Protein AF-M5SEL3-F1 (afdb_monomer_lite)

Secondary structure (DSSP, 8-state):
----S----GGGS----GGGGGPPPEE---HHHHHHHHHHHHT---SSTTTTTTTTS--EEEEEEEEEEEEEEEEEEEEEEEEEEEEEE--SPPP--SPPPS-HHHHHGGG------SS-EEEEEEEEEEEEEEE-TTTTTSSEEE-TTTTTSSEEE-TTTTTSSEEE-TTTTTSSEEESSSS-EEE-TTTTTSSEEE-TTTTTSSEEE-TTSBTTEEE-TTTTTSSEEEEEEEEEEEEEEEEEEEEE-TT------HHHHHHSEEEEEEEEES-GGG--TTTTTTTS-HHHHHHHHHHHHHH-PPPBTTEEEEEEEEEEEEEEEEEEEEEETTEEEEEEEETTT--EEEEE-----TTSTTTTTSS-SS-PPPP-----SSHHHHHHHHTTHHHHHHHHHHHHHHHHTT-EEEEETTEEEEE-TTPPTT-SEEEEEEEE-TT--EEEEEEEEEEEPPGGGHHHHHHHHTT-SS-EEEEEE-TTSS-EEEEEEEEEEGGG--HHHHHHHHHHHHHHHHHHHHHTTT----

Structure (mmCIF, N/CA/C/O backbone):
data_AF-M5SEL3-F1
#
_entry.id   AF-M5SEL3-F1
#
loop_
_atom_site.group_PDB
_atom_site.id
_atom_site.type_symbol
_atom_site.label_atom_id
_atom_site.label_alt_id
_atom_site.label_comp_id
_atom_site.label_asym_id
_atom_site.label_entity_id
_atom_site.label_seq_id
_atom_site.pdbx_PDB_ins_code
_atom_site.Cartn_x
_atom_site.Cartn_y
_atom_site.Cartn_z
_atom_site.occupancy
_atom_site.B_iso_or_equiv
_atom_site.auth_seq_id
_atom_site.auth_comp_id
_atom_site.auth_asym_id
_atom_site.auth_atom_id
_atom_site.pdbx_PDB_model_num
ATOM 1 N N . MET A 1 1 ? -31.494 3.908 -2.651 1.00 32.56 1 MET A N 1
ATOM 2 C CA . MET A 1 1 ? -31.169 2.499 -2.964 1.00 32.56 1 MET A CA 1
ATOM 3 C C . MET A 1 1 ? -30.291 1.973 -1.844 1.00 32.56 1 MET A C 1
ATOM 5 O O . MET A 1 1 ? -29.536 2.755 -1.288 1.00 32.56 1 MET A O 1
ATOM 9 N N . ILE A 1 2 ? -30.547 0.739 -1.424 1.00 27.03 2 ILE A N 1
ATOM 10 C CA . ILE A 1 2 ? -30.464 0.257 -0.038 1.00 27.03 2 ILE A CA 1
ATOM 11 C C . ILE A 1 2 ? -29.015 -0.055 0.375 1.00 27.03 2 ILE A C 1
ATOM 13 O O . ILE A 1 2 ? -28.301 -0.753 -0.332 1.00 27.03 2 ILE A O 1
ATOM 17 N N . ASP A 1 3 ? -28.617 0.512 1.513 1.00 28.58 3 ASP A N 1
ATOM 18 C CA . ASP A 1 3 ? -27.317 0.390 2.176 1.00 28.58 3 ASP A CA 1
ATOM 19 C C . ASP A 1 3 ? -27.221 -0.970 2.896 1.00 28.58 3 ASP A C 1
ATOM 21 O O . ASP A 1 3 ? -27.985 -1.233 3.827 1.00 28.58 3 ASP A O 1
ATOM 25 N N . ASN A 1 4 ? -26.313 -1.843 2.447 1.00 32.88 4 ASN A N 1
ATOM 26 C CA . ASN A 1 4 ? -26.036 -3.160 3.036 1.00 32.88 4 ASN A CA 1
ATOM 27 C C . ASN A 1 4 ? -25.092 -3.039 4.244 1.00 32.88 4 ASN A C 1
ATOM 29 O O . ASN A 1 4 ? -24.045 -3.678 4.327 1.00 32.88 4 ASN A O 1
ATOM 33 N N . THR A 1 5 ? -25.487 -2.233 5.223 1.00 38.84 5 THR A N 1
ATOM 34 C CA . THR A 1 5 ? -25.095 -2.498 6.604 1.00 38.84 5 THR A CA 1
ATOM 35 C C . THR A 1 5 ? -25.946 -3.675 7.071 1.00 38.84 5 THR A C 1
ATOM 37 O O . THR A 1 5 ? -27.169 -3.644 6.919 1.00 38.84 5 THR A O 1
ATOM 40 N N . PHE A 1 6 ? -25.355 -4.702 7.692 1.00 44.84 6 PHE A N 1
ATOM 41 C CA . PHE A 1 6 ? -26.106 -5.450 8.706 1.00 44.84 6 PHE A CA 1
ATOM 42 C C . PHE A 1 6 ? -26.813 -4.390 9.543 1.00 44.84 6 PHE A C 1
ATOM 44 O O . PHE A 1 6 ? -26.123 -3.521 10.083 1.00 44.84 6 PHE A O 1
ATOM 51 N N . ARG A 1 7 ? -28.157 -4.351 9.529 1.00 45.81 7 ARG A N 1
ATOM 52 C CA . ARG A 1 7 ? -28.916 -3.294 10.206 1.00 45.81 7 ARG A CA 1
ATOM 53 C C . ARG A 1 7 ? -28.368 -3.226 11.618 1.00 45.81 7 ARG A C 1
ATOM 55 O O . ARG A 1 7 ? -28.637 -4.131 12.403 1.00 45.81 7 ARG A O 1
ATOM 62 N N . ARG A 1 8 ? -27.578 -2.185 11.924 1.00 56.81 8 ARG A N 1
ATOM 63 C CA . ARG A 1 8 ? -27.145 -1.932 13.293 1.00 56.81 8 ARG A CA 1
ATOM 64 C C . ARG A 1 8 ? -28.422 -1.958 14.094 1.00 56.81 8 ARG A C 1
ATOM 66 O O . ARG A 1 8 ? -29.331 -1.177 13.792 1.00 56.81 8 ARG A O 1
ATOM 73 N N . VAL A 1 9 ? -28.531 -2.905 15.014 1.00 71.81 9 VAL A N 1
ATOM 74 C CA . VAL A 1 9 ? -29.739 -3.052 15.795 1.00 71.81 9 VAL A CA 1
ATOM 75 C C . VAL A 1 9 ? -29.749 -1.863 16.743 1.00 71.81 9 VAL A C 1
ATOM 77 O O . VAL A 1 9 ? -29.131 -1.879 17.796 1.00 71.81 9 VAL A O 1
ATOM 80 N N . ARG A 1 10 ? -30.336 -0.748 16.282 1.00 72.50 10 ARG A N 1
ATOM 81 C CA . ARG A 1 10 ? -30.187 0.580 16.902 1.00 72.50 10 ARG A CA 1
ATOM 82 C C . ARG A 1 10 ? -30.626 0.580 18.364 1.00 72.50 10 ARG A C 1
ATOM 84 O O . ARG A 1 10 ? -30.157 1.399 19.142 1.00 72.50 10 ARG A O 1
ATOM 91 N N . THR A 1 11 ? -31.505 -0.347 18.727 1.00 81.75 11 THR A N 1
ATOM 92 C CA . THR A 1 11 ? -31.959 -0.599 20.095 1.00 81.75 11 THR A CA 1
ATOM 93 C C . THR A 1 11 ? -30.819 -1.013 21.031 1.00 81.75 11 THR A C 1
ATOM 95 O O . THR A 1 11 ? -30.890 -0.674 22.208 1.00 81.75 11 THR A O 1
ATOM 98 N N . LEU A 1 12 ? -29.753 -1.657 20.534 1.00 86.00 12 LEU A N 1
ATOM 99 C CA . LEU A 1 12 ? -28.569 -2.024 21.321 1.00 86.00 12 LEU A CA 1
ATOM 100 C C . LEU A 1 12 ? -27.688 -0.816 21.681 1.00 86.00 12 LEU A C 1
ATOM 102 O O . LEU A 1 12 ? -26.889 -0.904 22.610 1.00 86.00 12 LEU A O 1
ATOM 106 N N . GLN A 1 13 ? -27.855 0.332 21.026 1.00 90.12 13 GLN A N 1
ATOM 107 C CA . GLN A 1 13 ? -27.122 1.554 21.358 1.00 90.12 13 GLN A CA 1
ATOM 108 C C . GLN A 1 13 ? -28.082 2.739 21.501 1.00 90.12 13 GLN A C 1
ATOM 110 O O . GLN A 1 13 ? -28.146 3.589 20.609 1.00 90.12 13 GLN A O 1
ATOM 115 N N . PRO A 1 14 ? -28.838 2.826 22.613 1.00 87.44 14 PRO A N 1
ATOM 116 C CA . PRO A 1 14 ? -29.633 4.013 22.884 1.00 87.44 14 PRO A CA 1
ATOM 117 C C . PRO A 1 14 ? -28.726 5.239 23.065 1.00 87.44 14 PRO A C 1
ATOM 119 O O . PRO A 1 14 ? -27.521 5.119 23.310 1.00 87.44 14 PRO A O 1
ATOM 122 N N . ASN A 1 15 ? -29.310 6.432 22.933 1.00 87.00 15 ASN A N 1
ATOM 123 C CA . ASN A 1 15 ? -28.583 7.685 23.123 1.00 87.00 15 ASN A CA 1
ATOM 124 C C . ASN A 1 15 ? -28.021 7.752 24.547 1.00 87.00 15 ASN A C 1
ATOM 126 O O . ASN A 1 15 ? -28.764 7.598 25.514 1.00 87.00 15 ASN A O 1
ATOM 130 N N . VAL A 1 16 ? -26.719 8.005 24.663 1.00 87.62 16 VAL A N 1
ATOM 131 C CA . VAL A 1 16 ? -26.029 8.153 25.949 1.00 87.62 16 VAL A CA 1
ATOM 132 C C . VAL A 1 16 ? -25.609 9.604 26.118 1.00 87.62 16 VAL A C 1
ATOM 134 O O . VAL A 1 16 ? -24.949 10.177 25.250 1.00 87.62 16 VAL A O 1
ATOM 137 N N . THR A 1 17 ? -25.982 10.188 27.246 1.00 88.19 17 THR A N 1
ATOM 138 C CA . THR A 1 17 ? -25.451 11.449 27.768 1.00 88.19 17 THR A CA 1
ATOM 139 C C . THR A 1 17 ? -24.360 11.175 28.810 1.00 88.19 17 THR A C 1
ATOM 141 O O . THR A 1 17 ? -24.217 10.054 29.297 1.00 88.19 17 THR A O 1
ATOM 144 N N . GLU A 1 18 ? -23.575 12.196 29.166 1.00 84.69 18 GLU A N 1
ATOM 145 C CA . GLU A 1 18 ? -22.487 12.066 30.156 1.00 84.69 18 GLU A CA 1
ATOM 146 C C . GLU A 1 18 ? -22.974 11.675 31.558 1.00 84.69 18 GLU A C 1
ATOM 148 O O . GLU A 1 18 ? -22.201 11.134 32.345 1.00 84.69 18 GLU A O 1
ATOM 153 N N . GLU A 1 19 ? -24.247 11.923 31.868 1.00 87.50 19 GLU A N 1
ATOM 154 C CA . GLU A 1 19 ? -24.854 11.605 33.165 1.00 87.50 19 GLU A CA 1
ATOM 155 C C . GLU A 1 19 ? -24.844 10.098 33.440 1.00 87.50 19 GLU A C 1
ATOM 157 O O . GLU A 1 19 ? -24.551 9.682 34.558 1.00 87.50 19 GLU A O 1
ATOM 162 N N . PHE A 1 20 ? -25.039 9.285 32.399 1.00 86.94 20 PHE A N 1
ATOM 163 C CA . PHE A 1 20 ? -25.094 7.830 32.526 1.00 86.94 20 PHE A CA 1
ATOM 164 C C . PHE A 1 20 ? -23.714 7.168 32.667 1.00 86.94 20 PHE A C 1
ATOM 166 O O . PHE A 1 20 ? -23.615 5.961 32.868 1.00 86.94 20 PHE A O 1
ATOM 173 N N . PHE A 1 21 ? -22.608 7.912 32.553 1.00 87.38 21 PHE A N 1
ATOM 174 C CA . PHE A 1 21 ? -21.261 7.329 32.663 1.00 87.38 21 PHE A CA 1
ATOM 17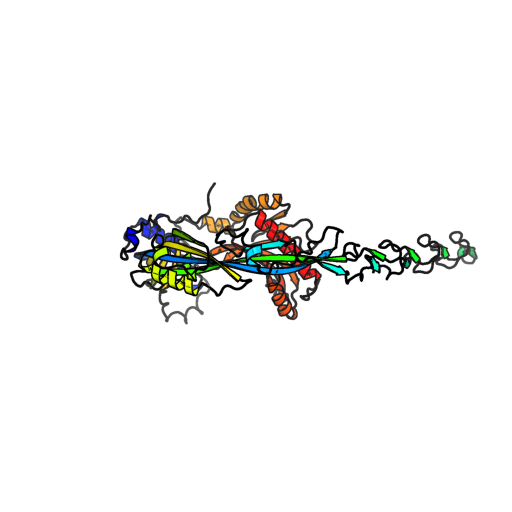5 C C . PHE A 1 21 ? -20.959 6.744 34.041 1.00 87.38 21 PHE A C 1
ATOM 177 O O . PHE A 1 21 ? -20.061 5.913 34.171 1.00 87.38 21 PHE A O 1
ATOM 184 N N . ASN A 1 22 ? -21.702 7.184 35.055 1.00 84.06 22 ASN A N 1
ATOM 185 C CA . ASN A 1 22 ? -21.573 6.696 36.419 1.00 84.06 22 ASN A CA 1
ATOM 186 C C . ASN A 1 22 ? -22.632 5.652 36.783 1.00 84.06 22 ASN A C 1
ATOM 188 O O . ASN A 1 22 ? -22.620 5.182 37.924 1.00 84.06 22 ASN A O 1
ATOM 192 N N . ASP A 1 23 ? -23.510 5.278 35.853 1.00 88.38 23 ASP A N 1
ATOM 193 C CA . ASP A 1 23 ? -24.557 4.299 36.113 1.00 88.38 23 ASP A CA 1
ATOM 194 C C . ASP A 1 23 ? -23.962 2.921 36.403 1.00 88.38 23 ASP A C 1
ATOM 196 O O . ASP A 1 23 ? -22.940 2.500 35.847 1.00 88.38 23 ASP A O 1
ATOM 200 N N . ASP A 1 24 ? -24.613 2.216 37.322 1.00 89.56 24 ASP A N 1
ATOM 201 C CA . ASP A 1 24 ? -24.300 0.824 37.602 1.00 89.56 24 ASP A CA 1
ATOM 202 C C . ASP A 1 24 ? -24.813 -0.089 36.485 1.00 89.56 24 ASP A C 1
ATOM 204 O O . ASP A 1 24 ? -25.622 0.296 35.640 1.00 89.56 24 ASP A O 1
ATOM 208 N N . ALA A 1 25 ? -24.318 -1.326 36.463 1.00 91.38 25 ALA A N 1
ATOM 209 C CA . ALA A 1 25 ? -24.822 -2.311 35.523 1.00 91.38 25 ALA A CA 1
ATOM 210 C C . ALA A 1 25 ? -26.287 -2.613 35.847 1.00 91.38 25 ALA A C 1
ATOM 212 O O . ALA A 1 25 ? -26.644 -2.867 36.999 1.00 91.38 25 ALA A O 1
ATOM 213 N N . GLU A 1 26 ? -27.126 -2.630 34.820 1.00 93.69 26 GLU A N 1
ATOM 214 C CA . GLU A 1 26 ? -28.562 -2.823 34.966 1.00 93.69 26 GLU A CA 1
ATOM 215 C C . GLU A 1 26 ? -29.008 -4.130 34.304 1.00 93.69 26 GLU A C 1
ATOM 217 O O . GLU A 1 26 ? -28.527 -4.523 33.235 1.00 93.69 26 GLU A O 1
ATOM 222 N N . SER A 1 27 ? -29.947 -4.823 34.949 1.00 94.12 27 SER A N 1
ATOM 223 C CA . SER A 1 27 ? -30.591 -5.998 34.362 1.00 94.12 27 SER A CA 1
ATOM 224 C C . SER A 1 27 ? -31.550 -5.559 33.262 1.00 94.12 27 SER A C 1
ATOM 226 O O . SER A 1 27 ? -32.412 -4.708 33.478 1.00 94.12 27 SER A O 1
ATOM 228 N N . VAL A 1 28 ? -31.450 -6.177 32.090 1.00 94.44 28 VAL A N 1
ATOM 229 C CA . VAL A 1 28 ? -32.323 -5.882 30.954 1.00 94.44 28 VAL A CA 1
ATOM 230 C C . VAL A 1 28 ? -33.462 -6.890 30.907 1.00 94.44 28 VAL A C 1
ATOM 232 O O . VAL A 1 28 ? -33.254 -8.059 30.599 1.00 94.44 28 VAL A O 1
ATOM 235 N N . ASN A 1 29 ? -34.686 -6.401 31.109 1.00 93.12 29 ASN A N 1
ATOM 236 C CA . ASN A 1 29 ? -35.918 -7.191 30.958 1.00 93.12 29 ASN A CA 1
ATOM 237 C C . ASN A 1 29 ? -36.733 -6.795 29.710 1.00 93.12 29 ASN A C 1
ATOM 239 O O . ASN A 1 29 ? -37.841 -7.286 29.494 1.00 93.12 29 ASN A O 1
ATOM 243 N N . ASN A 1 30 ? -36.219 -5.878 28.882 1.00 94.62 30 ASN A N 1
ATOM 244 C CA . ASN A 1 30 ? -36.905 -5.426 27.676 1.00 94.62 30 ASN A CA 1
ATOM 245 C C . ASN A 1 30 ? -36.913 -6.544 26.618 1.00 94.62 30 ASN A C 1
ATOM 247 O O . ASN A 1 30 ? -35.877 -6.872 26.044 1.00 94.62 30 ASN A O 1
ATOM 251 N N . ARG A 1 31 ? -38.099 -7.094 26.334 1.00 93.12 31 ARG A N 1
ATOM 252 C CA . ARG A 1 31 ? -38.280 -8.218 25.402 1.00 93.12 31 ARG A CA 1
ATOM 253 C C . ARG A 1 31 ? -37.761 -7.931 23.992 1.00 93.12 31 ARG A C 1
ATOM 255 O O . ARG A 1 31 ? -37.202 -8.829 23.371 1.00 93.12 31 ARG A O 1
ATOM 262 N N . GLN A 1 32 ? -37.921 -6.703 23.499 1.00 91.81 32 GLN A N 1
ATOM 263 C CA . GLN A 1 32 ? -37.403 -6.323 22.185 1.00 91.81 32 GLN A CA 1
ATOM 264 C C . GLN A 1 32 ? -35.872 -6.359 22.182 1.00 91.81 32 GLN A C 1
ATOM 266 O O . GLN A 1 32 ? -35.287 -6.978 21.302 1.00 91.81 32 GLN A O 1
ATOM 271 N N . LEU A 1 33 ? -35.232 -5.792 23.210 1.00 92.19 33 LEU A N 1
ATOM 272 C CA . LEU A 1 33 ? -33.771 -5.773 23.327 1.00 92.19 33 LEU A CA 1
ATOM 273 C C . LEU A 1 33 ? -33.175 -7.182 23.448 1.00 92.19 33 LEU A C 1
ATOM 275 O O . LEU A 1 33 ? -32.144 -7.479 22.855 1.00 92.19 33 LEU A O 1
ATOM 279 N N . VAL A 1 34 ? -33.839 -8.068 24.192 1.00 94.12 34 VAL A N 1
ATOM 280 C CA . VAL A 1 34 ? -33.426 -9.474 24.320 1.00 94.12 34 VAL A CA 1
ATOM 281 C C . VAL A 1 34 ? -33.539 -10.210 22.981 1.00 94.12 34 VAL A C 1
ATOM 283 O O . VAL A 1 34 ? -32.632 -10.958 22.619 1.00 94.12 34 VAL A O 1
ATOM 286 N N . ASN A 1 35 ? -34.614 -9.978 22.221 1.00 91.44 35 ASN A N 1
ATOM 287 C CA . ASN A 1 35 ? -34.764 -10.544 20.878 1.00 91.44 35 ASN A CA 1
ATOM 288 C C . ASN A 1 35 ? -33.682 -10.027 19.921 1.00 91.44 35 ASN A C 1
ATOM 290 O O . ASN A 1 35 ? -33.110 -10.798 19.159 1.00 91.44 35 ASN A O 1
ATOM 294 N N . ASP A 1 36 ? -33.371 -8.739 19.998 1.00 90.44 36 ASP A N 1
ATOM 295 C CA . ASP A 1 36 ? -32.337 -8.092 19.198 1.00 90.44 36 ASP A CA 1
ATOM 296 C C . ASP A 1 36 ? -30.933 -8.656 19.496 1.00 90.44 36 ASP A C 1
ATOM 298 O O . ASP A 1 36 ? -30.174 -8.961 18.574 1.00 90.44 36 ASP A O 1
ATOM 302 N N . LEU A 1 37 ? -30.610 -8.887 20.775 1.00 92.31 37 LEU A N 1
ATOM 303 C CA . LEU A 1 37 ? -29.383 -9.580 21.192 1.00 92.31 37 LEU A CA 1
ATOM 304 C C . LEU A 1 37 ? -29.342 -11.025 20.693 1.00 92.31 37 LEU A C 1
ATOM 306 O O . LEU A 1 37 ? -28.299 -11.488 20.235 1.00 92.31 37 LEU A O 1
ATOM 310 N N . ARG A 1 38 ? -30.473 -11.737 20.753 1.00 91.19 38 ARG A N 1
ATOM 311 C CA . ARG A 1 38 ? -30.580 -13.100 20.223 1.00 91.19 38 ARG A CA 1
ATOM 312 C C . ARG A 1 38 ? -30.270 -13.130 18.726 1.00 91.19 38 ARG A C 1
ATOM 314 O O . ARG A 1 38 ? -29.520 -14.001 18.297 1.00 91.19 38 ARG A O 1
ATOM 321 N N . ILE A 1 39 ? -30.788 -12.175 17.952 1.00 86.19 39 ILE A N 1
ATOM 322 C CA . ILE A 1 39 ? -30.484 -1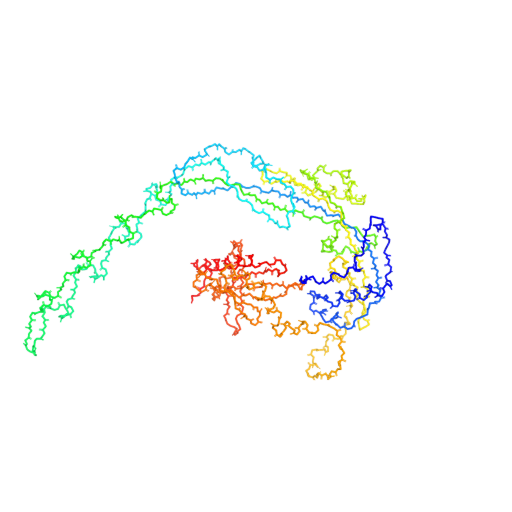2.056 16.519 1.00 86.19 39 ILE A CA 1
ATOM 323 C C . ILE A 1 39 ? -28.982 -11.828 16.317 1.00 86.19 39 ILE A C 1
ATOM 325 O O . ILE A 1 39 ? -28.359 -12.577 15.566 1.00 86.19 39 ILE A O 1
ATOM 329 N N . ALA A 1 40 ? -28.384 -10.866 17.029 1.00 87.19 40 ALA A N 1
ATOM 330 C CA . ALA A 1 40 ? -26.952 -10.578 16.922 1.00 87.19 40 ALA A CA 1
ATOM 331 C C . ALA A 1 40 ? -26.079 -11.813 17.221 1.00 87.19 40 ALA A C 1
ATOM 333 O O . ALA A 1 40 ? -25.183 -12.131 16.444 1.00 87.19 40 ALA A O 1
ATOM 334 N N . ILE A 1 41 ? -26.387 -12.552 18.292 1.00 89.94 41 ILE A N 1
ATOM 335 C CA . ILE A 1 41 ? -25.664 -13.774 18.680 1.00 89.94 41 ILE A CA 1
ATOM 336 C C . ILE A 1 41 ? -25.874 -14.904 17.666 1.00 89.94 41 ILE A C 1
ATOM 338 O O . ILE A 1 41 ? -24.930 -15.619 17.357 1.00 89.94 41 ILE A O 1
ATOM 342 N N . SER A 1 42 ? -27.078 -15.058 17.108 1.00 85.25 42 SER A N 1
ATOM 343 C CA . SER A 1 42 ? -27.345 -16.101 16.104 1.00 85.25 42 SER A CA 1
ATOM 344 C C . SER A 1 42 ? -26.628 -15.867 14.770 1.00 85.25 42 SER A C 1
ATOM 346 O O . SER A 1 42 ? -26.335 -16.815 14.046 1.00 85.25 42 SER A O 1
ATOM 348 N N . CYS A 1 43 ? -26.343 -14.604 14.437 1.00 82.00 43 CYS A N 1
ATOM 349 C CA . CYS A 1 43 ? -25.586 -14.231 13.243 1.00 82.00 43 CYS A CA 1
ATOM 350 C C . CYS A 1 43 ? -24.070 -14.218 13.473 1.00 82.00 43 CYS A C 1
ATOM 352 O O . CYS A 1 43 ? -23.320 -14.017 12.519 1.00 82.00 43 CYS A O 1
ATOM 354 N N . TRP A 1 44 ? -23.619 -14.380 14.716 1.00 84.88 44 TRP A N 1
ATOM 355 C CA . TRP A 1 44 ? -22.204 -14.394 15.038 1.00 84.88 44 TRP A CA 1
ATOM 356 C C . TRP A 1 44 ? -21.568 -15.710 14.588 1.00 84.88 44 TRP A C 1
ATOM 358 O O . TRP A 1 44 ? -22.019 -16.789 14.971 1.00 84.88 44 TRP A O 1
ATOM 368 N N . ASP A 1 45 ? -20.508 -15.610 13.786 1.00 76.81 45 ASP A N 1
ATOM 369 C CA . ASP A 1 45 ? -19.709 -16.752 13.348 1.00 76.81 45 ASP A CA 1
ATOM 370 C C . ASP A 1 45 ? -18.416 -16.800 14.180 1.00 76.81 45 ASP A C 1
ATOM 372 O O . ASP A 1 45 ? -17.479 -16.042 13.912 1.00 76.81 45 ASP A O 1
ATOM 376 N N . PRO A 1 46 ? -18.367 -17.593 15.267 1.00 74.50 46 PRO A N 1
ATOM 377 C CA . PRO A 1 46 ? -17.213 -17.607 16.151 1.00 74.50 46 PRO A CA 1
ATOM 378 C C . PRO A 1 46 ? -15.975 -18.156 15.422 1.00 74.50 46 PRO A C 1
ATOM 380 O O . PRO A 1 46 ? -16.078 -19.165 14.725 1.00 74.50 46 PRO A O 1
ATOM 383 N N . PRO A 1 47 ? -14.769 -17.606 15.665 1.00 62.34 47 PRO A N 1
ATOM 384 C CA . PRO A 1 47 ? -13.530 -18.029 14.996 1.00 62.34 47 PRO A CA 1
ATOM 385 C C . PRO A 1 47 ? -13.060 -19.450 15.364 1.00 62.34 47 PRO A C 1
ATOM 387 O O . PRO A 1 47 ? -12.010 -19.898 14.911 1.00 62.34 47 PRO A O 1
ATOM 390 N N . VAL A 1 48 ? -13.801 -20.166 16.213 1.00 64.56 48 VAL A N 1
ATOM 391 C CA . VAL A 1 48 ? -13.451 -21.499 16.703 1.00 64.56 48 VAL A CA 1
ATOM 392 C C . VAL A 1 48 ? -14.428 -22.514 16.107 1.00 64.56 48 VAL A C 1
ATOM 394 O O . VAL A 1 48 ? -15.608 -22.521 16.461 1.00 64.56 48 VAL A O 1
ATOM 397 N N . GLU A 1 49 ? -13.918 -23.412 15.254 1.00 58.91 49 GLU A N 1
ATOM 398 C CA . GLU A 1 49 ? -14.694 -24.427 14.512 1.00 58.91 49 GLU A CA 1
ATOM 399 C C . GLU A 1 49 ? -15.648 -25.254 15.398 1.00 58.91 49 GLU A C 1
ATOM 401 O O . GLU A 1 49 ? -16.710 -25.678 14.948 1.00 58.91 49 GLU A O 1
ATOM 406 N N . SER A 1 50 ? -15.325 -25.446 16.683 1.00 57.06 50 SER A N 1
ATOM 407 C CA . SER A 1 50 ? -16.155 -26.212 17.621 1.00 57.06 50 SER A CA 1
ATOM 408 C C . SER A 1 50 ? -17.423 -25.498 18.107 1.00 57.06 50 SER A C 1
ATOM 410 O O . SER A 1 50 ? -18.241 -26.135 18.767 1.00 57.06 50 SER A O 1
ATOM 412 N N . PHE A 1 51 ? -17.582 -24.197 17.840 1.00 60.97 51 PHE A N 1
ATOM 413 C CA . PHE A 1 51 ? -18.741 -23.400 18.272 1.00 60.97 51 PHE A CA 1
ATOM 414 C C . PHE A 1 51 ? -19.665 -22.988 17.124 1.00 60.97 51 PHE A C 1
ATOM 416 O O . PHE A 1 51 ? -20.770 -22.519 17.393 1.00 60.97 51 PHE A O 1
ATOM 423 N N . GLY A 1 52 ? -19.254 -23.186 15.866 1.00 55.94 52 GLY A N 1
ATOM 424 C CA . GLY A 1 52 ? -19.979 -22.694 14.691 1.00 55.94 52 GLY A CA 1
ATOM 425 C C . GLY A 1 52 ? -21.418 -23.208 14.572 1.00 55.94 52 GLY A C 1
ATOM 426 O O . GLY A 1 52 ? -22.267 -22.490 14.055 1.00 55.94 52 GLY A O 1
ATOM 427 N N . SER A 1 53 ? -21.733 -24.401 15.095 1.00 61.47 53 SER A N 1
ATOM 428 C CA . SER A 1 53 ? -23.120 -24.891 15.165 1.00 61.47 53 SER A CA 1
ATOM 429 C C . SER A 1 53 ? -23.859 -24.443 16.432 1.00 61.47 53 SER A C 1
ATOM 431 O O . SER A 1 53 ? -25.064 -24.231 16.391 1.00 61.47 53 SER A O 1
ATOM 433 N N . PHE A 1 54 ? -23.150 -24.227 17.547 1.00 67.62 54 PHE A N 1
ATOM 434 C CA . PHE A 1 54 ? -23.744 -24.045 18.878 1.00 67.62 54 PHE A CA 1
ATOM 435 C C . PHE A 1 54 ? -24.706 -22.854 18.968 1.00 67.62 54 PHE A C 1
ATOM 437 O O . PHE A 1 54 ? -25.718 -22.948 19.654 1.00 67.62 54 PHE A O 1
ATOM 444 N N . PHE A 1 55 ? -24.388 -21.741 18.300 1.00 68.06 55 PHE A N 1
ATOM 445 C CA . PHE A 1 55 ? -25.223 -20.531 18.302 1.00 68.06 55 PHE A CA 1
ATOM 446 C C . PHE A 1 55 ? -26.138 -20.417 17.074 1.00 68.06 55 PHE A C 1
ATOM 448 O O . PHE A 1 55 ? -26.998 -19.537 17.044 1.00 68.06 55 PHE A O 1
ATOM 455 N N . ARG A 1 56 ? -25.974 -21.303 16.080 1.00 65.50 56 ARG A N 1
ATOM 456 C CA . ARG A 1 56 ? -26.910 -21.438 14.951 1.00 65.50 56 ARG A CA 1
ATOM 457 C C . ARG A 1 56 ? -28.135 -22.277 15.336 1.00 65.50 56 ARG A C 1
ATOM 459 O O . ARG A 1 56 ? -29.201 -22.076 14.761 1.00 65.50 56 ARG A O 1
ATOM 466 N N . ASP A 1 57 ? -27.977 -23.172 16.312 1.00 68.69 57 ASP A N 1
ATOM 467 C CA . ASP A 1 57 ? -29.041 -23.980 16.916 1.00 68.69 57 ASP A CA 1
ATOM 468 C C . ASP A 1 57 ? -29.950 -23.158 17.870 1.00 68.69 57 ASP A C 1
ATOM 470 O O . ASP A 1 57 ? -29.735 -21.970 18.131 1.00 68.69 57 ASP A O 1
ATOM 474 N N . GLU A 1 58 ? -30.994 -23.786 18.425 1.00 81.19 58 GLU A N 1
ATOM 475 C CA . GLU A 1 58 ? -31.894 -23.151 19.398 1.00 81.19 58 GLU A CA 1
ATOM 476 C C . GLU A 1 58 ? -31.215 -22.910 20.759 1.00 81.19 58 GLU A C 1
ATOM 478 O O . GLU A 1 58 ? -31.101 -23.813 21.584 1.00 81.19 58 GLU A O 1
ATOM 483 N N . PHE A 1 59 ? -30.850 -21.662 21.055 1.00 91.44 59 PHE A N 1
ATOM 484 C CA . PHE A 1 59 ? -30.457 -21.233 22.402 1.00 91.44 59 PHE A CA 1
ATOM 485 C C . PHE A 1 59 ? -31.508 -20.325 23.055 1.00 91.44 59 PHE A C 1
ATOM 487 O O . PHE A 1 59 ? -32.352 -19.701 22.400 1.00 91.44 59 PHE A O 1
ATOM 494 N N . THR A 1 60 ? -31.433 -20.221 24.381 1.00 93.50 60 THR A N 1
ATOM 495 C CA . THR A 1 60 ? -32.257 -19.313 25.189 1.00 93.50 60 THR A CA 1
ATOM 496 C C . THR A 1 60 ? -31.384 -18.270 25.869 1.00 93.50 60 THR A C 1
ATOM 498 O O . THR A 1 60 ? -30.305 -18.577 26.367 1.00 93.50 60 THR A O 1
ATOM 501 N N . VAL A 1 61 ? -31.836 -17.016 25.885 1.00 95.50 61 VAL A N 1
ATOM 502 C CA . VAL A 1 61 ? -31.171 -15.945 26.635 1.00 95.50 61 VAL A CA 1
ATOM 503 C C . VAL A 1 61 ? -31.712 -15.968 28.062 1.00 95.50 61 VAL A C 1
ATOM 505 O O . VAL A 1 61 ? -32.888 -15.689 28.275 1.00 95.50 61 VAL A O 1
ATOM 508 N N . GLN A 1 62 ? -30.861 -16.320 29.023 1.00 96.50 62 GLN A N 1
ATOM 509 C CA . GLN A 1 62 ? -31.234 -16.495 30.430 1.00 96.50 62 GLN A CA 1
ATOM 510 C C . GLN A 1 62 ? -31.131 -15.193 31.215 1.00 96.50 62 GLN A C 1
ATOM 512 O O . GLN A 1 62 ? -31.992 -14.859 32.027 1.00 96.50 62 GLN A O 1
ATOM 517 N N . LYS A 1 63 ? -30.053 -14.445 30.977 1.00 96.38 63 LYS A N 1
ATOM 518 C CA . LYS A 1 63 ? -29.768 -13.205 31.691 1.00 96.38 63 LYS A CA 1
ATOM 519 C C . LYS A 1 63 ? -29.098 -12.224 30.751 1.00 96.38 63 LYS A C 1
ATOM 521 O O . LYS A 1 63 ? -28.175 -12.590 30.029 1.00 96.38 63 LYS A O 1
ATOM 526 N N . VAL A 1 64 ? -29.540 -10.975 30.805 1.00 96.19 64 VAL A N 1
ATOM 527 C CA . VAL A 1 64 ? -28.884 -9.862 30.126 1.00 96.19 64 VAL A CA 1
ATOM 528 C C . VAL A 1 64 ? -28.608 -8.788 31.156 1.00 96.19 64 VAL A C 1
ATOM 530 O O . VAL A 1 64 ? -29.522 -8.293 31.814 1.00 96.19 64 VAL A O 1
ATOM 533 N N . VAL A 1 65 ? -27.344 -8.418 31.277 1.00 94.81 65 VAL A N 1
ATOM 534 C CA . VAL A 1 65 ? -26.922 -7.243 32.027 1.00 94.81 65 VAL A CA 1
ATOM 535 C C . VAL A 1 65 ? -26.290 -6.288 31.035 1.00 94.81 65 VAL A C 1
ATOM 537 O O . VAL A 1 65 ? -25.452 -6.706 30.241 1.00 94.81 65 VAL A O 1
ATOM 540 N N . ARG A 1 66 ? -26.681 -5.017 31.052 1.00 94.06 66 ARG A N 1
ATOM 541 C CA . ARG A 1 66 ? -26.021 -3.996 30.236 1.00 94.06 66 ARG A CA 1
ATOM 542 C C . ARG A 1 66 ? -25.306 -2.995 31.121 1.00 94.06 66 ARG A C 1
ATOM 544 O O . ARG A 1 66 ? -25.741 -2.712 32.234 1.00 94.06 66 ARG A O 1
ATOM 551 N N . GLN A 1 67 ? -24.220 -2.454 30.600 1.00 92.38 67 GLN A N 1
ATOM 552 C CA . GLN A 1 67 ? -23.480 -1.381 31.236 1.00 92.38 67 GLN A CA 1
ATOM 553 C C . GLN A 1 67 ? -22.917 -0.449 30.166 1.00 92.38 67 GLN A C 1
ATOM 555 O O . GLN A 1 67 ? -22.532 -0.898 29.084 1.00 92.38 67 GLN A O 1
ATOM 560 N N . ILE A 1 68 ? -22.836 0.844 30.473 1.00 92.00 68 ILE A N 1
ATOM 561 C CA . ILE A 1 68 ? -22.063 1.777 29.658 1.00 92.00 68 ILE A CA 1
ATOM 562 C C . ILE A 1 68 ? -20.582 1.584 29.952 1.00 92.00 68 ILE A C 1
ATOM 564 O O . ILE A 1 68 ? -20.125 1.697 31.090 1.00 92.00 68 ILE A O 1
ATOM 568 N N . VAL A 1 69 ? -19.825 1.346 28.893 1.00 90.56 69 VAL A N 1
ATOM 569 C CA . VAL A 1 69 ? -18.373 1.422 28.917 1.00 90.56 69 VAL A CA 1
ATOM 570 C C . VAL A 1 69 ? -17.963 2.765 28.358 1.00 90.56 69 VAL A C 1
ATOM 572 O O . VAL A 1 69 ? -18.423 3.186 27.296 1.00 90.56 69 VAL A O 1
ATOM 575 N N . THR A 1 70 ? -17.087 3.438 29.094 1.00 90.81 70 THR A N 1
ATOM 576 C CA . THR A 1 70 ? -16.423 4.648 28.625 1.00 90.81 70 THR A CA 1
ATOM 577 C C . THR A 1 70 ? -14.975 4.324 28.321 1.00 90.81 70 THR A C 1
ATOM 579 O O . THR A 1 70 ? -14.363 3.447 28.934 1.00 90.81 70 THR A O 1
ATOM 582 N N . GLY A 1 71 ? -14.414 5.030 27.351 1.00 90.50 71 GLY A N 1
ATOM 583 C CA . GLY A 1 71 ? -13.012 4.899 27.021 1.00 90.50 71 GLY A CA 1
ATOM 584 C C . GLY A 1 71 ? -12.418 6.202 26.531 1.00 90.50 71 GLY A C 1
ATOM 585 O O . GLY A 1 71 ? -13.098 7.024 25.923 1.00 90.50 71 GLY A O 1
ATOM 586 N N . ALA A 1 72 ? -11.129 6.386 26.771 1.00 91.62 72 ALA A N 1
ATOM 587 C CA . ALA A 1 72 ? -10.346 7.430 26.139 1.00 91.62 72 ALA A CA 1
ATOM 588 C C . ALA A 1 72 ? -9.446 6.796 25.077 1.00 91.62 72 ALA A C 1
ATOM 590 O O . ALA A 1 72 ? -8.699 5.859 25.355 1.00 91.62 72 ALA A O 1
ATOM 591 N N . VAL A 1 73 ? -9.502 7.316 23.855 1.00 92.69 73 VAL A N 1
ATOM 592 C CA . VAL A 1 73 ? -8.584 6.938 22.779 1.00 92.69 73 VAL A CA 1
ATOM 593 C C . VAL A 1 73 ? -7.603 8.077 22.567 1.00 92.69 73 VAL A C 1
ATOM 595 O O . VAL A 1 73 ? -8.001 9.204 22.269 1.00 92.69 73 VAL A O 1
ATOM 598 N N . VAL A 1 74 ? -6.319 7.772 22.727 1.00 94.00 74 VAL A N 1
ATOM 599 C CA . VAL A 1 74 ? -5.206 8.686 22.476 1.00 94.00 74 VAL A CA 1
ATOM 600 C C . VAL A 1 74 ? -4.589 8.305 21.138 1.00 94.00 74 VAL A C 1
ATOM 602 O O . VAL A 1 74 ? -4.126 7.181 20.960 1.00 94.00 74 VAL A O 1
ATOM 605 N N . LYS A 1 75 ? -4.618 9.228 20.180 1.00 94.69 75 LYS A N 1
ATOM 606 C CA . LYS A 1 75 ? -4.037 9.065 18.846 1.00 94.69 75 LYS A CA 1
ATOM 607 C C . LYS A 1 75 ? -2.888 10.044 18.697 1.00 94.69 75 LYS A C 1
ATOM 609 O O . LYS A 1 75 ? -3.128 11.245 18.761 1.00 94.69 75 LYS A O 1
ATOM 614 N N . THR A 1 76 ? -1.681 9.567 18.441 1.00 94.19 76 THR A N 1
ATOM 615 C CA . THR A 1 76 ? -0.523 10.428 18.174 1.00 94.19 76 THR A CA 1
ATOM 616 C C . THR A 1 76 ? -0.166 10.332 16.702 1.00 94.19 76 THR A C 1
ATOM 618 O O . THR A 1 76 ? 0.187 9.260 16.219 1.00 94.19 76 THR A O 1
ATOM 621 N N . GLN A 1 77 ? -0.290 11.445 15.977 1.00 94.12 77 GLN A N 1
ATOM 622 C CA . GLN A 1 77 ? 0.122 11.529 14.580 1.00 94.12 77 GLN A CA 1
ATOM 623 C C . GLN A 1 77 ? 1.624 11.794 14.530 1.00 94.12 77 GLN A C 1
ATOM 625 O O . GLN A 1 77 ? 2.083 12.861 14.946 1.00 94.12 77 GLN A O 1
ATOM 630 N N . ARG A 1 78 ? 2.374 10.839 13.985 1.00 91.62 78 ARG A N 1
ATOM 631 C CA . ARG A 1 78 ? 3.823 10.924 13.824 1.00 91.62 78 ARG A CA 1
ATOM 632 C C . ARG A 1 78 ? 4.188 11.099 12.363 1.00 91.62 78 ARG A C 1
ATOM 634 O O . ARG A 1 78 ? 3.559 10.523 11.471 1.00 91.62 78 ARG A O 1
ATOM 641 N N . VAL A 1 79 ? 5.206 11.915 12.132 1.00 90.69 79 VAL A N 1
ATOM 642 C CA . VAL A 1 79 ? 5.761 12.158 10.809 1.00 90.69 79 VAL A CA 1
ATOM 643 C C . VAL A 1 79 ? 7.203 11.697 10.799 1.00 90.69 79 VAL A C 1
ATOM 645 O O . VAL A 1 79 ? 8.027 12.174 11.576 1.00 90.69 79 VAL A O 1
ATOM 648 N N . ARG A 1 80 ? 7.508 10.828 9.841 1.00 90.50 80 ARG A N 1
ATOM 649 C CA . ARG A 1 80 ? 8.866 10.438 9.506 1.00 90.50 80 ARG A CA 1
ATOM 650 C C . ARG A 1 80 ? 9.241 10.984 8.139 1.00 90.50 80 ARG A C 1
ATOM 652 O O . ARG A 1 80 ? 8.551 10.752 7.150 1.00 90.50 80 ARG A O 1
ATOM 659 N N . CYS A 1 81 ? 10.364 11.679 8.084 1.00 90.56 81 CYS A N 1
ATOM 660 C CA . CYS A 1 81 ? 10.919 12.288 6.889 1.00 90.56 81 CYS A CA 1
ATOM 661 C C . CYS A 1 81 ? 12.282 11.674 6.568 1.00 90.56 81 CYS A C 1
ATOM 663 O O . CYS A 1 81 ? 13.136 11.532 7.441 1.00 90.56 81 CYS A O 1
ATOM 665 N N . ARG A 1 82 ? 12.505 11.338 5.298 1.00 91.00 82 ARG A N 1
ATOM 666 C CA . ARG A 1 82 ? 13.785 10.831 4.790 1.00 91.00 82 ARG A CA 1
ATOM 667 C C . ARG A 1 82 ? 14.156 11.560 3.508 1.00 91.00 82 ARG A C 1
ATOM 669 O O . ARG A 1 82 ? 13.293 11.819 2.670 1.00 91.00 82 ARG A O 1
ATOM 676 N N . ILE A 1 83 ? 15.437 11.879 3.359 1.00 90.12 83 ILE A N 1
ATOM 677 C CA . ILE A 1 83 ? 15.982 12.365 2.092 1.00 90.12 83 ILE A CA 1
ATOM 678 C C . ILE A 1 83 ? 16.304 11.156 1.226 1.00 90.12 83 ILE A C 1
ATOM 680 O O . ILE A 1 83 ? 16.950 10.218 1.685 1.00 90.12 83 ILE A O 1
ATOM 684 N N . VAL A 1 84 ? 15.858 11.191 -0.023 1.00 92.88 84 VAL A N 1
ATOM 685 C CA . VAL A 1 84 ? 16.191 10.184 -1.025 1.00 92.88 84 VAL A CA 1
ATOM 686 C C . VAL A 1 84 ? 16.725 10.891 -2.256 1.00 92.88 84 VAL A C 1
ATOM 688 O O . VAL A 1 84 ? 16.073 11.789 -2.791 1.00 92.88 84 VAL A O 1
ATOM 691 N N . HIS A 1 85 ? 17.895 10.465 -2.709 1.00 93.00 85 HIS A N 1
ATOM 692 C CA . HIS A 1 85 ? 18.487 10.931 -3.954 1.00 93.00 85 HIS A CA 1
ATOM 693 C C . HIS A 1 85 ? 18.002 10.063 -5.114 1.00 93.00 85 HIS A C 1
ATOM 695 O O . HIS A 1 85 ? 17.723 8.875 -4.950 1.00 93.00 85 HIS A O 1
ATOM 701 N N . SER A 1 86 ? 17.844 10.676 -6.276 1.00 95.38 86 SER A N 1
ATOM 702 C CA . SER A 1 86 ? 17.428 10.006 -7.499 1.00 95.38 86 SER A CA 1
ATOM 703 C C . SER A 1 86 ? 18.185 10.613 -8.661 1.00 95.38 86 SER A C 1
ATOM 705 O O . SER A 1 86 ? 18.119 11.822 -8.866 1.00 95.38 86 SER A O 1
ATOM 707 N N . SER A 1 87 ? 18.813 9.757 -9.452 1.00 96.50 87 SER A N 1
ATOM 708 C CA . SER A 1 87 ? 19.508 10.146 -10.671 1.00 96.50 87 SER A CA 1
ATOM 709 C C . SER A 1 87 ? 18.542 10.074 -11.854 1.00 96.50 87 SER A C 1
ATOM 711 O O . SER A 1 87 ? 17.835 9.074 -12.013 1.00 96.50 87 SER A O 1
ATOM 713 N N . VAL A 1 88 ? 18.454 11.135 -12.654 1.00 96.69 88 VAL A N 1
ATOM 714 C CA . VAL A 1 88 ? 17.624 11.195 -13.872 1.00 96.69 88 VAL A CA 1
ATOM 715 C C . VAL A 1 88 ? 18.427 11.776 -15.033 1.00 96.69 88 VAL A C 1
ATOM 717 O O . VAL A 1 88 ? 19.394 12.488 -14.796 1.00 96.69 88 VAL A O 1
ATOM 720 N N . ALA A 1 89 ? 18.042 11.504 -16.280 1.00 97.75 89 ALA A N 1
ATOM 721 C CA . ALA A 1 89 ? 18.667 12.129 -17.447 1.00 97.75 89 ALA A CA 1
ATOM 722 C C . ALA A 1 89 ? 18.639 13.666 -17.343 1.00 97.75 89 ALA A C 1
ATOM 724 O O . ALA A 1 89 ? 17.634 14.247 -16.918 1.00 97.75 89 ALA A O 1
ATOM 725 N N . TYR A 1 90 ? 19.743 14.324 -17.701 1.00 97.56 90 TYR A N 1
ATOM 726 C CA . TYR A 1 90 ? 19.811 15.780 -17.696 1.00 97.56 90 TYR A CA 1
ATOM 727 C C . TYR A 1 90 ? 19.241 16.362 -18.993 1.00 97.56 90 TYR A C 1
ATOM 729 O O . TYR A 1 90 ? 19.725 16.087 -20.083 1.00 97.56 90 TYR A O 1
ATOM 737 N N . ASP A 1 91 ? 18.235 17.219 -18.861 1.00 95.62 91 ASP A N 1
ATOM 738 C CA . ASP A 1 91 ? 17.483 17.820 -19.967 1.00 95.62 91 ASP A CA 1
ATOM 739 C C . ASP A 1 91 ? 18.012 19.201 -20.403 1.00 95.62 91 ASP A C 1
ATOM 741 O O . ASP A 1 91 ? 17.378 19.886 -21.203 1.00 95.62 91 ASP A O 1
ATOM 745 N N . GLY A 1 92 ? 19.147 19.653 -19.856 1.00 95.88 92 GLY A N 1
ATOM 746 C CA . GLY A 1 92 ? 19.671 21.003 -20.097 1.00 95.88 92 GLY A CA 1
ATOM 747 C C . GLY A 1 92 ? 19.005 22.105 -19.260 1.00 95.88 92 GLY A C 1
ATOM 748 O O . GLY A 1 92 ? 19.329 23.282 -19.428 1.00 95.88 92 GLY A O 1
ATOM 749 N N . GLY A 1 93 ? 18.072 21.760 -18.364 1.00 95.06 93 GLY A N 1
ATOM 750 C CA . GLY A 1 93 ? 17.382 22.720 -17.506 1.00 95.06 93 GLY A CA 1
ATOM 751 C C . GLY A 1 93 ? 18.272 23.333 -16.416 1.00 95.06 93 GLY A C 1
ATOM 752 O O . GLY A 1 93 ? 19.313 22.800 -16.048 1.00 95.06 93 GLY A O 1
ATOM 753 N N . LYS A 1 94 ? 17.830 24.451 -15.823 1.00 95.69 94 LYS A N 1
ATOM 754 C CA . LYS A 1 94 ? 18.548 25.076 -14.695 1.00 95.69 94 LYS A CA 1
ATOM 755 C C . LYS A 1 94 ? 18.667 24.108 -13.510 1.00 95.69 94 LYS A C 1
ATOM 757 O O . LYS A 1 94 ? 17.693 23.439 -13.145 1.00 95.69 94 LYS A O 1
ATOM 762 N N . LEU A 1 95 ? 19.852 24.076 -12.904 1.00 95.12 95 LEU A N 1
ATOM 763 C CA . LEU A 1 95 ? 20.129 23.339 -11.673 1.00 95.12 95 LEU A CA 1
ATOM 764 C C . LEU A 1 95 ? 19.795 24.193 -10.453 1.00 95.12 95 LEU A C 1
ATOM 766 O O . LEU A 1 95 ? 20.044 25.397 -10.438 1.00 95.12 95 LEU A O 1
ATOM 770 N N . HIS A 1 96 ? 19.253 23.548 -9.427 1.00 93.81 96 HIS A N 1
ATOM 771 C CA . HIS A 1 96 ? 19.058 24.141 -8.112 1.00 93.81 96 HIS A CA 1
ATOM 772 C C . HIS A 1 96 ? 20.206 23.723 -7.187 1.00 93.81 96 HIS A C 1
ATOM 774 O O . HIS A 1 96 ? 20.080 22.798 -6.384 1.00 93.81 96 HIS A O 1
ATOM 780 N N . ASP A 1 97 ? 21.330 24.418 -7.325 1.00 90.12 97 ASP A N 1
ATOM 781 C CA . ASP A 1 97 ? 22.595 24.182 -6.614 1.00 90.12 97 ASP A CA 1
ATOM 782 C C . ASP A 1 97 ? 22.611 24.697 -5.164 1.00 90.12 97 ASP A C 1
ATOM 784 O O . ASP A 1 97 ? 23.552 24.440 -4.413 1.00 90.12 97 ASP A O 1
ATOM 788 N N . SER A 1 98 ? 21.557 25.403 -4.746 1.00 92.69 98 SER A N 1
ATOM 789 C CA . SER A 1 98 ? 21.410 25.885 -3.373 1.00 92.69 98 SER A CA 1
ATOM 790 C C . SER A 1 98 ? 21.547 24.723 -2.383 1.00 92.69 98 SER A C 1
ATOM 792 O O . SER A 1 98 ? 20.955 23.670 -2.619 1.00 92.69 98 SER A O 1
ATOM 794 N N . PRO A 1 99 ? 22.287 24.873 -1.270 1.00 89.56 99 PRO A N 1
ATOM 795 C CA . PRO A 1 99 ? 22.497 23.779 -0.329 1.00 89.56 99 PRO A CA 1
ATOM 796 C C . PRO A 1 99 ? 21.169 23.301 0.263 1.00 89.56 99 PRO A C 1
ATOM 798 O O . PRO A 1 99 ? 20.238 24.085 0.470 1.00 89.56 99 PRO A O 1
ATOM 801 N N . LEU A 1 100 ? 21.089 22.005 0.575 1.00 86.19 100 LEU A N 1
ATOM 802 C CA . LEU A 1 100 ? 19.953 21.481 1.327 1.00 86.19 100 LEU A CA 1
ATOM 803 C C . LEU A 1 100 ? 19.879 22.181 2.692 1.00 86.19 100 LEU A C 1
ATOM 805 O O . LEU A 1 100 ? 20.912 22.385 3.337 1.00 86.19 100 LEU A O 1
ATOM 809 N N . PRO A 1 101 ? 18.676 22.543 3.164 1.00 83.25 101 PRO A N 1
ATOM 810 C CA . PRO A 1 101 ? 18.538 23.146 4.476 1.00 83.25 101 PRO A CA 1
ATOM 811 C C . PRO A 1 101 ? 18.966 22.161 5.562 1.00 83.25 101 PRO A C 1
ATOM 813 O O . PRO A 1 101 ? 18.749 20.953 5.473 1.00 83.25 101 PRO A O 1
ATOM 816 N N . SER A 1 102 ? 19.537 22.703 6.634 1.00 80.50 102 SER A N 1
ATOM 817 C CA . SER A 1 102 ? 20.086 21.936 7.757 1.00 80.50 102 SER A CA 1
ATOM 818 C C . SER A 1 102 ? 19.035 21.170 8.575 1.00 80.50 102 SER A C 1
ATOM 820 O O . SER A 1 102 ? 19.391 20.288 9.361 1.00 80.50 102 SER A O 1
ATOM 822 N N . SER A 1 103 ? 17.747 21.489 8.400 1.00 81.56 103 SER A N 1
ATOM 823 C CA . SER A 1 103 ? 16.619 20.850 9.075 1.00 81.56 103 SER A CA 1
ATOM 824 C C . SER A 1 103 ? 15.564 20.394 8.071 1.00 81.56 103 SER A C 1
ATOM 826 O O . SER A 1 103 ? 15.062 21.182 7.274 1.00 81.56 103 SER A O 1
ATOM 828 N N . LEU A 1 104 ? 15.165 19.123 8.154 1.00 78.44 104 LEU A N 1
ATOM 829 C CA . LEU A 1 104 ? 14.032 18.600 7.385 1.00 78.44 104 LEU A CA 1
ATOM 830 C C . LEU A 1 104 ? 12.689 19.137 7.875 1.00 78.44 104 LEU A C 1
ATOM 832 O O . LEU A 1 104 ? 11.720 19.174 7.115 1.00 78.44 104 LEU A O 1
ATOM 836 N N . ARG A 1 105 ? 12.628 19.577 9.134 1.00 75.31 105 ARG A N 1
ATOM 837 C CA . ARG A 1 105 ? 11.411 20.125 9.729 1.00 75.31 105 ARG A CA 1
ATOM 838 C C . ARG A 1 105 ? 10.968 21.384 8.982 1.00 75.31 105 ARG A C 1
ATOM 840 O O . ARG A 1 105 ? 9.828 21.438 8.532 1.00 75.31 105 ARG A O 1
ATOM 847 N N . SER A 1 106 ? 11.884 22.309 8.694 1.00 76.81 106 SER A N 1
ATOM 848 C CA . SER A 1 106 ? 11.561 23.550 7.970 1.00 76.81 106 SER A CA 1
ATOM 849 C C . SER A 1 106 ? 11.093 23.311 6.528 1.00 76.81 106 SER A C 1
ATOM 851 O O . SER A 1 106 ? 10.231 24.029 6.030 1.00 76.81 106 SER A O 1
ATOM 853 N N . LEU A 1 107 ? 11.579 22.255 5.865 1.00 73.19 107 LEU A N 1
ATOM 854 C CA . LEU A 1 107 ? 11.102 21.851 4.532 1.00 73.19 107 LEU A CA 1
ATOM 855 C C . LEU A 1 107 ? 9.660 21.343 4.520 1.00 73.19 107 LEU A C 1
ATOM 857 O O . LEU A 1 107 ? 9.038 21.236 3.460 1.00 73.19 107 LEU A O 1
ATOM 861 N N . SER A 1 108 ? 9.152 20.975 5.689 1.00 68.62 108 SER A N 1
ATOM 862 C CA . SER A 1 108 ? 7.927 20.207 5.828 1.00 68.62 108 SER A CA 1
ATOM 863 C C . SER A 1 108 ? 6.829 20.960 6.592 1.00 68.62 108 SER A C 1
ATOM 865 O O . SER A 1 108 ? 5.655 20.648 6.409 1.00 68.62 108 SER A O 1
ATOM 867 N N . GLU A 1 109 ? 7.181 22.024 7.325 1.00 65.25 109 GLU A N 1
ATOM 868 C CA . GLU A 1 109 ? 6.280 22.873 8.125 1.00 65.25 109 GLU A CA 1
ATOM 869 C C . GLU A 1 109 ? 5.078 23.453 7.365 1.00 65.25 109 GLU A C 1
ATOM 871 O O . GLU A 1 109 ? 4.001 23.578 7.942 1.00 65.25 109 GLU A O 1
ATOM 876 N N . SER A 1 110 ? 5.202 23.722 6.063 1.00 61.25 110 SER A N 1
ATOM 877 C CA . SER A 1 110 ? 4.084 24.209 5.235 1.00 61.25 110 SER A CA 1
ATOM 878 C C . SER A 1 110 ? 3.061 23.128 4.834 1.00 61.25 110 SER A C 1
ATOM 880 O O . SER A 1 110 ? 2.113 23.436 4.120 1.00 61.25 110 SER A O 1
ATOM 882 N N . TYR A 1 111 ? 3.218 21.874 5.288 1.00 58.47 111 TYR A N 1
ATOM 883 C CA . TYR A 1 111 ? 2.424 20.711 4.844 1.00 58.47 111 TYR A CA 1
ATOM 884 C C . TYR A 1 111 ? 1.848 19.865 5.989 1.00 58.47 111 TYR A C 1
ATOM 886 O O . TYR A 1 111 ? 1.597 18.663 5.815 1.00 58.47 111 TYR A O 1
ATOM 894 N N . PHE A 1 112 ? 1.689 20.445 7.176 1.00 66.31 112 PHE A N 1
ATOM 895 C CA . PHE A 1 112 ? 1.321 19.695 8.372 1.00 66.31 112 PHE A CA 1
ATOM 896 C C . PHE A 1 112 ? -0.016 20.098 8.970 1.00 66.31 112 PHE A C 1
ATOM 898 O O . PHE A 1 112 ? -0.097 20.723 10.031 1.00 66.31 112 PHE A O 1
ATOM 905 N N . ASP A 1 113 ? -1.072 19.632 8.317 1.00 80.00 113 ASP A N 1
ATOM 906 C CA . ASP A 1 113 ? -2.378 19.572 8.946 1.00 80.00 113 ASP A CA 1
ATOM 907 C C . ASP A 1 113 ? -2.493 18.312 9.799 1.00 80.00 113 ASP A C 1
ATOM 909 O O . ASP A 1 113 ? -2.096 17.210 9.405 1.00 80.00 113 ASP A O 1
ATOM 913 N N . LEU A 1 114 ? -3.054 18.492 10.992 1.00 88.25 114 LEU A N 1
ATOM 914 C CA . LEU A 1 114 ? -3.491 17.383 11.822 1.00 88.25 114 LEU A CA 1
ATOM 915 C C . LEU A 1 114 ? -4.705 16.743 11.160 1.00 88.25 114 LEU A C 1
ATOM 917 O O . LEU A 1 114 ? -5.791 17.319 11.165 1.00 88.25 114 LEU A O 1
ATOM 921 N N . ASN A 1 115 ? -4.516 15.562 10.588 1.00 89.75 115 ASN A N 1
ATOM 922 C CA . ASN A 1 115 ? -5.540 14.882 9.801 1.00 89.75 115 ASN A CA 1
ATOM 923 C C . ASN A 1 115 ? -5.806 13.443 10.251 1.00 89.75 115 ASN A C 1
ATOM 925 O O . ASN A 1 115 ? -6.813 12.885 9.830 1.00 89.75 115 ASN A O 1
ATOM 929 N N . PHE A 1 116 ? -4.969 12.870 11.124 1.00 90.75 116 PHE A N 1
ATOM 930 C CA . PHE A 1 116 ? -5.161 11.543 11.720 1.00 90.75 116 PHE A CA 1
ATOM 931 C C . PHE A 1 116 ? -5.711 10.499 10.714 1.00 90.75 116 PHE A C 1
ATOM 933 O O . PHE A 1 116 ? -6.817 9.983 10.911 1.00 90.75 116 PHE A O 1
ATOM 940 N N . PRO A 1 117 ? -4.929 10.137 9.672 1.00 88.62 117 PRO A N 1
ATOM 941 C CA . PRO A 1 117 ? -5.333 9.150 8.675 1.00 88.62 117 PRO A CA 1
ATOM 942 C C . PRO A 1 117 ? -5.440 7.730 9.259 1.00 88.62 117 PRO A C 1
ATOM 944 O O . PRO A 1 117 ? -4.588 7.289 10.023 1.00 88.62 117 PRO A O 1
ATOM 947 N N . THR A 1 118 ? -6.462 6.971 8.862 1.00 84.88 118 THR A N 1
ATOM 948 C CA . THR A 1 118 ? -6.678 5.589 9.339 1.00 84.88 118 THR A CA 1
ATOM 949 C C . THR A 1 118 ? -5.615 4.594 8.864 1.00 84.88 118 THR A C 1
ATOM 951 O O . THR A 1 118 ? -5.494 3.519 9.441 1.00 84.88 118 THR A O 1
ATOM 954 N N . GLN A 1 119 ? -4.845 4.947 7.834 1.00 85.94 119 GLN A N 1
ATOM 955 C CA . GLN A 1 119 ? -3.723 4.172 7.308 1.00 85.94 119 GLN A CA 1
ATOM 956 C C . GLN A 1 119 ? -2.493 5.072 7.139 1.00 85.94 119 GLN A C 1
ATOM 958 O O . GLN A 1 119 ? -2.651 6.290 6.989 1.00 85.94 119 GLN A O 1
ATOM 963 N N . PRO A 1 120 ? -1.272 4.505 7.128 1.00 88.06 120 PRO A N 1
ATOM 964 C CA . PRO A 1 120 ? -0.073 5.273 6.840 1.00 88.06 120 PRO A CA 1
ATOM 965 C C . PRO A 1 120 ? -0.162 5.985 5.485 1.00 88.06 120 PRO A C 1
ATOM 967 O O . PRO A 1 120 ? -0.500 5.380 4.468 1.00 88.06 120 PRO A O 1
ATOM 970 N N . VAL A 1 121 ? 0.149 7.281 5.463 1.00 89.75 121 VAL A N 1
ATOM 971 C CA . VAL A 1 121 ? 0.142 8.096 4.242 1.00 89.75 121 VAL A CA 1
ATOM 972 C C . VAL A 1 121 ? 1.573 8.357 3.803 1.00 89.75 121 VAL A C 1
ATOM 974 O O . VAL A 1 121 ? 2.367 8.928 4.554 1.00 89.75 121 VAL A O 1
ATOM 977 N N . TYR A 1 122 ? 1.870 7.990 2.558 1.00 90.12 122 TYR A N 1
ATOM 978 C CA . TYR A 1 122 ? 3.170 8.185 1.925 1.00 90.12 122 TYR A CA 1
ATOM 979 C C . TYR A 1 122 ? 3.112 9.333 0.924 1.00 90.12 122 TYR A C 1
ATOM 981 O O . TYR A 1 122 ? 2.257 9.373 0.040 1.00 90.12 122 TYR A O 1
ATOM 989 N N . GLN A 1 123 ? 4.041 10.273 1.052 1.00 89.06 123 GLN A N 1
ATOM 990 C CA . GLN A 1 123 ? 4.168 11.415 0.158 1.00 89.06 123 GLN A CA 1
ATOM 991 C C . GLN A 1 123 ? 5.618 11.543 -0.292 1.00 89.06 123 GLN A C 1
ATOM 993 O O . GLN A 1 123 ? 6.541 11.523 0.519 1.00 89.06 123 GLN A O 1
ATOM 998 N N . ARG A 1 124 ? 5.820 11.709 -1.599 1.00 91.62 124 ARG A N 1
ATOM 999 C CA . ARG A 1 124 ? 7.128 11.989 -2.189 1.00 91.62 124 ARG A CA 1
ATOM 1000 C C . ARG A 1 124 ? 7.090 13.369 -2.812 1.00 91.62 124 ARG A C 1
ATOM 1002 O O . ARG A 1 124 ? 6.279 13.621 -3.700 1.00 91.62 124 ARG A O 1
ATOM 1009 N N . LYS A 1 125 ? 7.981 14.252 -2.373 1.00 90.94 125 LYS A N 1
ATOM 1010 C CA . LYS A 1 125 ? 8.064 15.619 -2.884 1.00 90.94 125 LYS A CA 1
ATOM 1011 C C . LYS A 1 125 ? 9.484 15.942 -3.319 1.00 90.94 125 LYS A C 1
ATOM 1013 O O . LYS A 1 125 ? 10.430 15.668 -2.590 1.00 90.94 125 LYS A O 1
ATOM 1018 N N . ARG A 1 126 ? 9.633 16.542 -4.498 1.00 91.94 126 ARG A N 1
ATOM 1019 C CA . ARG A 1 126 ? 10.926 17.047 -4.968 1.00 91.94 126 ARG A CA 1
ATOM 1020 C C . ARG A 1 126 ? 11.342 18.275 -4.157 1.00 91.94 126 ARG A C 1
ATOM 1022 O O . ARG A 1 126 ? 10.520 19.163 -3.921 1.00 91.94 126 ARG A O 1
ATOM 1029 N N . ILE A 1 127 ? 12.605 18.314 -3.747 1.00 91.19 127 ILE A N 1
ATOM 1030 C CA . ILE A 1 127 ? 13.243 19.480 -3.141 1.00 91.19 127 ILE A CA 1
ATOM 1031 C C . ILE A 1 127 ? 14.072 20.155 -4.237 1.00 91.19 127 ILE A C 1
ATOM 1033 O O . ILE A 1 127 ? 14.914 19.516 -4.861 1.00 91.19 127 ILE A O 1
ATOM 1037 N N . PHE A 1 128 ? 13.831 21.442 -4.474 1.00 91.06 128 PHE A N 1
ATOM 1038 C CA . PHE A 1 128 ? 14.593 22.249 -5.432 1.00 91.06 128 PHE A CA 1
ATOM 1039 C C . PHE A 1 128 ? 15.847 22.830 -4.761 1.00 91.06 128 PHE A C 1
ATOM 1041 O O . PHE A 1 128 ? 15.971 24.042 -4.611 1.00 91.06 128 PHE A O 1
ATOM 1048 N N . ALA A 1 129 ? 16.716 21.947 -4.270 1.00 90.81 129 ALA A N 1
ATOM 1049 C CA . ALA A 1 129 ? 17.991 22.266 -3.630 1.00 90.81 129 ALA A CA 1
ATOM 1050 C C . ALA A 1 129 ? 18.891 21.019 -3.614 1.00 90.81 129 ALA A C 1
ATOM 1052 O O . ALA A 1 129 ? 18.395 19.887 -3.616 1.00 90.81 129 ALA A O 1
ATOM 1053 N N . GLY A 1 130 ? 20.203 21.232 -3.552 1.00 90.19 130 GLY A N 1
ATOM 1054 C CA . GLY A 1 130 ? 21.225 20.191 -3.507 1.00 90.19 130 GLY A CA 1
ATOM 1055 C C . GLY A 1 130 ? 21.270 19.351 -4.774 1.00 90.19 130 GLY A C 1
ATOM 1056 O O . GLY A 1 130 ? 21.573 18.163 -4.696 1.00 90.19 130 GLY A O 1
ATOM 1057 N N . GLU A 1 131 ? 20.893 19.927 -5.914 1.00 95.06 131 GLU A N 1
ATOM 1058 C CA . GLU A 1 131 ? 21.023 19.243 -7.192 1.00 95.06 131 GLU A CA 1
ATOM 1059 C C . GLU A 1 131 ? 22.462 19.322 -7.688 1.00 95.06 131 GLU A C 1
ATOM 1061 O O . GLU A 1 131 ? 23.126 20.352 -7.566 1.00 95.06 131 GLU A O 1
ATOM 1066 N N . SER A 1 132 ? 22.931 18.233 -8.283 1.00 95.38 132 SER A N 1
ATOM 1067 C CA . SER A 1 132 ? 24.246 18.159 -8.907 1.00 95.38 132 SER A CA 1
ATOM 1068 C C . SER A 1 132 ? 24.161 17.420 -10.236 1.00 95.38 132 SER A C 1
ATOM 1070 O O . SER A 1 132 ? 23.176 16.739 -10.532 1.00 95.38 132 SER A O 1
ATOM 1072 N N . LEU A 1 133 ? 25.191 17.592 -11.060 1.00 97.25 133 LEU A N 1
ATOM 1073 C CA . LEU A 1 133 ? 25.383 16.780 -12.252 1.00 97.25 133 LEU A CA 1
ATOM 1074 C C . LEU A 1 133 ? 26.414 15.699 -11.969 1.00 97.25 133 LEU A C 1
ATOM 1076 O O . LEU A 1 133 ? 27.433 15.946 -11.324 1.00 97.25 133 LEU A O 1
ATOM 1080 N N . SER A 1 134 ? 26.157 14.519 -12.505 1.00 97.06 134 SER A N 1
ATOM 1081 C CA . SER A 1 134 ? 27.102 13.417 -12.565 1.00 97.06 134 SER A CA 1
ATOM 1082 C C . SER A 1 134 ? 27.228 12.955 -14.015 1.00 97.06 134 SER A C 1
ATOM 1084 O O . SER A 1 134 ? 26.306 13.087 -14.821 1.00 97.06 134 SER A O 1
ATOM 1086 N N . VAL A 1 135 ? 28.405 12.455 -14.384 1.00 98.12 135 VAL A N 1
ATOM 1087 C CA . VAL A 1 135 ? 28.607 11.854 -15.705 1.00 98.12 135 VAL A CA 1
ATOM 1088 C C . VAL A 1 135 ? 27.822 10.544 -15.753 1.00 98.12 135 VAL A C 1
ATOM 1090 O O . VAL A 1 135 ? 27.870 9.760 -14.803 1.00 98.12 135 VAL A O 1
ATOM 1093 N N . CYS A 1 136 ? 27.091 10.288 -16.841 1.00 98.12 136 CYS A N 1
ATOM 1094 C CA . CYS A 1 136 ? 26.390 9.019 -17.001 1.00 98.12 136 CYS A CA 1
ATOM 1095 C C . CYS A 1 136 ? 27.406 7.877 -17.073 1.00 98.12 136 CYS A C 1
ATOM 1097 O O . CYS A 1 136 ? 28.173 7.793 -18.026 1.00 98.12 136 CYS A O 1
ATOM 1099 N N . THR A 1 137 ? 27.384 6.975 -16.093 1.00 97.69 137 THR A N 1
ATOM 1100 C CA . THR A 1 137 ? 28.334 5.855 -16.004 1.00 97.69 137 THR A CA 1
ATOM 1101 C C . THR A 1 137 ? 28.153 4.821 -17.112 1.00 97.69 137 THR A C 1
ATOM 1103 O O . THR A 1 137 ? 29.100 4.132 -17.455 1.00 97.69 137 THR A O 1
ATOM 1106 N N . ASN A 1 138 ? 26.960 4.727 -17.704 1.00 96.75 138 ASN A N 1
ATOM 1107 C CA . ASN A 1 138 ? 26.665 3.751 -18.754 1.00 96.75 138 ASN A CA 1
ATOM 1108 C C . ASN A 1 138 ? 27.246 4.124 -20.125 1.00 96.75 138 ASN A C 1
ATOM 1110 O O . ASN A 1 138 ? 27.487 3.246 -20.940 1.00 96.75 138 ASN A O 1
ATOM 1114 N N . CYS A 1 139 ? 27.432 5.417 -20.394 1.00 97.31 139 CYS A N 1
ATOM 1115 C CA . CYS A 1 139 ? 28.059 5.899 -21.628 1.00 97.31 139 CYS A CA 1
ATOM 1116 C C . CYS A 1 139 ? 29.321 6.723 -21.364 1.00 97.31 139 CYS A C 1
ATOM 1118 O O . CYS A 1 139 ? 29.808 7.380 -22.273 1.00 97.31 139 CYS A O 1
ATOM 1120 N N . GLU A 1 140 ? 29.783 6.783 -20.115 1.00 97.50 140 GLU A N 1
ATOM 1121 C CA . GLU A 1 140 ? 30.950 7.563 -19.682 1.00 97.50 140 GLU A CA 1
ATOM 1122 C C . GLU A 1 140 ? 30.935 9.028 -20.165 1.00 97.50 140 GLU A C 1
ATOM 1124 O O . GLU A 1 140 ? 31.966 9.624 -20.460 1.00 97.50 140 GLU A O 1
ATOM 1129 N N . GLY A 1 141 ? 29.745 9.629 -20.273 1.00 97.56 141 GLY A N 1
ATOM 1130 C CA . GLY A 1 141 ? 29.588 10.996 -20.788 1.00 97.56 141 GLY A CA 1
ATOM 1131 C C . GLY A 1 141 ? 29.477 11.134 -22.307 1.00 97.56 141 GLY A C 1
ATOM 1132 O O . GLY A 1 141 ? 29.137 12.213 -22.779 1.00 97.56 141 GLY A O 1
ATOM 1133 N N . ALA A 1 142 ? 29.668 10.062 -23.078 1.00 97.38 142 ALA A N 1
ATOM 1134 C CA . ALA A 1 142 ? 29.656 10.090 -24.543 1.00 97.38 142 ALA A CA 1
ATOM 1135 C C . ALA A 1 142 ? 28.265 10.268 -25.177 1.00 97.38 142 ALA A C 1
ATOM 1137 O O . ALA A 1 142 ? 28.174 10.362 -26.396 1.00 97.38 142 ALA A O 1
ATOM 1138 N N . ALA A 1 143 ? 27.187 10.274 -24.381 1.00 97.75 143 ALA A N 1
ATOM 1139 C CA . ALA A 1 143 ? 25.782 10.304 -24.816 1.00 97.75 143 ALA A CA 1
ATOM 1140 C C . ALA A 1 143 ? 25.308 9.112 -25.674 1.00 97.75 143 ALA A C 1
ATOM 1142 O O . ALA A 1 143 ? 24.106 8.880 -25.794 1.00 97.75 143 ALA A O 1
ATOM 1143 N N . GLU A 1 144 ? 26.218 8.304 -26.201 1.00 98.00 144 GLU A N 1
ATOM 1144 C CA . GLU A 1 144 ? 25.943 7.133 -27.024 1.00 98.00 144 GLU A CA 1
ATOM 1145 C C . GLU A 1 144 ? 26.632 5.893 -26.440 1.00 98.00 144 GLU A C 1
ATOM 1147 O O . GLU A 1 144 ? 27.621 5.995 -25.715 1.00 98.00 144 GLU A O 1
ATOM 1152 N N . VAL A 1 145 ? 26.102 4.711 -26.747 1.00 97.94 145 VAL A N 1
ATOM 1153 C CA . VAL A 1 145 ? 26.703 3.413 -26.410 1.00 97.94 145 VAL A CA 1
ATOM 1154 C C . VAL A 1 145 ? 26.811 2.548 -27.658 1.00 97.94 145 VAL A C 1
ATOM 1156 O O . VAL A 1 145 ? 26.078 2.757 -28.628 1.00 97.94 145 VAL A O 1
ATOM 1159 N N . ALA A 1 146 ? 27.724 1.577 -27.637 1.00 97.75 146 ALA A N 1
ATOM 1160 C CA . ALA A 1 146 ? 27.839 0.604 -28.715 1.00 97.75 146 ALA A CA 1
ATOM 1161 C C . ALA A 1 146 ? 26.508 -0.142 -28.906 1.00 97.75 146 ALA A C 1
ATOM 1163 O O . ALA A 1 146 ? 25.813 -0.480 -27.949 1.00 97.75 146 ALA A O 1
ATOM 1164 N N . CYS A 1 147 ? 26.131 -0.367 -30.159 1.00 97.88 147 CYS A N 1
ATOM 1165 C CA . CYS A 1 147 ? 24.932 -1.105 -30.512 1.00 97.88 147 CYS A CA 1
ATOM 1166 C C . CYS A 1 147 ? 25.145 -2.600 -30.284 1.00 97.88 147 CYS A C 1
ATOM 1168 O O . CYS A 1 147 ? 25.968 -3.200 -30.973 1.00 97.88 147 CYS A O 1
ATOM 1170 N N . ASP A 1 148 ? 24.337 -3.197 -29.407 1.00 97.00 148 ASP A N 1
ATOM 1171 C CA . ASP A 1 148 ? 24.364 -4.637 -29.119 1.00 97.00 148 ASP A CA 1
ATOM 1172 C C . ASP A 1 148 ? 24.095 -5.506 -30.362 1.00 97.00 148 ASP A C 1
ATOM 1174 O O . ASP A 1 148 ? 24.576 -6.628 -30.459 1.00 97.00 148 ASP A O 1
ATOM 1178 N N . THR A 1 149 ? 23.328 -5.012 -31.344 1.00 96.00 149 THR A N 1
ATOM 1179 C CA . THR A 1 149 ? 22.996 -5.782 -32.558 1.00 96.00 149 THR A CA 1
ATOM 1180 C C . THR A 1 149 ? 24.214 -5.998 -33.466 1.00 96.00 149 THR A C 1
ATOM 1182 O O . THR A 1 149 ? 24.263 -6.982 -34.206 1.00 96.00 149 THR A O 1
ATOM 1185 N N . CYS A 1 150 ? 25.180 -5.076 -33.454 1.00 96.81 150 CYS A N 1
ATOM 1186 C CA . CYS A 1 150 ? 26.361 -5.126 -34.319 1.00 96.81 150 CYS A CA 1
ATOM 1187 C C . CYS A 1 150 ? 27.684 -4.971 -33.563 1.00 96.81 150 CYS A C 1
ATOM 1189 O O . CYS A 1 150 ? 28.690 -4.653 -34.192 1.00 96.81 150 CYS A O 1
ATOM 1191 N N . ASP A 1 151 ? 27.671 -5.094 -32.236 1.00 96.19 151 ASP A N 1
ATOM 1192 C CA . ASP A 1 151 ? 28.830 -4.931 -31.350 1.00 96.19 151 ASP A CA 1
ATOM 1193 C C . ASP A 1 151 ? 29.664 -3.669 -31.647 1.00 96.19 151 ASP A C 1
ATOM 1195 O O . ASP A 1 151 ? 30.893 -3.688 -31.665 1.00 96.19 151 ASP A O 1
ATOM 1199 N N . GLY A 1 152 ? 28.999 -2.551 -31.958 1.00 96.38 152 GLY A N 1
ATOM 1200 C CA . GLY A 1 152 ? 29.683 -1.297 -32.301 1.00 96.38 152 GLY A CA 1
ATOM 1201 C C . GLY A 1 152 ? 30.239 -1.190 -33.731 1.00 96.38 152 GLY A C 1
ATOM 1202 O O . GLY A 1 152 ? 30.710 -0.122 -34.110 1.00 96.38 152 GLY A O 1
ATOM 1203 N N . ALA A 1 153 ? 30.151 -2.230 -34.567 1.00 96.69 153 ALA A N 1
ATOM 1204 C CA . ALA A 1 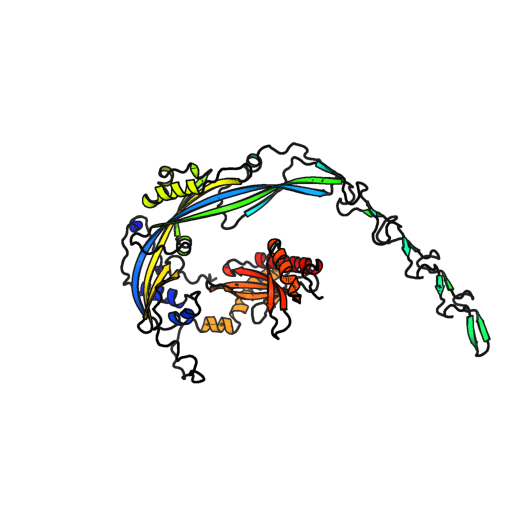153 ? 30.709 -2.215 -35.926 1.00 96.69 153 ALA A CA 1
ATOM 1205 C C . ALA A 1 153 ? 29.900 -1.371 -36.933 1.00 96.69 153 ALA A C 1
ATOM 1207 O O . ALA A 1 153 ? 30.406 -0.980 -37.982 1.00 96.69 153 ALA A O 1
ATOM 1208 N N . GLY A 1 154 ? 28.615 -1.130 -36.660 1.00 96.88 154 GLY A N 1
ATOM 1209 C CA . GLY A 1 154 ? 27.690 -0.435 -37.565 1.00 96.88 154 GLY A CA 1
ATOM 1210 C C . GLY A 1 154 ? 27.210 -1.260 -38.758 1.00 96.88 154 GLY A C 1
ATOM 1211 O O . GLY A 1 154 ? 26.361 -0.800 -39.523 1.00 96.88 154 GLY A O 1
ATOM 1212 N N . VAL A 1 155 ? 27.693 -2.492 -38.889 1.00 96.88 155 VAL A N 1
ATOM 1213 C CA . VAL A 1 155 ? 27.316 -3.446 -39.932 1.00 96.88 155 VAL A CA 1
ATOM 1214 C C . VAL A 1 155 ? 27.020 -4.808 -39.313 1.00 96.88 155 VAL A C 1
ATOM 1216 O O . VAL A 1 155 ? 27.610 -5.183 -38.305 1.00 96.88 155 VAL A O 1
ATOM 1219 N N . VAL A 1 156 ? 26.105 -5.558 -39.920 1.00 96.88 156 VAL A N 1
ATOM 1220 C CA . VAL A 1 156 ? 25.776 -6.934 -39.538 1.00 96.88 156 VAL A CA 1
ATOM 1221 C C . VAL A 1 156 ? 25.969 -7.875 -40.717 1.00 96.88 156 VAL A C 1
ATOM 1223 O O . VAL A 1 156 ? 25.888 -7.485 -41.884 1.00 96.88 156 VAL A O 1
ATOM 1226 N N . SER A 1 157 ? 26.202 -9.147 -40.411 1.00 96.56 157 SER A N 1
ATOM 1227 C CA . SER A 1 157 ? 26.301 -10.200 -41.420 1.00 96.56 157 SER A CA 1
ATOM 1228 C C . SER A 1 157 ? 25.044 -10.245 -42.289 1.00 96.56 157 SER A C 1
ATOM 1230 O O . SER A 1 157 ? 23.919 -10.317 -41.780 1.00 96.56 157 SER A O 1
ATOM 1232 N N . CYS A 1 158 ? 25.213 -10.240 -43.613 1.00 96.69 158 CYS A N 1
ATOM 1233 C CA . CYS A 1 158 ? 24.085 -10.361 -44.520 1.00 96.69 158 CYS A CA 1
ATOM 1234 C C . CYS A 1 158 ? 23.495 -11.771 -44.404 1.00 96.69 158 CYS A C 1
ATOM 1236 O O . CYS A 1 158 ? 24.021 -12.729 -44.971 1.00 96.69 158 CYS A O 1
ATOM 1238 N N . ARG A 1 159 ? 22.347 -11.897 -43.725 1.00 93.81 159 ARG A N 1
ATOM 1239 C CA . ARG A 1 159 ? 21.581 -13.159 -43.648 1.00 93.81 159 ARG A CA 1
ATOM 1240 C C . ARG A 1 159 ? 21.184 -13.687 -45.023 1.00 93.81 159 ARG A C 1
ATOM 1242 O O . ARG A 1 159 ? 20.893 -14.864 -45.182 1.00 93.81 159 ARG A O 1
ATOM 1249 N N . GLY A 1 160 ? 21.157 -12.805 -46.022 1.00 91.12 160 GLY A N 1
ATOM 1250 C CA . GLY A 1 160 ? 20.872 -13.176 -47.391 1.00 91.12 160 GLY A CA 1
ATOM 1251 C C . GLY A 1 160 ? 21.886 -14.181 -47.939 1.00 91.12 160 GLY A C 1
ATOM 1252 O O . GLY A 1 160 ? 21.485 -15.196 -48.500 1.00 91.12 160 GLY A O 1
ATOM 1253 N N . CYS A 1 161 ? 23.175 -13.917 -47.782 1.00 93.19 161 CYS A N 1
ATOM 1254 C CA . CYS A 1 161 ? 24.253 -14.705 -48.384 1.00 93.19 161 CYS A CA 1
ATOM 1255 C C . CYS A 1 161 ? 25.186 -15.351 -47.360 1.00 93.19 161 CYS A C 1
ATOM 1257 O O . CYS A 1 161 ? 26.248 -15.816 -47.754 1.00 93.19 161 CYS A O 1
ATOM 1259 N N . GLU A 1 162 ? 24.814 -15.360 -46.074 1.00 91.44 162 GLU A N 1
ATOM 1260 C CA . GLU A 1 162 ? 25.637 -15.927 -44.995 1.00 91.44 162 GLU A CA 1
ATOM 1261 C C . GLU A 1 162 ? 27.080 -15.414 -45.072 1.00 91.44 162 GLU A C 1
ATOM 1263 O O . GLU A 1 162 ? 28.015 -16.199 -45.145 1.00 91.44 162 GLU A O 1
ATOM 1268 N N . THR A 1 163 ? 27.231 -14.088 -45.162 1.00 92.94 163 THR A N 1
ATOM 1269 C CA . THR A 1 163 ? 28.509 -13.358 -45.297 1.00 92.94 163 THR A CA 1
ATOM 1270 C C . THR A 1 163 ? 29.313 -13.557 -46.579 1.00 92.94 163 THR A C 1
ATOM 1272 O O . THR A 1 163 ? 30.296 -12.853 -46.781 1.00 92.94 163 THR A O 1
ATOM 1275 N N . ARG A 1 164 ? 28.877 -14.412 -47.509 1.00 92.75 164 ARG A N 1
ATOM 1276 C CA . ARG A 1 164 ? 29.650 -14.718 -48.727 1.00 92.75 164 ARG A CA 1
ATOM 1277 C C . ARG A 1 164 ? 29.608 -13.640 -49.806 1.00 92.75 164 ARG A C 1
ATOM 1279 O O . ARG A 1 164 ? 30.304 -13.762 -50.801 1.00 92.75 164 ARG A O 1
ATOM 1286 N N . GLY A 1 165 ? 28.715 -12.658 -49.693 1.00 93.38 165 GLY A N 1
ATOM 1287 C CA . GLY A 1 165 ? 28.483 -11.666 -50.753 1.00 93.38 165 GLY A CA 1
ATOM 1288 C C . GLY A 1 165 ? 27.704 -12.202 -51.960 1.00 93.38 165 GLY A C 1
ATOM 1289 O O . GLY A 1 165 ? 27.048 -11.440 -52.669 1.00 93.38 165 GLY A O 1
ATOM 1290 N N . GLU A 1 166 ? 27.657 -13.519 -52.131 1.00 94.88 166 GLU A N 1
ATOM 1291 C CA . GLU A 1 166 ? 27.040 -14.202 -53.262 1.00 94.88 166 GLU A CA 1
ATOM 1292 C C . GLU A 1 166 ? 26.089 -15.314 -52.808 1.00 94.88 166 GLU A C 1
ATOM 1294 O O . GLU A 1 166 ? 26.182 -15.845 -51.701 1.00 94.88 166 GLU A O 1
ATOM 1299 N N . ARG A 1 167 ? 25.139 -15.675 -53.672 1.00 93.88 167 ARG A N 1
ATOM 1300 C CA . ARG A 1 167 ? 24.203 -16.782 -53.458 1.00 93.88 167 ARG A CA 1
ATOM 1301 C C . ARG A 1 167 ? 24.395 -17.838 -54.529 1.00 93.88 167 ARG A C 1
ATOM 1303 O O . ARG A 1 167 ? 24.493 -17.498 -55.704 1.00 93.88 167 ARG A O 1
ATOM 1310 N N . ALA A 1 168 ? 24.357 -19.110 -54.137 1.00 93.62 168 ALA A N 1
ATOM 1311 C CA . ALA A 1 168 ? 24.298 -20.207 -55.095 1.00 93.62 168 ALA A CA 1
ATOM 1312 C C . ALA A 1 168 ? 23.063 -20.053 -55.996 1.00 93.62 168 ALA A C 1
ATOM 1314 O O . ALA A 1 168 ? 21.943 -19.815 -55.526 1.00 93.62 168 ALA A O 1
ATOM 1315 N N . CYS A 1 169 ? 23.265 -20.181 -57.304 1.00 94.69 169 CYS A N 1
ATOM 1316 C CA . CYS A 1 169 ? 22.192 -20.129 -58.276 1.00 94.69 169 CYS A CA 1
ATOM 1317 C C . CYS A 1 169 ? 21.309 -21.363 -58.111 1.00 94.69 169 CYS A C 1
ATOM 1319 O O . CYS A 1 169 ? 21.750 -22.490 -58.331 1.00 94.69 169 CYS A O 1
ATOM 1321 N N . ARG A 1 170 ? 20.049 -21.139 -57.724 1.00 93.62 170 ARG A N 1
ATOM 1322 C CA . ARG A 1 170 ? 19.072 -22.212 -57.488 1.00 93.62 170 ARG A CA 1
ATOM 1323 C C . ARG A 1 170 ? 18.775 -23.027 -58.744 1.00 93.62 170 ARG A C 1
ATOM 1325 O O . ARG A 1 170 ? 18.472 -24.202 -58.629 1.00 93.62 170 ARG A O 1
ATOM 1332 N N . ALA A 1 171 ? 18.877 -22.417 -59.926 1.00 93.31 171 ALA A N 1
ATOM 1333 C CA . ALA A 1 171 ? 18.603 -23.101 -61.186 1.00 93.31 171 ALA A CA 1
ATOM 1334 C C . ALA A 1 171 ? 19.630 -24.205 -61.497 1.00 93.31 171 ALA A C 1
ATOM 1336 O O . ALA A 1 171 ? 19.269 -25.211 -62.094 1.00 93.31 171 ALA A O 1
ATOM 1337 N N . CYS A 1 172 ? 20.883 -24.049 -61.056 1.00 94.06 172 CYS A N 1
ATOM 1338 C CA . CYS A 1 172 ? 21.959 -25.024 -61.272 1.00 94.06 172 CYS A CA 1
ATOM 1339 C C . CYS A 1 172 ? 22.563 -25.568 -59.971 1.00 94.06 172 CYS A C 1
ATOM 1341 O O . CYS A 1 172 ? 23.644 -26.145 -59.995 1.00 94.06 172 CYS A O 1
ATOM 1343 N N . ASN A 1 173 ? 21.932 -25.319 -58.820 1.00 92.00 173 ASN A N 1
ATOM 1344 C CA . ASN A 1 173 ? 22.437 -25.685 -57.492 1.00 92.00 173 ASN A CA 1
ATOM 1345 C C . ASN A 1 173 ? 23.915 -25.319 -57.243 1.00 92.00 173 ASN A C 1
ATOM 1347 O O . ASN A 1 173 ? 24.644 -26.068 -56.603 1.00 92.00 173 ASN A O 1
ATOM 1351 N N . GLY A 1 174 ? 24.375 -24.175 -57.757 1.00 93.06 174 GLY A N 1
ATOM 1352 C CA . GLY A 1 174 ? 25.776 -23.761 -57.609 1.00 93.06 174 GLY A CA 1
ATOM 1353 C C . GLY A 1 174 ? 26.747 -24.277 -58.678 1.00 93.06 174 GLY A C 1
ATOM 1354 O O . GLY A 1 174 ? 27.869 -23.794 -58.726 1.00 93.06 174 GLY A O 1
ATOM 1355 N N . ALA A 1 175 ? 26.336 -25.200 -59.554 1.00 94.06 175 ALA A N 1
ATOM 1356 C CA . ALA A 1 175 ? 27.244 -25.858 -60.501 1.00 94.06 175 ALA A CA 1
ATOM 1357 C C . ALA A 1 175 ? 27.665 -24.994 -61.703 1.00 94.06 175 ALA A C 1
ATOM 1359 O O . ALA A 1 175 ? 28.634 -25.317 -62.375 1.00 94.06 175 ALA A O 1
ATOM 1360 N N . GLY A 1 176 ? 26.920 -23.932 -62.020 1.00 94.31 176 GLY A N 1
ATOM 1361 C CA . GLY A 1 176 ? 27.137 -23.117 -63.224 1.00 94.31 176 GLY A CA 1
ATOM 1362 C C . GLY A 1 176 ? 26.536 -23.712 -64.498 1.00 94.31 176 GLY A C 1
ATOM 1363 O O . GLY A 1 176 ? 26.279 -22.982 -65.451 1.00 94.31 176 GLY A O 1
ATOM 1364 N N . GLU A 1 177 ? 26.184 -24.995 -64.489 1.00 94.31 177 GLU A N 1
ATOM 1365 C CA . GLU A 1 177 ? 25.615 -25.712 -65.631 1.00 94.31 177 GLU A CA 1
ATOM 1366 C C . GLU A 1 177 ? 24.341 -26.473 -65.239 1.00 94.31 177 GLU A C 1
ATOM 1368 O O . GLU A 1 177 ? 24.148 -26.848 -64.081 1.00 94.31 177 GLU A O 1
ATOM 1373 N N . VAL A 1 178 ? 23.447 -26.685 -66.206 1.00 93.50 178 VAL A N 1
ATOM 1374 C CA . VAL A 1 178 ? 22.237 -27.511 -66.069 1.00 93.50 178 VAL A CA 1
ATOM 1375 C C . VAL A 1 178 ? 22.234 -28.584 -67.154 1.00 93.50 178 VAL A C 1
ATOM 1377 O O . VAL A 1 178 ? 22.671 -28.334 -68.275 1.00 93.50 178 VAL A O 1
ATOM 1380 N N . MET A 1 179 ? 21.749 -29.786 -66.842 1.00 91.75 179 MET A N 1
ATOM 1381 C CA . MET A 1 179 ? 21.645 -30.860 -67.837 1.00 91.75 179 MET A CA 1
ATOM 1382 C C . MET A 1 179 ? 20.537 -30.522 -68.842 1.00 91.75 179 MET A C 1
ATOM 1384 O O . MET A 1 179 ? 19.372 -30.420 -68.455 1.00 91.75 179 MET A O 1
ATOM 1388 N N . ALA A 1 180 ? 20.891 -30.348 -70.117 1.00 87.88 180 ALA A N 1
ATOM 1389 C CA . ALA A 1 180 ? 19.922 -30.178 -71.201 1.00 87.88 180 ALA A CA 1
ATOM 1390 C C . ALA A 1 180 ? 19.402 -31.533 -71.703 1.00 87.88 180 ALA A C 1
ATOM 1392 O O . ALA A 1 180 ? 18.224 -31.669 -72.030 1.00 87.88 180 ALA A O 1
ATOM 1393 N N . THR A 1 181 ? 20.273 -32.547 -71.727 1.00 88.25 181 THR A N 1
ATOM 1394 C CA . THR A 1 181 ? 19.954 -33.941 -72.077 1.00 88.25 181 THR A CA 1
ATOM 1395 C C . THR A 1 181 ? 20.689 -34.900 -71.132 1.00 88.25 181 THR A C 1
ATOM 1397 O O . THR A 1 181 ? 21.423 -34.459 -70.255 1.00 88.25 181 THR A O 1
ATOM 1400 N N . ALA A 1 182 ? 20.521 -36.221 -71.277 1.00 85.44 182 ALA A N 1
ATOM 1401 C CA . ALA A 1 182 ? 21.206 -37.201 -70.419 1.00 85.44 182 ALA A CA 1
ATOM 1402 C C . ALA A 1 182 ? 22.746 -37.181 -70.544 1.00 85.44 182 ALA A C 1
ATOM 1404 O O . ALA A 1 182 ? 23.433 -37.697 -69.667 1.00 85.44 182 ALA A O 1
ATOM 1405 N N . THR A 1 183 ? 23.284 -36.599 -71.619 1.00 89.31 183 THR A N 1
ATOM 1406 C CA . THR A 1 183 ? 24.722 -36.601 -71.934 1.00 89.31 183 THR A CA 1
ATOM 1407 C C . THR A 1 183 ? 25.304 -35.206 -72.160 1.00 89.31 183 THR A C 1
ATOM 1409 O O . THR A 1 183 ? 26.496 -35.098 -72.427 1.00 89.31 183 THR A O 1
ATOM 1412 N N . GLU A 1 184 ? 24.495 -34.146 -72.077 1.00 91.19 184 GLU A N 1
ATOM 1413 C CA . GLU A 1 184 ? 24.909 -32.780 -72.417 1.00 91.19 184 GLU A CA 1
ATOM 1414 C C . GLU A 1 184 ? 24.522 -31.794 -71.307 1.00 91.19 184 GLU A C 1
ATOM 1416 O O . GLU A 1 184 ? 23.340 -31.652 -70.966 1.00 91.19 184 GLU A O 1
ATOM 1421 N N . SER A 1 185 ? 25.525 -31.109 -70.750 1.00 92.56 185 SER A N 1
ATOM 1422 C CA . SER A 1 185 ? 25.350 -29.960 -69.864 1.00 92.56 185 SER A CA 1
ATOM 1423 C C . SER A 1 185 ? 25.440 -28.664 -70.670 1.00 92.56 185 SER A C 1
ATOM 1425 O O . SER A 1 185 ? 26.240 -28.533 -71.594 1.00 92.56 185 SER A O 1
ATOM 1427 N N . VAL A 1 186 ? 24.592 -27.695 -70.336 1.00 94.94 186 VAL A N 1
ATOM 1428 C CA . VAL A 1 186 ? 24.631 -26.347 -70.913 1.00 94.94 186 VAL A CA 1
ATOM 1429 C C . VAL A 1 186 ? 24.811 -25.322 -69.806 1.00 94.94 186 VAL A C 1
ATOM 1431 O O . VAL A 1 186 ? 24.366 -25.523 -68.672 1.00 94.94 186 VAL A O 1
ATOM 1434 N N . GLN A 1 187 ? 25.435 -24.190 -70.132 1.00 96.31 187 GLN A N 1
ATOM 1435 C CA . GLN A 1 187 ? 25.604 -23.097 -69.179 1.00 96.31 187 GLN A CA 1
ATOM 1436 C C . GLN A 1 187 ? 24.253 -22.626 -68.637 1.00 96.31 187 GLN A C 1
ATOM 1438 O O . GLN A 1 187 ? 23.302 -22.359 -69.379 1.00 96.31 187 GLN A O 1
ATOM 1443 N N . CYS A 1 188 ? 24.182 -22.493 -67.317 1.00 95.06 188 CYS A N 1
ATOM 1444 C CA . CYS A 1 188 ? 23.002 -21.995 -66.641 1.00 95.06 188 CYS A CA 1
ATOM 1445 C C . CYS A 1 188 ? 22.798 -20.517 -66.987 1.00 95.06 188 CYS A C 1
ATOM 1447 O O . CYS A 1 188 ? 23.529 -19.645 -66.516 1.00 95.06 188 CYS A O 1
ATOM 1449 N N . GLN A 1 189 ? 21.762 -20.228 -67.773 1.00 94.94 189 GLN A N 1
ATOM 1450 C CA . GLN A 1 189 ? 21.437 -18.870 -68.220 1.00 94.94 189 GLN A CA 1
ATOM 1451 C C . GLN A 1 189 ? 21.128 -17.923 -67.048 1.00 94.94 189 GLN A C 1
ATOM 1453 O O . GLN A 1 189 ? 21.425 -16.735 -67.113 1.00 94.94 189 GLN A O 1
ATOM 1458 N N . SER A 1 190 ? 20.586 -18.437 -65.937 1.00 91.12 190 SER A N 1
ATOM 1459 C CA . SER A 1 190 ? 20.233 -17.623 -64.763 1.00 91.12 190 SER A CA 1
ATOM 1460 C C . SER A 1 190 ? 21.437 -17.073 -63.989 1.00 91.12 190 SER A C 1
ATOM 1462 O O . SER A 1 190 ? 21.279 -16.095 -63.263 1.00 91.12 190 SER A O 1
ATOM 1464 N N . CYS A 1 191 ? 22.619 -17.684 -64.116 1.00 93.25 191 CYS A N 1
ATOM 1465 C CA . CYS A 1 191 ? 23.869 -17.181 -63.528 1.00 93.25 191 CYS A CA 1
ATOM 1466 C C . CYS A 1 191 ? 24.989 -16.988 -64.557 1.00 93.25 191 CYS A C 1
ATOM 1468 O O . CYS A 1 191 ? 26.135 -16.790 -64.164 1.00 93.25 191 CYS A O 1
ATOM 1470 N N . ALA A 1 192 ? 24.666 -17.065 -65.851 1.00 94.38 192 ALA A N 1
ATOM 1471 C CA . ALA A 1 192 ? 25.620 -16.977 -66.954 1.00 94.38 192 ALA A CA 1
ATOM 1472 C C . ALA A 1 192 ? 26.861 -17.877 -66.768 1.00 94.38 192 ALA A C 1
ATOM 1474 O O . ALA A 1 192 ? 27.981 -17.461 -67.037 1.00 94.38 192 ALA A O 1
ATOM 1475 N N . GLY A 1 193 ? 26.671 -19.099 -66.258 1.00 93.69 193 GLY A N 1
ATOM 1476 C CA . GLY A 1 193 ? 27.771 -20.046 -66.038 1.00 93.69 193 GLY A CA 1
ATOM 1477 C C . GLY A 1 193 ? 28.511 -19.926 -64.698 1.00 93.69 193 GLY A C 1
ATOM 1478 O O . GLY A 1 193 ? 29.218 -20.855 -64.330 1.00 93.69 193 GLY A O 1
ATOM 1479 N N . ASN A 1 194 ? 28.323 -18.855 -63.917 1.00 93.62 194 ASN A N 1
ATOM 1480 C CA . ASN A 1 194 ? 29.133 -18.605 -62.709 1.00 93.62 194 ASN A CA 1
ATOM 1481 C C . ASN A 1 194 ? 28.776 -19.487 -61.505 1.00 93.62 194 ASN A C 1
ATOM 1483 O O . ASN A 1 194 ? 29.481 -19.496 -60.501 1.00 93.62 194 ASN A O 1
ATOM 1487 N N . GLY A 1 195 ? 27.634 -20.174 -61.543 1.00 94.31 195 GLY A N 1
ATOM 1488 C CA . GLY A 1 195 ? 27.142 -20.966 -60.413 1.00 94.31 195 GLY A CA 1
ATOM 1489 C C . GLY A 1 195 ? 26.599 -20.129 -59.250 1.00 94.31 195 GLY A C 1
ATOM 1490 O O . GLY A 1 195 ? 25.723 -20.602 -58.530 1.00 94.31 195 GLY A O 1
ATOM 1491 N N . THR A 1 196 ? 26.990 -18.864 -59.116 1.00 95.81 196 THR A N 1
ATOM 1492 C CA . THR A 1 196 ? 26.498 -17.920 -58.106 1.00 95.81 196 THR A CA 1
ATOM 1493 C C . THR A 1 196 ? 25.937 -16.643 -58.738 1.00 95.81 196 THR A C 1
ATOM 1495 O O . THR A 1 196 ? 26.101 -16.377 -59.928 1.00 95.81 196 THR A O 1
ATOM 1498 N N . TYR A 1 197 ? 25.208 -15.852 -57.951 1.00 93.31 197 TYR A N 1
ATOM 1499 C CA . TYR A 1 197 ? 24.861 -14.475 -58.291 1.00 93.31 197 TYR A CA 1
ATOM 1500 C C . TYR A 1 197 ? 25.101 -13.559 -57.093 1.00 93.31 197 TYR A C 1
ATOM 1502 O O . TYR A 1 197 ? 24.906 -13.955 -55.939 1.00 93.31 197 TYR A O 1
ATOM 1510 N N . GLN A 1 198 ? 25.488 -12.315 -57.374 1.00 95.44 198 GLN A N 1
ATOM 1511 C CA . GLN A 1 198 ? 25.718 -11.292 -56.360 1.00 95.44 198 GLN A CA 1
ATOM 1512 C C . GLN A 1 198 ? 24.469 -11.115 -55.489 1.00 95.44 198 GLN A C 1
ATOM 1514 O O . GLN A 1 198 ? 23.337 -10.978 -55.973 1.00 95.44 198 GLN A O 1
ATOM 1519 N N . CYS A 1 199 ? 24.657 -11.141 -54.174 1.00 95.75 199 CYS A N 1
ATOM 1520 C CA . CYS A 1 199 ? 23.560 -10.985 -53.239 1.00 95.75 199 CYS A CA 1
ATOM 1521 C C . CYS A 1 199 ? 23.033 -9.551 -53.303 1.00 95.75 199 CYS A C 1
ATOM 1523 O O . CYS A 1 199 ? 23.717 -8.616 -52.905 1.00 95.75 199 CYS A O 1
ATOM 1525 N N . ARG A 1 200 ? 21.785 -9.374 -53.745 1.00 94.94 200 ARG A N 1
ATOM 1526 C CA . ARG A 1 200 ? 21.159 -8.044 -53.872 1.00 94.94 200 ARG A CA 1
ATOM 1527 C C . ARG A 1 200 ? 20.994 -7.300 -52.545 1.00 94.94 200 ARG A C 1
ATOM 1529 O O . ARG A 1 200 ? 20.853 -6.090 -52.553 1.00 94.94 200 ARG A O 1
ATOM 1536 N N . ALA A 1 201 ? 20.977 -8.017 -51.421 1.00 91.69 201 ALA A N 1
ATOM 1537 C CA . ALA A 1 201 ? 20.799 -7.404 -50.108 1.00 91.69 201 ALA A CA 1
ATOM 1538 C C . ALA A 1 201 ? 22.068 -6.695 -49.607 1.00 91.69 201 ALA A C 1
ATOM 1540 O O . ALA A 1 201 ? 21.951 -5.708 -48.892 1.00 91.69 201 ALA A O 1
ATOM 1541 N N . CYS A 1 202 ? 23.255 -7.187 -49.976 1.00 95.25 202 CYS A N 1
ATOM 1542 C CA . CYS A 1 202 ? 24.545 -6.612 -49.575 1.00 95.25 202 CYS A CA 1
ATOM 1543 C C . CYS A 1 202 ? 25.406 -6.160 -50.756 1.00 95.25 202 CYS A C 1
ATOM 1545 O O . CYS A 1 202 ? 26.568 -5.847 -50.562 1.00 95.25 202 CYS A O 1
ATOM 1547 N N . TYR A 1 203 ? 24.889 -6.244 -51.982 1.00 95.19 203 TYR A N 1
ATOM 1548 C CA . TYR A 1 203 ? 25.609 -5.921 -53.213 1.00 95.19 203 TYR A CA 1
ATOM 1549 C C . TYR A 1 203 ? 27.028 -6.513 -53.283 1.00 95.19 203 TYR A C 1
ATOM 1551 O O . TYR A 1 203 ? 27.948 -5.877 -53.775 1.00 95.19 203 TYR A O 1
ATOM 1559 N N . GLY A 1 204 ? 27.214 -7.760 -52.838 1.00 95.00 204 GLY A N 1
ATOM 1560 C CA . GLY A 1 204 ? 28.527 -8.423 -52.862 1.00 95.00 204 GLY A CA 1
ATOM 1561 C C . GLY A 1 204 ? 29.382 -8.262 -51.600 1.00 95.00 204 GLY A C 1
ATOM 1562 O O . GLY A 1 204 ? 30.274 -9.073 -51.400 1.00 95.00 204 GLY A O 1
ATOM 1563 N N . ASP A 1 205 ? 29.067 -7.334 -50.692 1.00 94.94 205 ASP A N 1
ATOM 1564 C CA . ASP A 1 205 ? 29.937 -7.021 -49.540 1.00 94.94 205 ASP A CA 1
ATOM 1565 C C . ASP A 1 205 ? 29.876 -8.049 -48.397 1.00 94.94 205 ASP A C 1
ATOM 1567 O O . ASP A 1 205 ? 30.621 -7.970 -47.421 1.00 94.94 205 ASP A O 1
ATOM 1571 N N . GLY A 1 206 ? 28.922 -8.982 -48.441 1.00 95.50 206 GLY A N 1
ATOM 1572 C CA . GLY A 1 206 ? 28.688 -9.959 -47.372 1.00 95.50 206 GLY A CA 1
ATOM 1573 C C . GLY A 1 206 ? 28.116 -9.367 -46.075 1.00 95.50 206 GLY A C 1
ATOM 1574 O O . GLY A 1 206 ? 27.622 -10.106 -45.222 1.00 95.50 206 GLY A O 1
ATOM 1575 N N . THR A 1 207 ? 28.082 -8.045 -45.934 1.00 97.19 207 THR A N 1
ATOM 1576 C CA . THR A 1 207 ? 27.567 -7.325 -44.764 1.00 97.19 207 THR A CA 1
ATOM 1577 C C . THR A 1 207 ? 26.523 -6.292 -45.178 1.00 97.19 207 THR A C 1
ATOM 1579 O O . THR A 1 207 ? 26.439 -5.899 -46.338 1.00 97.19 207 THR A O 1
ATOM 1582 N N . VAL A 1 208 ? 25.656 -5.898 -44.252 1.00 96.75 208 VAL A N 1
ATOM 1583 C CA . VAL A 1 208 ? 24.665 -4.834 -44.459 1.00 96.75 208 VAL A CA 1
ATOM 1584 C C . VAL A 1 208 ? 24.729 -3.857 -43.297 1.00 96.75 208 VAL A C 1
ATOM 1586 O O . VAL A 1 208 ? 25.068 -4.253 -42.182 1.00 96.75 208 VAL A O 1
ATOM 1589 N N . ALA A 1 209 ? 24.400 -2.587 -43.537 1.00 96.94 209 ALA A N 1
ATOM 1590 C CA . ALA A 1 209 ? 24.300 -1.601 -42.465 1.00 96.94 209 ALA A CA 1
ATOM 1591 C C . ALA A 1 209 ? 23.329 -2.092 -41.380 1.00 96.94 209 ALA A C 1
ATOM 1593 O O . ALA A 1 209 ? 22.251 -2.613 -41.679 1.00 96.94 209 ALA A O 1
ATOM 1594 N N . CYS A 1 210 ? 23.724 -1.944 -40.118 1.00 97.31 210 CYS A N 1
ATOM 1595 C CA . CYS A 1 210 ? 22.866 -2.281 -38.994 1.00 97.31 210 CYS A CA 1
ATOM 1596 C C . CYS A 1 210 ? 21.681 -1.303 -38.948 1.00 97.31 210 CYS A C 1
ATOM 1598 O O . CYS A 1 210 ? 21.883 -0.093 -38.903 1.00 97.31 210 CYS A O 1
ATOM 1600 N N . SER A 1 211 ? 20.448 -1.816 -38.951 1.00 96.50 211 SER A N 1
ATOM 1601 C CA . SER A 1 211 ? 19.227 -0.993 -38.942 1.00 96.50 211 SER A CA 1
ATOM 1602 C C . SER A 1 211 ? 18.968 -0.287 -37.615 1.00 96.50 211 SER A C 1
ATOM 1604 O O . SER A 1 211 ? 18.212 0.680 -37.571 1.00 96.50 211 SER A O 1
ATOM 1606 N N . ASP A 1 212 ? 19.570 -0.785 -36.537 1.00 96.25 212 ASP A N 1
ATOM 1607 C CA . ASP A 1 212 ? 19.231 -0.382 -35.173 1.00 96.25 212 ASP A CA 1
ATOM 1608 C C . ASP A 1 212 ? 20.118 0.761 -34.664 1.00 96.25 212 ASP A C 1
ATOM 1610 O O . ASP A 1 212 ? 19.896 1.267 -33.565 1.00 96.25 212 ASP A O 1
ATOM 1614 N N . CYS A 1 213 ? 21.135 1.164 -35.434 1.00 97.06 213 CYS A N 1
ATOM 1615 C CA . CYS A 1 213 ? 22.147 2.118 -34.994 1.00 97.06 213 CYS A CA 1
ATOM 1616 C C . CYS A 1 213 ? 22.639 3.040 -36.107 1.00 97.06 213 CYS A C 1
ATOM 1618 O O . CYS A 1 213 ? 22.431 2.797 -37.293 1.00 97.06 213 CYS A O 1
ATOM 1620 N N . THR A 1 214 ? 23.354 4.091 -35.707 1.00 96.62 214 THR A N 1
ATOM 1621 C CA . THR A 1 214 ? 24.071 4.969 -36.634 1.00 96.62 214 THR A CA 1
ATOM 1622 C C . THR A 1 214 ? 25.563 4.766 -36.430 1.00 96.62 214 THR A C 1
ATOM 1624 O O . THR A 1 214 ? 26.106 5.143 -35.397 1.00 96.62 214 THR A O 1
ATOM 1627 N N . ARG A 1 215 ? 26.242 4.163 -37.416 1.00 96.06 215 ARG A N 1
ATOM 1628 C CA . ARG A 1 215 ? 27.693 3.873 -37.362 1.00 96.06 215 ARG A CA 1
ATOM 1629 C C . ARG A 1 215 ? 28.109 3.061 -36.128 1.00 96.06 215 ARG A C 1
ATOM 1631 O O . ARG A 1 215 ? 29.148 3.315 -35.536 1.00 96.06 215 ARG A O 1
ATOM 1638 N N . GLY A 1 216 ? 27.273 2.107 -35.730 1.00 97.06 216 GLY A N 1
ATOM 1639 C CA . GLY A 1 216 ? 27.562 1.225 -34.602 1.00 97.06 216 GLY A CA 1
ATOM 1640 C C . GLY A 1 216 ? 27.174 1.788 -33.244 1.00 97.06 216 GLY A C 1
ATOM 1641 O O . GLY A 1 216 ? 27.254 1.060 -32.264 1.00 97.06 216 GLY A O 1
ATOM 1642 N N . MET A 1 217 ? 26.694 3.028 -33.176 1.00 98.00 217 MET A N 1
ATOM 1643 C CA . MET A 1 217 ? 26.333 3.685 -31.924 1.00 98.00 217 MET A CA 1
ATOM 1644 C C . MET A 1 217 ? 24.822 3.904 -31.834 1.00 98.00 217 MET A C 1
ATOM 1646 O O . MET A 1 217 ? 24.151 4.186 -32.834 1.00 98.00 217 MET A O 1
ATOM 1650 N N . ILE A 1 218 ? 24.282 3.758 -30.627 1.00 97.69 218 ILE A N 1
ATOM 1651 C CA . ILE A 1 218 ? 22.897 4.096 -30.290 1.00 97.69 218 ILE A CA 1
ATOM 1652 C C . ILE A 1 218 ? 22.865 5.125 -29.158 1.00 97.69 218 ILE A C 1
ATOM 1654 O O . ILE A 1 218 ? 23.737 5.099 -28.286 1.00 97.69 218 ILE A O 1
ATOM 1658 N N . PRO A 1 219 ? 21.847 6.001 -29.108 1.00 97.62 219 PRO A N 1
ATOM 1659 C CA . PRO A 1 219 ? 21.678 6.923 -27.995 1.00 97.62 219 PRO A CA 1
ATOM 1660 C C . PRO A 1 219 ? 21.596 6.179 -26.659 1.00 97.62 219 PRO A C 1
ATOM 1662 O O . PRO A 1 219 ? 20.876 5.183 -26.521 1.00 97.62 219 PRO A O 1
ATOM 1665 N N . CYS A 1 220 ? 22.319 6.667 -25.654 1.00 97.81 220 CYS A N 1
ATOM 1666 C CA . CYS A 1 220 ? 22.285 6.086 -24.322 1.00 97.81 220 CYS A CA 1
ATOM 1667 C C . CYS A 1 220 ? 20.906 6.319 -23.694 1.00 97.81 220 CYS A C 1
ATOM 1669 O O . CYS A 1 220 ? 20.549 7.441 -23.340 1.00 97.81 220 CYS A O 1
ATOM 1671 N N . LYS A 1 221 ? 20.140 5.240 -23.511 1.00 97.00 221 LYS A N 1
ATOM 1672 C CA . LYS A 1 221 ? 18.770 5.297 -22.972 1.00 97.00 221 LYS A CA 1
ATOM 1673 C C . LYS A 1 221 ? 18.704 5.738 -21.508 1.00 97.00 221 LYS A C 1
ATOM 1675 O O . LYS A 1 221 ? 17.659 6.197 -21.067 1.00 97.00 221 LYS A O 1
ATOM 1680 N N . ILE A 1 222 ? 19.788 5.573 -20.745 1.00 96.69 222 ILE A N 1
ATOM 1681 C CA . ILE A 1 222 ? 19.819 5.913 -19.313 1.00 96.69 222 ILE A CA 1
ATOM 1682 C C . ILE A 1 222 ? 19.887 7.429 -19.109 1.00 96.69 222 ILE A C 1
ATOM 1684 O O . ILE A 1 222 ? 19.175 7.959 -18.260 1.00 96.69 222 ILE A O 1
ATOM 1688 N N . CYS A 1 223 ? 20.710 8.122 -19.900 1.00 97.44 223 CYS A N 1
ATOM 1689 C CA . CYS A 1 223 ? 20.849 9.579 -19.852 1.00 97.44 223 CYS A CA 1
ATOM 1690 C C . CYS A 1 223 ? 20.098 10.302 -20.975 1.00 97.44 223 CYS A C 1
ATOM 1692 O O . CYS A 1 223 ? 20.293 11.502 -21.142 1.00 97.44 223 CYS A O 1
ATOM 1694 N N . ASP A 1 224 ? 19.277 9.587 -21.745 1.00 97.19 224 ASP A N 1
ATOM 1695 C CA . ASP A 1 224 ? 18.518 10.114 -22.885 1.00 97.19 224 ASP A CA 1
ATOM 1696 C C . ASP A 1 224 ? 19.385 10.951 -23.845 1.00 97.19 224 ASP A C 1
ATOM 1698 O O . ASP A 1 224 ? 19.077 12.090 -24.177 1.00 97.19 224 ASP A O 1
ATOM 1702 N N . ALA A 1 225 ? 20.542 10.398 -24.228 1.00 97.12 225 ALA A N 1
ATOM 1703 C CA . ALA A 1 225 ? 21.519 11.042 -25.113 1.00 97.12 225 ALA A CA 1
ATOM 1704 C C . ALA A 1 225 ? 22.136 12.365 -24.610 1.00 97.12 225 ALA A C 1
ATOM 1706 O O . ALA A 1 225 ? 22.756 13.092 -25.382 1.00 97.12 225 ALA A O 1
ATOM 1707 N N . SER A 1 226 ? 22.011 12.696 -23.324 1.00 97.19 226 SER A N 1
ATOM 1708 C CA . SER A 1 226 ? 22.650 13.900 -22.765 1.00 97.19 226 SER A CA 1
ATOM 1709 C C . SER A 1 226 ? 24.101 13.676 -22.328 1.00 97.19 226 SER A C 1
ATOM 1711 O O . SER A 1 226 ? 24.841 14.633 -22.115 1.00 97.19 226 SER A O 1
ATOM 1713 N N . GLY A 1 227 ? 24.498 12.417 -22.109 1.00 97.81 227 GLY A N 1
ATOM 1714 C CA . GLY A 1 227 ? 25.769 12.056 -21.468 1.00 97.81 227 GLY A CA 1
ATOM 1715 C C . GLY A 1 227 ? 25.817 12.359 -19.964 1.00 97.81 227 GLY A C 1
ATOM 1716 O O . GLY A 1 227 ? 26.717 11.894 -19.267 1.00 97.81 227 GLY A O 1
ATOM 1717 N N . MET A 1 228 ? 24.826 13.071 -19.429 1.00 98.19 228 MET A N 1
ATOM 1718 C CA . MET A 1 228 ? 24.841 13.614 -18.076 1.00 98.19 228 MET A CA 1
ATOM 1719 C C . MET A 1 228 ? 23.608 13.158 -17.302 1.00 98.19 228 MET A C 1
ATOM 1721 O O . MET A 1 228 ? 22.506 13.028 -17.830 1.00 98.19 228 MET A O 1
ATOM 1725 N N . MET A 1 229 ? 23.792 12.933 -16.013 1.00 98.06 229 MET A N 1
ATOM 1726 C CA . MET A 1 229 ? 22.712 12.647 -15.087 1.00 98.06 229 MET A CA 1
ATOM 1727 C C . MET A 1 229 ? 22.561 13.821 -14.125 1.00 98.06 229 MET A C 1
ATOM 1729 O O . MET A 1 229 ? 23.535 14.439 -13.701 1.00 98.06 229 MET A O 1
ATOM 1733 N N . ARG A 1 230 ? 21.319 14.142 -13.787 1.00 97.38 230 ARG A N 1
ATOM 1734 C CA . ARG A 1 230 ? 20.942 15.107 -12.765 1.00 97.38 230 ARG A CA 1
ATOM 1735 C C . ARG A 1 230 ? 20.572 14.350 -11.504 1.00 97.38 230 ARG A C 1
ATOM 1737 O O . ARG A 1 230 ? 19.577 13.624 -11.479 1.00 97.38 230 ARG A O 1
ATOM 1744 N N . GLU A 1 231 ? 21.334 14.577 -10.446 1.00 96.56 231 GLU A N 1
ATOM 1745 C CA . GLU A 1 231 ? 20.984 14.108 -9.114 1.00 96.56 231 GLU A CA 1
ATOM 1746 C C . GLU A 1 231 ? 19.932 15.041 -8.521 1.00 96.56 231 GLU A C 1
ATOM 1748 O O . GLU A 1 231 ? 20.138 16.245 -8.355 1.00 96.56 231 GLU A O 1
ATOM 1753 N N . GLN A 1 232 ? 18.766 14.479 -8.230 1.00 95.50 232 GLN A N 1
ATOM 1754 C CA . GLN A 1 232 ? 17.635 15.180 -7.647 1.00 95.50 232 GLN A CA 1
ATOM 1755 C C . GLN A 1 232 ? 17.372 14.675 -6.240 1.00 95.50 232 GLN A C 1
ATOM 1757 O O . GLN A 1 232 ? 17.406 13.474 -5.962 1.00 95.50 232 GLN A O 1
ATOM 1762 N N . THR A 1 233 ? 17.017 15.602 -5.360 1.00 93.62 233 THR A N 1
ATOM 1763 C CA . THR A 1 233 ? 16.714 15.287 -3.971 1.00 93.62 233 THR A CA 1
ATOM 1764 C C . THR A 1 233 ? 15.203 15.267 -3.741 1.00 93.62 233 THR A C 1
ATOM 1766 O O . THR A 1 233 ? 14.471 16.176 -4.138 1.00 93.62 233 THR A O 1
ATOM 1769 N N . PHE A 1 234 ? 14.717 14.223 -3.074 1.00 92.56 234 PHE A N 1
ATOM 1770 C CA . PHE A 1 234 ? 13.314 14.046 -2.718 1.00 92.56 234 PHE A CA 1
ATOM 1771 C C . PHE A 1 234 ? 13.146 13.924 -1.207 1.00 92.56 234 PHE A C 1
ATOM 1773 O O . PHE A 1 234 ? 13.867 13.181 -0.547 1.00 92.56 234 PHE A O 1
ATOM 1780 N N . LEU A 1 235 ? 12.129 14.600 -0.676 1.00 92.31 235 LEU A N 1
ATOM 1781 C CA . LEU A 1 235 ? 11.602 14.360 0.658 1.00 92.31 235 LEU A CA 1
ATOM 1782 C C . LEU A 1 235 ? 10.574 13.234 0.580 1.00 92.31 235 LEU A C 1
ATOM 1784 O O . LEU A 1 235 ? 9.523 13.381 -0.051 1.00 92.31 235 LEU A O 1
ATOM 1788 N N . HIS A 1 236 ? 10.876 12.115 1.222 1.00 92.44 236 HIS A N 1
ATOM 1789 C CA . HIS A 1 236 ? 9.911 11.057 1.488 1.00 92.44 236 HIS A CA 1
ATOM 1790 C C . HIS A 1 236 ? 9.321 11.298 2.867 1.00 92.44 236 HIS A C 1
ATOM 1792 O O . HIS A 1 236 ? 10.051 11.330 3.855 1.00 92.44 236 HIS A O 1
ATOM 1798 N N . LYS A 1 237 ? 8.008 11.482 2.918 1.00 90.38 237 LYS A N 1
ATOM 1799 C CA . LYS A 1 237 ? 7.236 11.695 4.136 1.00 90.38 237 LYS A CA 1
ATOM 1800 C C . LYS A 1 237 ? 6.315 10.503 4.344 1.00 90.38 237 LYS A C 1
ATOM 1802 O O . LYS A 1 237 ? 5.498 10.186 3.484 1.00 90.38 237 LYS A O 1
ATOM 1807 N N . GLU A 1 238 ? 6.431 9.890 5.506 1.00 92.25 238 GLU A N 1
ATOM 1808 C CA . GLU A 1 238 ? 5.560 8.836 6.003 1.00 92.25 238 GLU A CA 1
ATOM 1809 C C . GLU A 1 238 ? 4.816 9.392 7.220 1.00 92.25 238 GLU A C 1
ATOM 1811 O O . GLU A 1 238 ? 5.428 9.885 8.165 1.00 92.25 238 GLU A O 1
ATOM 1816 N N . THR A 1 239 ? 3.488 9.378 7.176 1.00 91.38 239 THR A N 1
ATOM 1817 C CA . THR A 1 239 ? 2.637 9.788 8.300 1.00 91.38 239 THR A CA 1
ATOM 1818 C C . THR A 1 239 ? 1.915 8.567 8.825 1.00 91.38 239 THR A C 1
ATOM 1820 O O . THR A 1 239 ? 1.219 7.917 8.055 1.00 91.38 239 THR A O 1
ATOM 1823 N N . PHE A 1 240 ? 2.039 8.275 10.113 1.00 91.19 240 PHE A N 1
ATOM 1824 C CA . PHE A 1 240 ? 1.344 7.162 10.757 1.00 91.19 240 PHE A CA 1
ATOM 1825 C C . PHE A 1 240 ? 0.753 7.597 12.096 1.00 91.19 240 PHE A C 1
ATOM 1827 O O . PHE A 1 240 ? 1.055 8.681 12.603 1.00 91.19 240 PHE A O 1
ATOM 1834 N N . ILE A 1 241 ? -0.134 6.769 12.643 1.00 93.19 241 ILE A N 1
ATOM 1835 C CA . ILE A 1 241 ? -0.786 7.024 13.923 1.00 93.19 241 ILE A CA 1
ATOM 1836 C C . ILE A 1 241 ? -0.461 5.901 14.881 1.00 93.19 241 ILE A C 1
ATOM 1838 O O . ILE A 1 241 ? -0.752 4.741 14.597 1.00 93.19 241 ILE A O 1
ATOM 1842 N N . ASP A 1 242 ? 0.032 6.280 16.050 1.00 91.94 242 ASP A N 1
ATOM 1843 C CA . ASP A 1 242 ? 0.026 5.395 17.202 1.00 91.94 242 ASP A CA 1
ATOM 1844 C C . ASP A 1 242 ? -1.291 5.584 17.958 1.00 91.94 242 ASP A C 1
ATOM 1846 O O . ASP A 1 242 ? -1.678 6.714 18.273 1.00 91.94 242 ASP A O 1
ATOM 1850 N N . VAL A 1 243 ? -1.995 4.489 18.241 1.00 91.75 243 VAL A N 1
ATOM 1851 C CA . VAL A 1 243 ? -3.284 4.515 18.942 1.00 91.75 243 VAL A CA 1
ATOM 1852 C C . VAL A 1 243 ? -3.157 3.781 20.267 1.00 91.75 243 VAL A C 1
ATOM 1854 O O . VAL A 1 243 ? -2.678 2.649 20.319 1.00 91.75 243 VAL A O 1
ATOM 1857 N N . LYS A 1 244 ? -3.628 4.408 21.344 1.00 91.62 244 LYS A N 1
ATOM 1858 C CA . LYS A 1 244 ? -3.786 3.774 22.651 1.00 91.62 244 LYS A CA 1
ATOM 1859 C C . LYS A 1 244 ? -5.228 3.899 23.117 1.00 91.62 244 LYS A C 1
ATOM 1861 O O . LYS A 1 244 ? -5.803 4.985 23.098 1.00 91.62 244 LYS A O 1
ATOM 1866 N N . HIS A 1 245 ? -5.783 2.781 23.563 1.00 90.25 245 HIS A N 1
ATOM 1867 C CA . HIS A 1 245 ? -7.112 2.705 24.151 1.00 90.25 245 HIS A CA 1
ATOM 1868 C C . HIS A 1 245 ? -6.991 2.602 25.669 1.00 90.25 245 HIS A C 1
ATOM 1870 O O . HIS A 1 245 ? -6.175 1.833 26.179 1.00 90.25 245 HIS A O 1
ATOM 1876 N N . LEU A 1 246 ? -7.801 3.389 26.368 1.00 88.19 246 LEU A N 1
ATOM 1877 C CA . LEU A 1 246 ? -8.022 3.325 27.805 1.00 88.19 246 LEU A CA 1
ATOM 1878 C C . LEU A 1 246 ? -9.494 3.029 28.001 1.00 88.19 246 LEU A C 1
ATOM 1880 O O . LEU A 1 246 ? -10.325 3.789 27.514 1.00 88.19 246 LEU A O 1
ATOM 1884 N N . LEU A 1 247 ? -9.810 1.942 28.686 1.00 87.12 247 LEU A N 1
ATOM 1885 C CA . LEU A 1 247 ? -11.181 1.567 28.994 1.00 87.12 247 LEU A CA 1
ATOM 1886 C C . LEU A 1 247 ? -11.411 1.692 30.493 1.00 87.12 247 LEU A C 1
ATOM 1888 O O . LEU A 1 247 ? -10.534 1.375 31.295 1.00 87.12 247 LEU A O 1
ATOM 1892 N N . HIS A 1 248 ? -12.600 2.154 30.862 1.00 83.38 248 HIS A N 1
ATOM 1893 C CA . HIS A 1 248 ? -13.063 2.143 32.238 1.00 83.38 248 HIS A CA 1
ATOM 1894 C C . HIS A 1 248 ? -14.429 1.462 32.308 1.00 83.38 248 HIS A C 1
ATOM 1896 O O . HIS A 1 248 ? -15.414 1.942 31.740 1.00 83.38 248 HIS A O 1
ATOM 1902 N N . CYS A 1 249 ? -14.468 0.349 33.040 1.00 81.88 249 CYS A N 1
ATOM 1903 C CA . CYS A 1 249 ? -15.668 -0.425 33.333 1.00 81.88 249 CYS A CA 1
ATOM 1904 C C . CYS A 1 249 ? -15.872 -0.437 34.852 1.00 81.88 249 CYS A C 1
ATOM 1906 O O . CYS A 1 249 ? -15.032 -0.957 35.584 1.00 81.88 249 CYS A O 1
ATOM 1908 N N . LYS A 1 250 ? -16.988 0.118 35.339 1.00 78.88 250 LYS A N 1
ATOM 1909 C CA . LYS A 1 250 ? -17.236 0.295 36.784 1.00 78.88 250 LYS A CA 1
ATOM 1910 C C . LYS A 1 250 ? -17.301 -1.028 37.563 1.00 78.88 250 LYS A C 1
ATOM 1912 O O . LYS A 1 250 ? -16.814 -1.095 38.683 1.00 78.88 250 LYS A O 1
ATOM 1917 N N . ASN A 1 251 ? -17.857 -2.089 36.969 1.00 77.31 251 ASN A N 1
ATOM 1918 C CA . ASN A 1 251 ? -18.161 -3.337 37.684 1.00 77.31 251 ASN A CA 1
ATOM 1919 C C . ASN A 1 251 ? -17.089 -4.419 37.543 1.00 77.31 251 ASN A C 1
ATOM 1921 O O . ASN A 1 251 ? -17.384 -5.600 37.714 1.00 77.31 251 ASN A O 1
ATOM 1925 N N . GLY A 1 252 ? -15.858 -4.037 37.188 1.00 68.44 252 GLY A N 1
ATOM 1926 C CA . GLY A 1 252 ? -14.754 -4.990 37.074 1.00 68.44 252 GLY A CA 1
ATOM 1927 C C . GLY A 1 252 ? -15.003 -6.106 36.057 1.00 68.44 252 GLY A C 1
ATOM 1928 O O . GLY A 1 252 ? -14.372 -7.157 36.159 1.00 68.44 252 GLY A O 1
ATOM 1929 N N . TRP A 1 253 ? -15.916 -5.903 35.092 1.00 75.00 253 TRP A N 1
ATOM 1930 C CA . TRP A 1 253 ? -15.981 -6.755 33.906 1.00 75.00 253 TRP A CA 1
ATOM 1931 C C . TRP A 1 253 ? -14.574 -6.806 33.321 1.00 75.00 253 TRP A C 1
ATOM 1933 O O . TRP A 1 253 ? -13.949 -5.758 33.135 1.00 75.00 253 TRP A O 1
ATOM 1943 N N . VAL A 1 254 ? -14.064 -8.028 33.133 1.00 61.47 254 VAL A N 1
ATOM 1944 C CA . VAL A 1 254 ? -12.733 -8.269 32.571 1.00 61.47 254 VAL A CA 1
ATOM 1945 C C . VAL A 1 254 ? -12.623 -7.447 31.297 1.00 61.47 254 VAL A C 1
ATOM 1947 O O . VAL A 1 254 ? -13.572 -7.448 30.513 1.00 61.47 254 VAL A O 1
ATOM 1950 N N . ASP A 1 255 ? -11.508 -6.719 31.164 1.00 66.62 255 ASP A N 1
ATOM 1951 C CA . ASP A 1 255 ? -11.196 -5.858 30.024 1.00 66.62 255 ASP A CA 1
ATOM 1952 C C . ASP A 1 255 ? -11.718 -6.526 28.743 1.00 66.62 255 ASP A C 1
ATOM 1954 O O . ASP A 1 255 ? -11.194 -7.580 28.368 1.00 66.62 255 ASP A O 1
ATOM 1958 N N . PRO A 1 256 ? -12.779 -5.981 28.113 1.00 59.12 256 PRO A N 1
ATOM 1959 C CA . PRO A 1 256 ? -13.423 -6.612 26.965 1.00 59.12 256 PRO A CA 1
ATOM 1960 C C . PRO A 1 256 ? -12.479 -6.753 25.756 1.00 59.12 256 PRO A C 1
ATOM 1962 O O . PRO A 1 256 ? -12.859 -7.297 24.722 1.00 59.12 256 PRO A O 1
ATOM 1965 N N . GLY A 1 257 ? -11.238 -6.282 25.881 1.00 64.31 257 GLY A N 1
ATOM 1966 C CA . GLY A 1 257 ? -10.210 -6.341 24.870 1.00 64.31 257 GLY A CA 1
ATOM 1967 C C . GLY A 1 257 ? -10.203 -5.068 24.040 1.00 64.31 257 GLY A C 1
ATOM 1968 O O . GLY A 1 257 ? -11.168 -4.301 23.974 1.00 64.31 257 GLY A O 1
ATOM 1969 N N . SER A 1 258 ? -9.083 -4.838 23.360 1.00 65.19 258 SER A N 1
ATOM 1970 C CA . SER A 1 258 ? -8.892 -3.669 22.499 1.00 65.19 258 SER A CA 1
ATOM 1971 C C . SER A 1 258 ? -9.895 -3.587 21.345 1.00 65.19 258 SER A C 1
ATOM 1973 O O . SER A 1 258 ? -10.158 -2.490 20.861 1.00 65.19 258 SER A O 1
ATOM 1975 N N . GLU A 1 259 ? -10.461 -4.716 20.911 1.00 67.25 259 GLU A N 1
ATOM 1976 C CA . GLU A 1 259 ? -11.418 -4.782 19.798 1.00 67.25 259 GLU A CA 1
ATOM 1977 C C . GLU A 1 259 ? -12.699 -4.005 20.127 1.00 67.25 259 GLU A C 1
ATOM 1979 O O . GLU A 1 259 ? -13.067 -3.076 19.405 1.00 67.25 259 GLU A O 1
ATOM 1984 N N . LEU A 1 260 ? -13.289 -4.259 21.299 1.00 68.56 260 LEU A N 1
ATOM 1985 C CA . LEU A 1 260 ? -14.475 -3.547 21.782 1.00 68.56 260 LEU A CA 1
ATOM 1986 C C . LEU A 1 260 ? -14.216 -2.040 21.982 1.00 68.56 260 LEU A C 1
ATOM 1988 O O . LEU A 1 260 ? -15.116 -1.226 21.779 1.00 68.56 260 LEU A O 1
ATOM 1992 N N . ALA A 1 261 ? -12.976 -1.634 22.287 1.00 67.50 261 ALA A N 1
ATOM 1993 C CA . ALA A 1 261 ? -12.600 -0.221 22.401 1.00 67.50 261 ALA A CA 1
ATOM 1994 C C . ALA A 1 261 ? -12.637 0.539 21.063 1.00 67.50 261 ALA A C 1
ATOM 1996 O O . ALA A 1 261 ? -12.862 1.756 21.041 1.00 67.50 261 ALA A O 1
ATOM 1997 N N . THR A 1 262 ? -12.373 -0.150 19.948 1.00 73.12 262 THR A N 1
ATOM 1998 C CA . THR A 1 262 ? -12.399 0.465 18.612 1.00 73.12 262 THR A CA 1
ATOM 1999 C C . THR A 1 262 ? -13.818 0.748 18.126 1.00 73.12 262 THR A C 1
ATOM 2001 O O . THR A 1 262 ? -14.015 1.722 17.392 1.00 73.12 262 THR A O 1
ATOM 2004 N N . ASP A 1 263 ? -14.793 -0.012 18.629 1.00 79.94 263 ASP A N 1
ATOM 2005 C CA . ASP A 1 263 ? -16.204 0.050 18.243 1.00 79.94 263 ASP A CA 1
ATOM 2006 C C . ASP A 1 263 ? -17.000 1.164 18.937 1.00 79.94 263 ASP A C 1
ATOM 2008 O O . ASP A 1 263 ? -18.078 1.533 18.469 1.00 79.94 263 ASP A O 1
ATOM 2012 N N . LEU A 1 264 ? -16.482 1.726 20.033 1.00 86.56 264 LEU A N 1
ATOM 2013 C CA . LEU A 1 264 ? -17.170 2.760 20.809 1.00 86.56 264 LEU A CA 1
ATOM 2014 C C . LEU A 1 264 ? -17.424 4.043 19.989 1.00 86.56 264 LEU A C 1
ATOM 2016 O O . LEU A 1 264 ? -16.575 4.500 19.214 1.00 86.56 264 LEU A O 1
ATOM 2020 N N . VAL A 1 265 ? -18.574 4.678 20.224 1.00 88.56 265 VAL A N 1
ATOM 2021 C CA . VAL A 1 265 ? -18.987 5.947 19.607 1.00 88.56 265 VAL A CA 1
ATOM 2022 C C . VAL A 1 265 ? -18.189 7.103 20.197 1.00 88.56 265 VAL A C 1
ATOM 2024 O O . VAL A 1 265 ? -18.060 7.227 21.411 1.00 88.56 265 VAL A O 1
ATOM 2027 N N . VAL A 1 266 ? -17.676 7.991 19.343 1.00 92.25 266 VAL A N 1
ATOM 2028 C CA . VAL A 1 266 ? -16.983 9.213 19.777 1.00 92.25 266 VAL A CA 1
ATOM 2029 C C . VAL A 1 266 ? -18.002 10.225 20.303 1.00 92.25 266 VAL A C 1
ATOM 2031 O O . VAL A 1 266 ? -18.876 10.661 19.559 1.00 92.25 266 VAL A O 1
ATOM 2034 N N . MET A 1 267 ? -17.865 10.630 21.567 1.00 92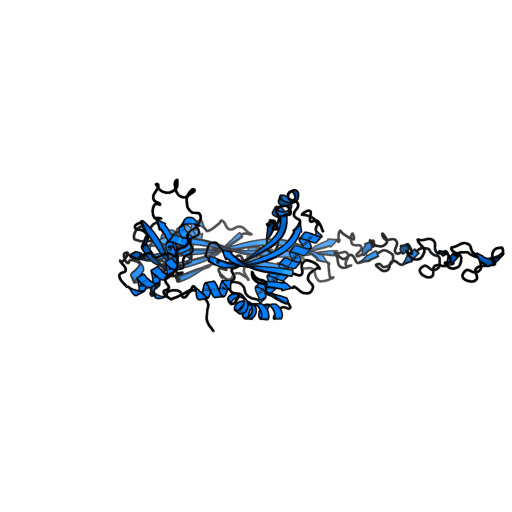.00 267 MET A N 1
ATOM 2035 C CA . MET A 1 267 ? -18.669 11.695 22.176 1.00 92.00 267 MET A CA 1
ATOM 2036 C C . MET A 1 267 ? -18.006 13.059 22.034 1.00 92.00 267 MET A C 1
ATOM 2038 O O . MET A 1 267 ? -18.610 14.010 21.548 1.00 92.00 267 MET A O 1
ATOM 2042 N N . LYS A 1 268 ? -16.752 13.150 22.479 1.00 94.69 268 LYS A N 1
ATOM 2043 C CA . LYS A 1 268 ? -15.956 14.377 22.463 1.00 94.69 268 LYS A CA 1
ATOM 2044 C C . LYS A 1 268 ? -14.621 14.080 21.826 1.00 94.69 268 LYS A C 1
ATOM 2046 O O . LYS A 1 268 ? -14.050 13.006 22.016 1.00 94.69 268 LYS A O 1
ATOM 2051 N N . SER A 1 269 ? -14.103 15.042 21.080 1.00 95.06 269 SER A N 1
ATOM 2052 C CA . SER A 1 269 ? -12.761 14.936 20.544 1.00 95.06 269 SER A CA 1
ATOM 2053 C C . SER A 1 269 ? -12.081 16.285 20.468 1.00 95.06 269 SER A C 1
ATOM 2055 O O . SER A 1 269 ? -12.700 17.281 20.105 1.00 95.06 269 SER A O 1
ATOM 2057 N N . GLN A 1 270 ? -10.789 16.291 20.773 1.00 96.19 270 GLN A N 1
ATOM 2058 C CA . GLN A 1 270 ? -9.940 17.455 20.600 1.00 96.19 270 GLN A CA 1
ATOM 2059 C C . GLN A 1 270 ? -8.550 17.015 20.174 1.00 96.19 270 GLN A C 1
ATOM 2061 O O . GLN A 1 270 ? -8.015 16.021 20.669 1.00 96.19 270 GLN A O 1
ATOM 2066 N N . ALA A 1 271 ? -7.969 17.774 19.254 1.00 95.12 271 ALA A N 1
ATOM 2067 C CA . ALA A 1 271 ? -6.598 17.598 18.823 1.00 95.12 271 ALA A CA 1
ATOM 2068 C C . ALA A 1 271 ? -5.733 18.745 19.345 1.00 95.12 271 ALA A C 1
ATOM 2070 O O . ALA A 1 271 ? -6.150 19.902 19.353 1.00 95.12 271 ALA A O 1
ATOM 2071 N N . PHE A 1 272 ? -4.515 18.408 19.744 1.00 93.62 272 PHE A N 1
ATOM 2072 C CA . PHE A 1 272 ? -3.497 19.338 20.201 1.00 93.62 272 PHE A CA 1
ATOM 2073 C C . PHE A 1 272 ? -2.301 19.241 19.256 1.00 93.62 272 PHE A C 1
ATOM 2075 O O . PHE A 1 272 ? -1.836 18.141 18.952 1.00 93.62 272 PHE A O 1
ATOM 2082 N N . LYS A 1 273 ? -1.818 20.388 18.768 1.00 91.62 273 LYS A N 1
ATOM 2083 C CA . LYS A 1 273 ? -0.596 20.460 17.957 1.00 91.62 273 LYS A CA 1
ATOM 2084 C C . LYS A 1 273 ? 0.640 20.300 18.842 1.00 91.62 273 LYS A C 1
ATOM 2086 O O . LYS A 1 273 ? 0.664 20.803 19.963 1.00 91.62 273 LYS A O 1
ATOM 2091 N N . GLY A 1 274 ? 1.671 19.671 18.287 1.00 87.00 274 GLY A N 1
ATOM 2092 C CA . GLY A 1 274 ? 2.971 19.489 18.921 1.00 87.00 274 GLY A CA 1
ATOM 2093 C C . GLY A 1 274 ? 3.104 18.194 19.719 1.00 87.00 274 GLY A C 1
ATOM 2094 O O . GLY A 1 274 ? 2.240 17.316 19.694 1.00 87.00 274 GLY A O 1
ATOM 2095 N N . ASN A 1 275 ? 4.228 18.088 20.420 1.00 83.12 275 ASN A N 1
ATOM 2096 C CA . ASN A 1 275 ? 4.598 16.902 21.174 1.00 83.12 275 ASN A CA 1
ATOM 2097 C C . ASN A 1 275 ? 3.610 16.614 22.318 1.00 83.12 275 ASN A C 1
ATOM 2099 O O . ASN A 1 275 ? 3.309 17.491 23.137 1.00 83.12 275 ASN A O 1
ATOM 2103 N N . GLY A 1 276 ? 3.154 15.362 22.412 1.00 77.94 276 GLY A N 1
ATOM 2104 C CA . GLY A 1 276 ? 2.247 14.894 23.463 1.00 77.94 276 GLY A CA 1
ATOM 2105 C C . GLY A 1 276 ? 2.802 15.032 24.888 1.00 77.94 276 GLY A C 1
ATOM 2106 O O . GLY A 1 276 ? 2.022 15.001 25.845 1.00 77.94 276 GLY A O 1
ATOM 2107 N N . ALA A 1 277 ? 4.114 15.236 25.052 1.00 83.12 277 ALA A N 1
ATOM 2108 C CA . ALA A 1 277 ? 4.780 15.380 26.345 1.00 83.12 277 ALA A CA 1
ATOM 2109 C C . ALA A 1 277 ? 4.282 16.578 27.175 1.00 83.12 277 ALA A C 1
ATOM 2111 O O . ALA A 1 277 ? 4.293 16.533 28.406 1.00 83.12 277 ALA A O 1
ATOM 2112 N N . HIS A 1 278 ? 3.818 17.644 26.517 1.00 86.81 278 HIS A N 1
ATOM 2113 C CA . HIS A 1 278 ? 3.376 18.874 27.184 1.00 86.81 278 HIS A CA 1
ATOM 2114 C C . HIS A 1 278 ? 1.887 18.873 27.557 1.00 86.81 278 HIS A C 1
ATOM 2116 O O . HIS A 1 278 ? 1.393 19.831 28.155 1.00 86.81 278 HIS A O 1
ATOM 2122 N N . ILE A 1 279 ? 1.155 17.808 27.222 1.00 88.75 279 ILE A N 1
ATOM 2123 C CA . ILE A 1 279 ? -0.289 17.739 27.439 1.00 88.75 279 ILE A CA 1
ATOM 2124 C C . ILE A 1 279 ? -0.568 17.377 28.897 1.00 88.75 279 ILE A C 1
ATOM 2126 O O . ILE A 1 279 ? -0.358 16.252 29.347 1.00 88.75 279 ILE A O 1
ATOM 2130 N N . SER A 1 280 ? -1.055 18.360 29.653 1.00 91.75 280 SER A N 1
ATOM 2131 C CA . SER A 1 280 ? -1.417 18.178 31.059 1.00 91.75 280 SER A CA 1
ATOM 2132 C C . SER A 1 280 ? -2.860 17.696 31.226 1.00 91.75 280 SER A C 1
ATOM 2134 O O . SER A 1 280 ? -3.742 18.021 30.432 1.00 91.75 280 SER A O 1
ATOM 2136 N N . ALA A 1 281 ? -3.146 17.017 32.340 1.00 91.00 281 ALA A N 1
ATOM 2137 C CA . ALA A 1 281 ? -4.508 16.626 32.717 1.00 91.00 281 ALA A CA 1
ATOM 2138 C C . ALA A 1 281 ? -5.495 17.818 32.758 1.00 91.00 281 ALA A C 1
ATOM 2140 O O . ALA A 1 281 ? -6.685 17.648 32.498 1.00 91.00 281 ALA A O 1
ATOM 2141 N N . LYS A 1 282 ? -5.007 19.039 33.042 1.00 92.56 282 LYS A N 1
ATOM 2142 C CA . LYS A 1 282 ? -5.813 20.272 33.059 1.00 92.56 282 LYS A CA 1
ATOM 2143 C C . LYS A 1 282 ? -6.302 20.671 31.662 1.00 92.56 282 LYS A C 1
ATOM 2145 O O . LYS A 1 282 ? -7.408 21.197 31.551 1.00 92.56 282 LYS A O 1
ATOM 2150 N N . MET A 1 283 ? -5.495 20.424 30.628 1.00 91.81 283 MET A N 1
ATOM 2151 C CA . MET A 1 283 ? -5.844 20.700 29.226 1.00 91.81 283 MET A CA 1
ATOM 2152 C C . MET A 1 283 ? -6.899 19.727 28.698 1.00 91.81 283 MET A C 1
ATOM 2154 O O . MET A 1 283 ? -7.639 20.066 27.787 1.00 91.81 283 MET A O 1
ATOM 2158 N N . LEU A 1 284 ? -7.002 18.541 29.301 1.00 91.38 284 LEU A N 1
ATOM 2159 C CA . LEU A 1 284 ? -7.958 17.502 28.914 1.00 91.38 284 LEU A CA 1
ATOM 2160 C C . LEU A 1 284 ? -9.322 17.644 29.607 1.00 91.38 284 LEU A C 1
ATOM 2162 O O . LEU A 1 284 ? -10.177 16.776 29.440 1.00 91.38 284 LEU A O 1
ATOM 2166 N N . ARG A 1 285 ? -9.542 18.708 30.396 1.00 91.69 285 ARG A N 1
ATOM 2167 C CA . ARG A 1 285 ? -10.769 18.873 31.194 1.00 91.69 285 ARG A CA 1
ATOM 2168 C C . ARG A 1 285 ? -12.040 18.951 30.356 1.00 91.69 285 ARG A C 1
ATOM 2170 O O . ARG A 1 285 ? -13.046 18.395 30.785 1.00 91.69 285 ARG A O 1
ATOM 2177 N N . ASP A 1 286 ? -11.956 19.563 29.179 1.00 90.12 286 ASP A N 1
ATOM 2178 C CA . ASP A 1 286 ? -13.113 19.799 28.309 1.00 90.12 286 ASP A CA 1
ATOM 2179 C C . ASP A 1 286 ? -13.452 18.582 27.430 1.00 90.12 286 ASP A C 1
ATOM 2181 O O . ASP A 1 286 ? -14.510 18.535 26.807 1.00 90.12 286 ASP A O 1
ATOM 2185 N N . VAL A 1 287 ? -12.569 17.575 27.402 1.00 90.44 287 VAL A N 1
ATOM 2186 C CA . VAL A 1 287 ? -12.671 16.403 26.515 1.00 90.44 287 VAL A CA 1
ATOM 2187 C C . VAL A 1 287 ? -12.893 15.123 27.294 1.00 90.44 287 VAL A C 1
ATOM 2189 O O . VAL A 1 287 ? -13.686 14.296 26.868 1.00 90.44 287 VAL A O 1
ATOM 2192 N N . LEU A 1 288 ? -12.175 14.940 28.405 1.00 90.38 288 LEU A N 1
ATOM 2193 C CA . LEU A 1 288 ? -12.144 13.696 29.167 1.00 90.38 288 LEU A CA 1
ATOM 2194 C C . LEU A 1 288 ? -12.746 13.879 30.562 1.00 90.38 288 LEU A C 1
ATOM 2196 O O . LEU A 1 288 ? -12.580 14.922 31.207 1.00 90.38 288 LEU A O 1
ATOM 2200 N N . THR A 1 289 ? -13.375 12.817 31.065 1.00 87.75 289 THR A N 1
ATOM 2201 C CA . THR A 1 289 ? -13.824 12.729 32.460 1.00 87.75 289 THR A CA 1
ATOM 2202 C C . THR A 1 289 ? -12.629 12.639 33.409 1.00 87.75 289 THR A C 1
ATOM 2204 O O . THR A 1 289 ? -11.513 12.308 33.003 1.00 87.75 289 THR A O 1
ATOM 2207 N N . GLU A 1 290 ? -12.843 12.947 34.689 1.00 87.81 290 GLU A N 1
ATOM 2208 C CA . GLU A 1 290 ? -11.775 12.964 35.694 1.00 87.81 290 GLU A CA 1
ATOM 2209 C C . GLU A 1 290 ? -10.980 11.651 35.756 1.00 87.81 290 GLU A C 1
ATOM 2211 O O . GLU A 1 290 ? -9.748 11.699 35.811 1.00 87.81 290 GLU A O 1
ATOM 2216 N N . ASN A 1 291 ? -11.670 10.514 35.615 1.00 84.81 291 ASN A N 1
ATOM 2217 C CA . ASN A 1 291 ? -11.079 9.175 35.642 1.00 84.81 291 ASN A CA 1
ATOM 2218 C C . ASN A 1 291 ? -10.030 8.965 34.540 1.00 84.81 291 ASN A C 1
ATOM 2220 O O . ASN A 1 291 ? -9.021 8.316 34.783 1.00 84.81 291 ASN A O 1
ATOM 2224 N N . PHE A 1 292 ? -10.206 9.554 33.351 1.00 88.38 292 PHE A N 1
ATOM 2225 C CA . PHE A 1 292 ? -9.269 9.357 32.237 1.00 88.38 292 PHE A CA 1
ATOM 2226 C C . PHE A 1 292 ? -8.169 10.411 32.146 1.00 88.38 292 PHE A C 1
ATOM 2228 O O . PHE A 1 292 ? -7.157 10.172 31.493 1.00 88.38 292 PHE A O 1
ATOM 2235 N N . ARG A 1 293 ? -8.330 11.595 32.752 1.00 91.19 293 ARG A N 1
ATOM 2236 C CA . ARG A 1 293 ? -7.404 12.724 32.528 1.00 91.19 293 ARG A CA 1
ATOM 2237 C C . ARG A 1 293 ? -5.966 12.406 32.932 1.00 91.19 293 ARG A C 1
ATOM 2239 O O . ARG A 1 293 ? -5.041 12.752 32.197 1.00 91.19 293 ARG A O 1
ATOM 2246 N N . LYS A 1 294 ? -5.771 11.795 34.107 1.00 89.31 294 LYS A N 1
ATOM 2247 C CA . LYS A 1 294 ? -4.432 11.474 34.633 1.00 89.31 294 LYS A CA 1
ATOM 2248 C C . LYS A 1 294 ? -3.753 10.396 33.795 1.00 89.31 294 LYS A C 1
ATOM 2250 O O . LYS A 1 294 ? -2.588 10.563 33.427 1.00 89.31 294 LYS A O 1
ATOM 2255 N N . ASP A 1 295 ? -4.499 9.358 33.440 1.00 88.81 295 ASP A N 1
ATOM 2256 C CA . ASP A 1 295 ? -3.990 8.244 32.649 1.00 88.81 295 ASP A CA 1
ATOM 2257 C C . ASP A 1 295 ? -3.689 8.701 31.225 1.00 88.81 295 ASP A C 1
ATOM 2259 O O . ASP A 1 295 ? -2.562 8.549 30.769 1.00 88.81 295 ASP A O 1
ATOM 2263 N N . ALA A 1 296 ? -4.622 9.380 30.555 1.00 89.06 296 ALA A N 1
ATOM 2264 C CA . ALA A 1 296 ? -4.427 9.889 29.199 1.00 89.06 296 ALA A CA 1
ATOM 2265 C C . ALA A 1 296 ? -3.240 10.861 29.096 1.00 89.06 296 ALA A C 1
ATOM 2267 O O . ALA A 1 296 ? -2.457 10.765 28.152 1.00 89.06 296 ALA A O 1
ATOM 2268 N N . ALA A 1 297 ? -3.048 11.752 30.076 1.00 87.75 297 ALA A N 1
ATOM 2269 C CA . ALA A 1 297 ? -1.876 12.630 30.121 1.00 87.75 297 ALA A CA 1
ATOM 2270 C C . ALA A 1 297 ? -0.569 11.845 30.342 1.00 87.75 297 ALA A C 1
ATOM 2272 O O . ALA A 1 297 ? 0.469 12.158 29.762 1.00 87.75 297 ALA A O 1
ATOM 2273 N N . THR A 1 298 ? -0.598 10.802 31.172 1.00 89.62 298 THR A N 1
ATOM 2274 C CA . THR A 1 298 ? 0.563 9.931 31.406 1.00 89.62 298 THR A CA 1
ATOM 2275 C C . THR A 1 298 ? 0.898 9.105 30.168 1.00 89.62 298 THR A C 1
ATOM 2277 O O . THR A 1 298 ? 2.061 9.054 29.773 1.00 89.62 298 THR A O 1
ATOM 2280 N N . PHE A 1 299 ? -0.108 8.566 29.481 1.00 86.81 299 PHE A N 1
ATOM 2281 C CA . PHE A 1 299 ? 0.077 7.847 28.228 1.00 86.81 299 PHE A CA 1
ATOM 2282 C C . PHE A 1 299 ? 0.579 8.752 27.112 1.00 86.81 299 PHE A C 1
ATOM 2284 O O . PHE A 1 299 ? 1.546 8.388 26.454 1.00 86.81 299 PHE A O 1
ATOM 2291 N N . SER A 1 300 ? 0.013 9.951 26.959 1.00 87.81 300 SER A N 1
ATOM 2292 C CA . SER A 1 300 ? 0.502 10.959 26.010 1.00 87.81 300 SER A CA 1
ATOM 2293 C C . SER A 1 300 ? 1.998 11.237 26.203 1.00 87.81 300 SER A C 1
ATOM 2295 O O . SER A 1 300 ? 2.749 11.274 25.234 1.00 87.81 300 SER A O 1
ATOM 2297 N N . ARG A 1 301 ? 2.459 11.331 27.460 1.00 88.25 301 ARG A N 1
ATOM 2298 C CA . ARG A 1 301 ? 3.887 11.469 27.792 1.00 88.25 301 ARG A CA 1
ATOM 2299 C C . ARG A 1 301 ? 4.712 10.219 27.498 1.00 88.25 301 ARG A C 1
ATOM 2301 O O . ARG A 1 301 ? 5.848 10.351 27.077 1.00 88.25 301 ARG A O 1
ATOM 2308 N N . SER A 1 302 ? 4.165 9.023 27.706 1.00 86.50 302 SER A N 1
ATOM 2309 C CA . SER A 1 302 ? 4.866 7.771 27.374 1.00 86.50 302 SER A CA 1
ATOM 2310 C C . SER A 1 302 ? 4.953 7.506 25.866 1.00 86.50 302 SER A C 1
ATOM 2312 O O . SER A 1 302 ? 5.879 6.848 25.403 1.00 86.50 302 SER A O 1
ATOM 2314 N N . MET A 1 303 ? 3.974 8.002 25.102 1.00 81.75 303 MET A N 1
ATOM 2315 C CA . MET A 1 303 ? 3.910 7.873 23.645 1.00 81.75 303 MET A CA 1
ATOM 2316 C C . MET A 1 303 ? 4.749 8.933 22.937 1.00 81.75 303 MET A C 1
ATOM 2318 O O . MET A 1 303 ? 5.184 8.695 21.807 1.00 81.75 303 MET A O 1
ATOM 2322 N N . ALA A 1 304 ? 4.969 10.070 23.602 1.00 84.56 304 ALA A N 1
ATOM 2323 C CA . ALA A 1 304 ? 5.909 11.086 23.175 1.00 84.56 304 ALA A CA 1
ATOM 2324 C C . ALA A 1 304 ? 7.305 10.474 23.075 1.00 84.56 304 ALA A C 1
ATOM 2326 O O . ALA A 1 304 ? 7.919 10.104 24.077 1.00 84.56 304 ALA A O 1
ATOM 2327 N N . LYS A 1 305 ? 7.796 10.343 21.846 1.00 79.06 305 LYS A N 1
ATOM 2328 C CA . LYS A 1 305 ? 9.172 9.916 21.601 1.00 79.06 305 LYS A CA 1
ATOM 2329 C C . LYS A 1 305 ? 10.095 11.123 21.605 1.00 79.06 305 LYS A C 1
ATOM 2331 O O . LYS A 1 305 ? 9.667 12.254 21.366 1.00 79.06 305 LYS A O 1
ATOM 2336 N N . GLU A 1 306 ? 11.371 10.860 21.865 1.00 80.62 306 GLU A N 1
ATOM 2337 C CA . GLU A 1 306 ? 12.414 11.854 21.664 1.00 80.62 306 GLU A CA 1
ATOM 2338 C C . GLU A 1 306 ? 12.407 12.279 20.190 1.00 80.62 306 GLU A C 1
ATOM 2340 O O . GLU A 1 306 ? 12.530 11.448 19.286 1.00 80.62 306 GLU A O 1
ATOM 2345 N N . GLU A 1 307 ? 12.173 13.569 19.950 1.00 82.00 307 GLU A N 1
ATOM 2346 C CA . GLU A 1 307 ? 12.121 14.107 18.596 1.00 82.00 307 GLU A CA 1
ATOM 2347 C C . GLU A 1 307 ? 13.513 14.046 17.975 1.00 82.00 307 GLU A C 1
ATOM 2349 O O . GLU A 1 307 ? 14.487 14.579 18.507 1.00 82.00 307 GLU A O 1
ATOM 2354 N N . THR A 1 308 ? 13.596 13.433 16.802 1.00 83.56 308 THR A N 1
ATOM 2355 C CA . THR A 1 308 ? 14.806 13.440 15.984 1.00 83.56 308 THR A CA 1
ATOM 2356 C C . THR A 1 308 ? 14.619 14.381 14.796 1.00 83.56 308 THR A C 1
ATOM 2358 O O . THR A 1 308 ? 13.510 14.792 14.458 1.00 83.56 308 THR A O 1
ATOM 2361 N N . LYS A 1 309 ? 15.706 14.695 14.082 1.00 82.19 309 LYS A N 1
ATOM 2362 C CA . LYS A 1 309 ? 15.637 15.519 12.859 1.00 82.19 309 LYS A CA 1
ATOM 2363 C C . LYS A 1 309 ? 14.781 14.897 11.741 1.00 82.19 309 LYS A C 1
ATOM 2365 O O . LYS A 1 309 ? 14.398 15.607 10.814 1.00 82.19 309 LYS A O 1
ATOM 2370 N N . THR A 1 310 ? 14.524 13.591 11.799 1.00 84.25 310 THR A N 1
ATOM 2371 C CA . THR A 1 310 ? 13.834 12.799 10.765 1.00 84.25 310 THR A CA 1
ATOM 2372 C C . THR A 1 310 ? 12.529 12.174 11.245 1.00 84.25 310 THR A C 1
ATOM 2374 O O . THR A 1 310 ? 11.818 11.594 10.435 1.00 84.25 310 THR A O 1
ATOM 2377 N N . ASP A 1 311 ? 12.222 12.229 12.537 1.00 87.62 311 ASP A N 1
ATOM 2378 C CA . ASP A 1 311 ? 11.052 11.575 13.127 1.00 87.62 311 ASP A CA 1
ATOM 2379 C C . ASP A 1 311 ? 10.561 12.404 14.320 1.00 87.62 311 ASP A C 1
ATOM 2381 O O . ASP A 1 311 ? 11.327 12.630 15.260 1.00 87.62 311 ASP A O 1
ATOM 2385 N N . TRP A 1 312 ? 9.326 12.903 14.257 1.00 89.31 312 TRP A N 1
ATOM 2386 C CA . TRP A 1 312 ? 8.733 13.739 15.304 1.00 89.31 312 TRP A CA 1
ATOM 2387 C C . TRP A 1 312 ? 7.208 13.619 15.354 1.00 89.31 312 TRP A C 1
ATOM 2389 O O . TRP A 1 312 ? 6.541 13.265 14.375 1.00 89.31 312 TRP A O 1
ATOM 2399 N N . ASP A 1 313 ? 6.644 13.971 16.506 1.00 89.62 313 ASP A N 1
ATOM 2400 C CA . ASP A 1 313 ? 5.201 13.988 16.718 1.00 89.62 313 ASP A CA 1
ATOM 2401 C C . ASP A 1 313 ? 4.610 15.311 16.211 1.00 89.62 313 ASP A C 1
ATOM 2403 O O . ASP A 1 313 ? 5.059 16.403 16.567 1.00 89.62 313 ASP A O 1
ATOM 2407 N N . LEU A 1 314 ? 3.585 15.227 15.360 1.00 89.88 314 LEU A N 1
ATOM 2408 C CA . LEU A 1 314 ? 2.909 16.411 14.833 1.00 89.88 314 LEU A CA 1
ATOM 2409 C C . LEU A 1 314 ? 1.803 16.905 15.771 1.00 89.88 314 LEU A C 1
ATOM 2411 O O . LEU A 1 314 ? 1.562 18.110 15.892 1.00 89.88 314 LEU A O 1
ATOM 2415 N N . GLY A 1 315 ? 1.110 15.975 16.418 1.00 92.62 315 GLY A N 1
ATOM 2416 C CA . GLY A 1 315 ? 0.058 16.282 17.371 1.00 92.62 315 GLY A CA 1
ATOM 2417 C C . GLY A 1 315 ? -0.601 15.043 17.938 1.00 92.62 315 GLY A C 1
ATOM 2418 O O . GLY A 1 315 ? -0.438 13.929 17.438 1.00 92.62 315 GLY A O 1
ATOM 2419 N N . THR A 1 316 ? -1.382 15.268 18.986 1.00 94.94 316 THR A N 1
ATOM 2420 C CA . THR A 1 316 ? -2.102 14.217 19.703 1.00 94.94 316 THR A CA 1
ATOM 2421 C C . THR A 1 316 ? -3.586 14.550 19.741 1.00 94.94 316 THR A C 1
ATOM 2423 O O . THR A 1 316 ? -3.974 15.663 20.096 1.00 94.94 316 THR A O 1
ATOM 2426 N N . LYS A 1 317 ? -4.430 13.594 19.365 1.00 96.00 317 LYS A N 1
ATOM 2427 C CA . LYS A 1 317 ? -5.887 13.682 19.422 1.00 96.00 317 LYS A CA 1
ATOM 2428 C C . LYS A 1 317 ? -6.411 12.773 20.514 1.00 96.00 317 LYS A C 1
ATOM 2430 O O . LYS A 1 317 ? -6.079 11.594 20.568 1.00 96.00 317 LYS A O 1
ATOM 2435 N N . PHE A 1 318 ? -7.268 13.340 21.344 1.00 95.50 318 PHE A N 1
ATOM 2436 C CA . PHE A 1 318 ? -7.996 12.629 22.377 1.00 95.50 318 PHE A CA 1
ATOM 2437 C C . PHE A 1 318 ? -9.437 12.484 21.917 1.00 95.50 318 PHE A C 1
ATOM 2439 O O . PHE A 1 318 ? -10.042 13.424 21.392 1.00 95.50 318 PHE A O 1
ATOM 2446 N N . GLU A 1 319 ? -9.979 11.290 22.083 1.00 94.94 319 GLU A N 1
ATOM 2447 C CA . GLU A 1 319 ? -11.377 10.980 21.823 1.00 94.94 319 GLU A CA 1
ATOM 2448 C C . GLU A 1 319 ? -11.950 10.340 23.084 1.00 94.94 319 GLU A C 1
ATOM 2450 O O . GLU A 1 319 ? -11.492 9.276 23.495 1.00 94.94 319 GLU A O 1
ATOM 2455 N N . LEU A 1 320 ? -12.945 10.982 23.693 1.00 94.06 320 LEU A N 1
ATOM 2456 C CA . LEU A 1 320 ? -13.801 10.319 24.666 1.00 94.06 320 LEU A CA 1
ATOM 2457 C C . LEU A 1 320 ? -14.824 9.509 23.890 1.00 94.06 320 LEU A C 1
ATOM 2459 O O . LEU A 1 320 ? -15.564 10.055 23.066 1.00 94.06 320 LEU A O 1
ATOM 2463 N N . ARG A 1 321 ? -14.849 8.210 24.145 1.00 93.44 321 ARG A N 1
ATOM 2464 C CA . ARG A 1 321 ? -15.747 7.268 23.504 1.00 93.44 321 ARG A CA 1
ATOM 2465 C C . ARG A 1 321 ? -16.612 6.552 24.526 1.00 93.44 321 ARG A C 1
ATOM 2467 O O . ARG A 1 321 ? -16.240 6.433 25.692 1.00 93.44 321 ARG A O 1
ATOM 2474 N N . TYR A 1 322 ? -17.757 6.070 24.073 1.00 93.56 322 TYR A N 1
ATOM 2475 C CA . TYR A 1 322 ? -18.686 5.307 24.889 1.00 93.56 322 TYR A CA 1
ATOM 2476 C C . TYR A 1 322 ? -19.432 4.270 24.057 1.00 93.56 322 TYR A C 1
ATOM 2478 O O . TYR A 1 322 ? -19.516 4.364 22.833 1.00 93.56 322 TYR A O 1
ATOM 2486 N N . GLY A 1 323 ? -20.016 3.297 24.735 1.00 92.88 323 GLY A N 1
ATOM 2487 C CA . GLY A 1 323 ? -20.859 2.283 24.125 1.00 92.88 323 GLY A CA 1
ATOM 2488 C C . GLY A 1 323 ? -21.515 1.448 25.206 1.00 92.88 323 GLY A C 1
ATOM 2489 O O . GLY A 1 323 ? -20.988 1.348 26.313 1.00 92.88 323 GLY A O 1
ATOM 2490 N N . TYR A 1 324 ? -22.668 0.862 24.906 1.00 92.62 324 TYR A N 1
ATOM 2491 C CA . TYR A 1 324 ? -23.192 -0.184 25.772 1.00 92.62 324 TYR A CA 1
ATOM 2492 C C . TYR A 1 324 ? -22.458 -1.484 25.484 1.00 92.62 324 TYR A C 1
ATOM 2494 O O . TYR A 1 324 ? -22.226 -1.830 24.326 1.00 92.62 324 TYR A O 1
ATOM 2502 N N . ILE A 1 325 ? -22.137 -2.216 26.541 1.00 92.50 325 ILE A N 1
ATOM 2503 C CA . ILE A 1 325 ? -21.765 -3.621 26.454 1.00 92.50 325 ILE A CA 1
ATOM 2504 C C . ILE A 1 325 ? -22.838 -4.424 27.175 1.00 92.50 325 ILE A C 1
ATOM 2506 O O . ILE A 1 325 ? -23.291 -4.056 28.262 1.00 92.50 325 ILE A O 1
ATOM 2510 N N . TYR A 1 326 ? -23.246 -5.520 26.550 1.00 93.56 326 TYR A N 1
ATOM 2511 C CA . TYR A 1 326 ? -24.215 -6.456 27.095 1.00 93.56 326 TYR A CA 1
ATOM 2512 C C . TYR A 1 326 ? -23.496 -7.728 27.503 1.00 93.56 326 TYR A C 1
ATOM 2514 O O . TYR A 1 326 ? -22.948 -8.418 26.652 1.00 93.56 326 TYR A O 1
ATOM 2522 N N . HIS A 1 327 ? -23.524 -8.054 28.787 1.00 93.94 327 HIS A N 1
ATOM 2523 C CA . HIS A 1 327 ? -23.190 -9.379 29.286 1.00 93.94 327 HIS A CA 1
ATOM 2524 C C . HIS A 1 327 ? -24.423 -10.269 29.149 1.00 93.94 327 HIS A C 1
ATOM 2526 O O . HIS A 1 327 ? -25.441 -10.052 29.814 1.00 93.94 327 HIS A O 1
ATOM 2532 N N . VAL A 1 328 ? -24.348 -11.240 28.246 1.00 95.12 328 VAL A N 1
ATOM 2533 C CA . VAL A 1 328 ? -25.453 -12.128 27.895 1.00 95.12 328 VAL A CA 1
ATOM 2534 C C . VAL A 1 328 ? -25.107 -13.545 28.327 1.00 95.12 328 VAL A C 1
ATOM 2536 O O . VAL A 1 328 ? -24.152 -14.141 27.833 1.00 95.12 328 VAL A O 1
ATOM 2539 N N . VAL A 1 329 ? -25.907 -14.097 29.234 1.00 95.44 329 VAL A N 1
ATOM 2540 C CA . VAL A 1 329 ? -25.858 -15.515 29.596 1.00 95.44 329 VAL A CA 1
ATOM 2541 C C . VAL A 1 329 ? -26.855 -16.247 28.717 1.00 95.44 329 VAL A C 1
ATOM 2543 O O . VAL A 1 329 ? -28.059 -15.977 28.774 1.00 95.44 329 VAL A O 1
ATOM 2546 N N . VAL A 1 330 ? -26.355 -17.172 27.909 1.00 95.06 330 VAL A N 1
ATOM 2547 C CA . VAL A 1 330 ? -27.171 -18.019 27.040 1.00 95.06 330 VAL A CA 1
ATOM 2548 C C . VAL A 1 330 ? -27.088 -19.468 27.484 1.00 95.06 330 VAL A C 1
ATOM 2550 O O . VAL A 1 330 ? -26.048 -19.923 27.953 1.00 95.06 330 VAL A O 1
ATOM 2553 N N . GLU A 1 331 ? -28.188 -20.194 27.332 1.00 93.81 331 GLU A N 1
ATOM 2554 C CA . GLU A 1 331 ? -28.273 -21.621 27.616 1.00 93.81 331 GLU A CA 1
ATOM 2555 C C . GLU A 1 331 ? -28.655 -22.396 26.356 1.00 93.81 331 GLU A C 1
ATOM 2557 O O . GLU A 1 331 ? -29.640 -22.074 25.685 1.00 93.81 331 GLU A O 1
ATOM 2562 N N . HIS A 1 332 ? -27.890 -23.447 26.074 1.00 89.38 332 HIS A N 1
ATOM 2563 C CA . HIS A 1 332 ? -28.148 -24.407 25.008 1.00 89.38 332 HIS A CA 1
ATOM 2564 C C . HIS A 1 332 ? -27.806 -25.813 25.513 1.00 89.38 332 HIS A C 1
ATOM 2566 O O . HIS A 1 332 ? -26.763 -26.022 26.131 1.00 89.38 332 HIS A O 1
ATOM 2572 N N . MET A 1 333 ? -28.711 -26.777 25.313 1.00 88.25 333 MET A N 1
ATOM 2573 C CA . MET A 1 333 ? -28.573 -28.157 25.813 1.00 88.25 333 MET A CA 1
ATOM 2574 C C . MET A 1 333 ? -28.184 -28.257 27.305 1.00 88.25 333 MET A C 1
ATOM 2576 O O . MET A 1 333 ? -27.359 -29.088 27.686 1.00 88.25 333 MET A O 1
ATOM 2580 N N . LYS A 1 334 ? -28.788 -27.422 28.165 1.00 89.12 334 LYS A N 1
ATOM 2581 C CA . LYS A 1 334 ? -28.486 -27.320 29.611 1.00 89.12 334 LYS A CA 1
ATOM 2582 C C . LYS A 1 334 ? -27.071 -26.842 29.948 1.00 89.12 334 LYS A C 1
ATOM 2584 O O . LYS A 1 334 ? -26.612 -27.008 31.078 1.00 89.12 334 LYS A O 1
ATOM 2589 N N . GLN A 1 335 ? -26.359 -26.277 28.978 1.00 89.88 335 GLN A N 1
ATOM 2590 C CA . GLN A 1 335 ? -25.046 -25.689 29.187 1.00 89.88 335 GLN A CA 1
ATOM 2591 C C . GLN A 1 335 ? -25.120 -24.176 29.044 1.00 89.88 335 GLN A C 1
ATOM 2593 O O . GLN A 1 335 ? -25.727 -23.670 28.101 1.00 89.88 335 GLN A O 1
ATOM 2598 N N . GLN A 1 336 ? -24.489 -23.467 29.977 1.00 93.31 336 GLN A N 1
ATOM 2599 C CA . GLN A 1 336 ? -24.453 -22.011 29.977 1.00 93.31 336 GLN A CA 1
ATOM 2600 C C . GLN A 1 336 ? -23.150 -21.499 29.376 1.00 93.31 336 GLN A C 1
ATOM 2602 O O . GLN A 1 336 ? -22.066 -21.951 29.748 1.00 93.31 336 GLN A O 1
ATOM 2607 N N . SER A 1 337 ? -23.284 -20.524 28.486 1.00 92.19 337 SER A N 1
ATOM 2608 C CA . SER A 1 337 ? -22.185 -19.733 27.946 1.00 92.19 337 SER A CA 1
ATOM 2609 C C . SER A 1 337 ? -22.422 -18.263 28.274 1.00 92.19 337 SER A C 1
ATOM 2611 O O . SER A 1 337 ? -23.561 -17.796 28.316 1.00 92.19 337 SER A O 1
ATOM 2613 N N . GLU A 1 338 ? -21.341 -17.528 28.491 1.00 92.88 338 GLU A N 1
ATOM 2614 C CA . GLU A 1 338 ? -21.373 -16.091 28.742 1.00 92.88 338 GLU A CA 1
ATOM 2615 C C . GLU A 1 338 ? -20.715 -15.363 27.574 1.00 92.88 338 GLU A C 1
ATOM 2617 O O . GLU A 1 338 ? -19.598 -15.695 27.165 1.00 92.88 338 GLU A O 1
ATOM 2622 N N . LEU A 1 339 ? -21.419 -14.372 27.042 1.00 91.81 339 LEU A N 1
ATOM 2623 C CA . LEU A 1 339 ? -21.026 -13.582 25.885 1.00 91.81 339 LEU A CA 1
ATOM 2624 C C . LEU A 1 339 ? -21.021 -12.101 26.256 1.00 91.81 339 LEU A C 1
ATOM 2626 O O . LEU A 1 339 ? -21.830 -11.658 27.074 1.00 91.81 339 LEU A O 1
ATOM 2630 N N . PHE A 1 340 ? -20.159 -11.329 25.606 1.00 91.88 340 PHE A N 1
ATOM 2631 C CA . PHE A 1 340 ? -20.287 -9.881 25.533 1.00 91.88 340 PHE A CA 1
ATOM 2632 C C . PHE A 1 340 ? -20.768 -9.478 24.147 1.00 91.88 340 PHE A C 1
ATOM 2634 O O . PHE A 1 340 ? -20.266 -9.993 23.153 1.00 91.88 340 PHE A O 1
ATOM 2641 N N . VAL A 1 341 ? -21.724 -8.556 24.078 1.00 91.25 341 VAL A N 1
ATOM 2642 C CA . VAL A 1 341 ? -22.191 -7.965 22.819 1.00 91.25 341 VAL A CA 1
ATOM 2643 C C . VAL A 1 341 ? -21.957 -6.458 22.853 1.00 91.25 341 VAL A C 1
ATOM 2645 O O . VAL A 1 341 ? -22.381 -5.787 23.795 1.00 91.25 341 VAL A O 1
ATOM 2648 N N . SER A 1 342 ? -21.292 -5.922 21.830 1.00 91.25 342 SER A N 1
ATOM 2649 C CA . SER A 1 342 ? -21.125 -4.482 21.616 1.00 91.25 342 SER A CA 1
ATOM 2650 C C . SER A 1 342 ? -22.427 -3.861 21.137 1.00 91.25 342 SER A C 1
ATOM 2652 O O . SER A 1 342 ? -22.947 -4.250 20.096 1.00 91.25 342 SER A O 1
ATOM 2654 N N . GLY A 1 343 ? -22.931 -2.832 21.812 1.00 89.50 343 GLY A N 1
ATOM 2655 C CA . GLY A 1 343 ? -24.086 -2.086 21.315 1.00 89.50 343 GLY A CA 1
ATOM 2656 C C . GLY A 1 343 ? -23.809 -1.339 20.006 1.00 89.50 343 GLY A C 1
ATOM 2657 O O . GLY A 1 343 ? -24.706 -1.149 19.189 1.00 89.50 343 GLY A O 1
ATOM 2658 N N . CYS A 1 344 ? -22.560 -0.919 19.781 1.00 86.06 344 CYS A N 1
ATOM 2659 C CA . CYS A 1 344 ? -22.201 -0.035 18.670 1.00 86.06 344 CYS A CA 1
ATOM 2660 C C . CYS A 1 344 ? -22.029 -0.776 17.335 1.00 86.06 344 CYS A C 1
ATOM 2662 O O . CYS A 1 344 ? -22.476 -0.292 16.289 1.00 86.06 344 CYS A O 1
ATOM 2664 N N . SER A 1 345 ? -21.364 -1.930 17.373 1.00 82.94 345 SER A N 1
ATOM 2665 C CA . SER A 1 345 ? -21.029 -2.751 16.202 1.00 82.94 345 SER A CA 1
ATOM 2666 C C . SER A 1 345 ? -21.825 -4.054 16.129 1.00 82.94 345 SER A C 1
ATOM 2668 O O . SER A 1 345 ? -21.836 -4.687 15.077 1.00 82.94 345 SER A O 1
ATOM 2670 N N . ASN A 1 346 ? -22.513 -4.438 17.210 1.00 87.12 346 ASN A N 1
ATOM 2671 C CA . ASN A 1 346 ? -23.110 -5.763 17.409 1.00 87.12 346 ASN A CA 1
ATOM 2672 C C . ASN A 1 346 ? -22.077 -6.898 17.363 1.00 87.12 346 ASN A C 1
ATOM 2674 O O . ASN A 1 346 ? -22.450 -8.048 17.139 1.00 87.12 346 ASN A O 1
ATOM 2678 N N . SER A 1 347 ? -20.789 -6.589 17.567 1.00 85.50 347 SER A N 1
ATOM 2679 C CA . SER A 1 347 ? -19.748 -7.604 17.709 1.00 85.50 347 SER A CA 1
ATOM 2680 C C . SER A 1 347 ? -20.005 -8.439 18.961 1.00 85.50 347 SER A C 1
ATOM 2682 O O . SER A 1 347 ? -20.446 -7.917 19.989 1.00 85.50 347 SER A O 1
ATOM 2684 N N . VAL A 1 348 ? -19.769 -9.746 18.855 1.00 87.56 348 VAL A N 1
ATOM 2685 C CA . VAL A 1 348 ? -19.973 -10.709 19.939 1.00 87.56 348 VAL A CA 1
ATOM 2686 C C . VAL A 1 348 ? -18.626 -11.321 20.306 1.00 87.56 348 VAL A C 1
ATOM 2688 O O . VAL A 1 348 ? -17.887 -11.783 19.437 1.00 87.56 348 VAL A O 1
ATOM 2691 N N . THR A 1 349 ? -18.317 -11.340 21.598 1.00 87.19 349 THR A N 1
ATOM 2692 C CA . THR A 1 349 ? -17.081 -11.901 22.150 1.00 87.19 349 THR A CA 1
ATOM 2693 C C . THR A 1 349 ? -17.430 -12.969 23.179 1.00 87.19 349 THR A C 1
ATOM 2695 O O . THR A 1 349 ? -18.236 -12.738 24.082 1.00 87.19 349 THR A O 1
ATOM 2698 N N . LEU A 1 350 ? -16.815 -14.149 23.075 1.00 87.94 350 LEU A N 1
ATOM 2699 C CA . LEU A 1 350 ? -16.987 -15.215 24.062 1.00 87.94 350 LEU A CA 1
ATOM 2700 C C . LEU A 1 350 ? -16.250 -14.865 25.352 1.00 87.94 350 LEU A C 1
ATOM 2702 O O . LEU A 1 350 ? -15.031 -14.719 25.338 1.00 87.94 350 LEU A O 1
ATOM 2706 N N . PHE A 1 351 ? -16.973 -14.785 26.467 1.00 86.94 351 PHE A N 1
ATOM 2707 C CA . PHE A 1 351 ? -16.363 -14.597 27.781 1.00 86.94 351 PHE A CA 1
ATOM 2708 C C . PHE A 1 351 ? -16.092 -15.934 28.468 1.00 86.94 351 PHE A C 1
ATOM 2710 O O . PHE A 1 351 ? -14.976 -16.209 28.906 1.00 86.94 351 PHE A O 1
ATOM 2717 N N . LYS A 1 352 ? -17.111 -16.795 28.530 1.00 87.38 352 LYS A N 1
ATOM 2718 C CA . LYS A 1 352 ? -17.013 -18.116 29.148 1.00 87.38 352 LYS A CA 1
ATOM 2719 C C . LYS A 1 352 ? -17.746 -19.137 28.297 1.00 87.38 352 LYS A C 1
ATOM 2721 O O . LYS A 1 352 ? -18.950 -19.026 28.082 1.00 87.38 352 LYS A O 1
ATOM 2726 N N . ALA A 1 353 ? -17.014 -20.139 27.825 1.00 84.06 353 ALA A N 1
ATOM 2727 C CA . ALA A 1 353 ? -17.600 -21.266 27.122 1.00 84.06 353 ALA A CA 1
ATOM 2728 C C . ALA A 1 353 ? -18.298 -22.222 28.095 1.00 84.06 353 ALA A C 1
ATOM 2730 O O . ALA A 1 353 ? -17.775 -22.502 29.177 1.00 84.06 353 ALA A O 1
ATOM 2731 N N . ALA A 1 354 ? -19.419 -22.793 27.657 1.00 82.25 354 ALA A N 1
ATOM 2732 C CA . ALA A 1 354 ? -19.952 -24.019 28.224 1.00 82.25 354 ALA A CA 1
ATOM 2733 C C . ALA A 1 354 ? -18.852 -25.091 28.328 1.00 82.25 354 ALA A C 1
ATOM 2735 O O . ALA A 1 354 ? -18.176 -25.409 27.345 1.00 82.25 354 ALA A O 1
ATOM 2736 N N . GLU A 1 355 ? -18.673 -25.672 29.515 1.00 77.81 355 GLU A N 1
ATOM 2737 C CA . GLU A 1 355 ? -17.770 -26.808 29.674 1.00 77.81 355 GLU A CA 1
ATOM 2738 C C . GLU A 1 355 ? -18.327 -27.994 28.880 1.00 77.81 355 GLU A C 1
ATOM 2740 O O . GLU A 1 355 ? -19.401 -28.519 29.186 1.00 77.81 355 GLU A O 1
ATOM 2745 N N . GLN A 1 356 ? -17.608 -28.438 27.844 1.00 67.94 356 GLN A N 1
ATOM 2746 C CA . GLN A 1 356 ? -17.997 -29.659 27.145 1.00 67.94 356 GLN A CA 1
ATOM 2747 C C . GLN A 1 356 ? -18.015 -30.826 28.145 1.00 67.94 356 GLN A C 1
ATOM 2749 O O . GLN A 1 356 ? -17.067 -30.977 28.926 1.00 67.94 356 GLN A O 1
ATOM 2754 N N . PRO A 1 357 ? -19.054 -31.683 28.130 1.00 65.38 357 PRO A N 1
ATOM 2755 C CA . PRO A 1 357 ? -19.105 -32.812 29.036 1.00 65.38 357 PRO A CA 1
ATOM 2756 C C . PRO A 1 357 ? -17.922 -33.729 28.719 1.00 65.38 357 PRO A C 1
ATOM 2758 O O . PRO A 1 357 ? -17.872 -34.357 27.659 1.00 65.38 357 PRO A O 1
ATOM 2761 N N . ARG A 1 358 ? -16.962 -33.823 29.648 1.00 58.91 358 ARG A N 1
ATOM 2762 C CA . ARG A 1 358 ? -15.686 -34.551 29.489 1.00 58.91 358 ARG A CA 1
ATOM 2763 C C . ARG A 1 358 ? -15.834 -36.074 29.264 1.00 58.91 358 ARG A C 1
ATOM 2765 O O . ARG A 1 358 ? -14.833 -36.780 29.224 1.00 58.91 358 ARG A O 1
ATOM 2772 N N . GLY A 1 359 ? -17.051 -36.597 29.094 1.00 55.94 359 GLY A N 1
ATOM 2773 C CA . GLY A 1 359 ? -17.352 -38.032 29.026 1.00 55.94 359 GLY A CA 1
ATOM 2774 C C . GLY A 1 359 ? -17.671 -38.618 27.643 1.00 55.94 359 GLY A C 1
ATOM 2775 O O . GLY A 1 359 ? -17.655 -39.836 27.508 1.00 55.94 359 GLY A O 1
ATOM 2776 N N . LEU A 1 360 ? -17.946 -37.816 26.604 1.00 51.03 360 LEU A N 1
ATOM 2777 C CA . LEU A 1 360 ? -18.474 -38.339 25.322 1.00 51.03 360 LEU A CA 1
ATOM 2778 C C . LEU A 1 360 ? -17.464 -38.402 24.160 1.00 51.03 360 LEU A C 1
ATOM 2780 O O . LEU A 1 360 ? -17.765 -38.972 23.110 1.00 51.03 360 LEU A O 1
ATOM 2784 N N . GLY A 1 361 ? -16.243 -37.893 24.348 1.00 49.53 361 GLY A N 1
ATOM 2785 C CA . GLY A 1 361 ? -15.226 -37.806 23.290 1.00 49.53 361 GLY A CA 1
ATOM 2786 C C . GLY A 1 361 ? -14.608 -39.137 22.838 1.00 49.53 361 GLY A C 1
ATOM 2787 O O . GLY A 1 361 ? -14.025 -39.193 21.758 1.00 49.53 361 GLY A O 1
ATOM 2788 N N . LYS A 1 362 ? -14.740 -40.224 23.616 1.00 50.84 362 LYS A N 1
ATOM 2789 C CA . LYS A 1 362 ? -14.183 -41.540 23.242 1.00 50.84 362 LYS A CA 1
ATOM 2790 C C . LYS A 1 362 ? -15.154 -42.454 22.488 1.00 50.84 362 LYS A C 1
ATOM 2792 O O . LYS A 1 362 ? -14.684 -43.359 21.811 1.00 50.84 362 LYS A O 1
ATOM 2797 N N . LEU A 1 363 ? -16.470 -42.217 22.542 1.00 48.53 363 LEU A N 1
ATOM 2798 C CA . LEU A 1 363 ? -17.449 -43.122 21.916 1.00 48.53 363 LEU A CA 1
ATOM 2799 C C . LEU A 1 363 ? -17.930 -42.666 20.523 1.00 48.53 363 LEU A C 1
ATOM 2801 O O . LEU A 1 363 ? -18.402 -43.485 19.741 1.00 48.53 363 LEU A O 1
ATOM 2805 N N . LYS A 1 364 ? -17.787 -41.380 20.171 1.00 46.12 364 LYS A N 1
ATOM 2806 C CA . LYS A 1 364 ? -18.340 -40.824 18.918 1.00 46.12 364 LYS A CA 1
ATOM 2807 C C . LYS A 1 364 ? -17.510 -41.057 17.644 1.00 46.12 364 LYS A C 1
ATOM 2809 O O . LYS A 1 364 ? -18.006 -40.749 16.569 1.00 46.12 364 LYS A O 1
ATOM 2814 N N . ARG A 1 365 ? -16.302 -41.640 17.705 1.00 46.94 365 ARG A N 1
ATOM 2815 C CA . ARG A 1 365 ? -15.531 -41.980 16.482 1.00 46.94 365 ARG A CA 1
ATOM 2816 C C . ARG A 1 365 ? -15.920 -43.313 15.827 1.00 46.94 365 ARG A C 1
ATOM 2818 O O . ARG A 1 365 ? -15.411 -43.602 14.754 1.00 46.94 365 ARG A O 1
ATOM 2825 N N . GLY A 1 366 ? -16.796 -44.114 16.440 1.00 42.16 366 GLY A N 1
ATOM 2826 C CA . GLY A 1 366 ? -17.093 -45.471 15.958 1.00 42.16 366 GLY A CA 1
ATOM 2827 C C . GLY A 1 366 ? -18.477 -45.710 15.347 1.00 42.16 366 GLY A C 1
ATOM 2828 O O . GLY A 1 366 ? -18.686 -46.793 14.818 1.00 42.16 366 GLY A O 1
ATOM 2829 N N . LEU A 1 367 ? -19.437 -44.778 15.443 1.00 41.78 367 LEU A N 1
ATOM 2830 C CA . LEU A 1 367 ? -20.859 -45.161 15.323 1.00 41.78 367 LEU A CA 1
ATOM 2831 C C . LEU A 1 367 ? -21.801 -44.174 14.612 1.00 41.78 367 LEU A C 1
ATOM 2833 O O . LEU A 1 367 ? -23.011 -44.300 14.752 1.00 41.78 367 LEU A O 1
ATOM 2837 N N . MET A 1 368 ? -21.300 -43.226 13.818 1.00 36.28 368 MET A N 1
ATOM 2838 C CA . MET A 1 368 ? -22.172 -42.415 12.950 1.00 36.28 368 MET A CA 1
ATOM 2839 C C . MET A 1 368 ? -21.739 -42.502 11.488 1.00 36.28 368 MET A C 1
ATOM 2841 O O . MET A 1 368 ? -21.166 -41.574 10.929 1.00 36.28 368 MET A O 1
ATOM 2845 N N . GLY A 1 369 ? -22.029 -43.652 10.882 1.00 40.12 369 GLY A N 1
ATOM 2846 C CA . GLY A 1 369 ? -22.305 -43.756 9.456 1.00 40.12 369 GLY A CA 1
ATOM 2847 C C . GLY A 1 369 ? -23.810 -43.957 9.287 1.00 40.12 369 GLY A C 1
ATOM 2848 O O . GLY A 1 369 ? -24.347 -44.885 9.878 1.00 40.12 369 GLY A O 1
ATOM 2849 N N . PHE A 1 370 ? -24.443 -43.086 8.495 1.00 41.91 370 PHE A N 1
ATOM 2850 C CA . PHE A 1 370 ? -25.819 -43.178 7.986 1.00 41.91 370 PHE A CA 1
ATOM 2851 C C . PHE A 1 370 ? -26.950 -43.259 9.023 1.00 41.91 370 PHE A C 1
ATOM 2853 O O . PHE A 1 370 ? -27.225 -44.334 9.528 1.00 41.91 370 PHE A O 1
ATOM 2860 N N . VAL A 1 371 ? -27.652 -42.140 9.254 1.00 28.64 371 VAL A N 1
ATOM 2861 C CA . VAL A 1 371 ? -29.127 -41.992 9.170 1.00 28.64 371 VAL A CA 1
ATOM 2862 C C . VAL A 1 371 ? -29.435 -40.489 9.300 1.00 28.64 371 VAL A C 1
ATOM 2864 O O . VAL A 1 371 ? -29.201 -39.898 10.352 1.00 28.64 371 VAL A O 1
ATOM 2867 N N . GLU A 1 372 ? -29.965 -39.873 8.243 1.00 27.81 372 GLU A N 1
ATOM 2868 C CA . GLU A 1 372 ? -30.660 -38.577 8.315 1.00 27.81 372 GLU A CA 1
ATOM 2869 C C . GLU A 1 372 ? -32.138 -38.813 8.686 1.00 27.81 372 GLU A C 1
ATOM 2871 O O . GLU A 1 372 ? -32.749 -39.737 8.138 1.00 27.81 372 GLU A O 1
ATOM 2876 N N . PRO A 1 373 ? -32.750 -38.020 9.585 1.00 31.09 373 PRO A N 1
ATOM 2877 C CA . PRO A 1 373 ? -34.191 -38.058 9.804 1.00 31.09 373 PRO A CA 1
ATOM 2878 C C . PRO A 1 373 ? -34.933 -37.113 8.831 1.00 31.09 373 PRO A C 1
ATOM 2880 O O . PRO A 1 373 ? -34.394 -36.068 8.459 1.00 31.09 373 PRO A O 1
ATOM 2883 N N . PRO A 1 374 ? -36.179 -37.439 8.430 1.00 30.91 374 PRO A N 1
ATOM 2884 C CA . PRO A 1 374 ? -36.975 -36.603 7.538 1.00 30.91 374 PRO A CA 1
ATOM 2885 C C . PRO A 1 374 ? -37.550 -35.394 8.288 1.00 30.91 374 PRO A C 1
ATOM 2887 O O . PRO A 1 374 ? -37.874 -35.470 9.473 1.00 30.91 374 PRO A O 1
ATOM 2890 N N . GLY A 1 375 ? -37.647 -34.271 7.576 1.00 30.67 375 GLY A N 1
ATOM 2891 C CA . GLY A 1 375 ? -37.872 -32.947 8.147 1.00 30.67 375 GLY A CA 1
ATOM 2892 C C . GLY A 1 375 ? -39.267 -32.643 8.701 1.00 30.67 375 GLY A C 1
ATOM 2893 O O . GLY A 1 375 ? -40.242 -33.363 8.501 1.00 30.67 375 GLY A O 1
ATOM 2894 N N . SER A 1 376 ? -39.352 -31.473 9.331 1.00 27.33 376 SER A N 1
ATOM 2895 C CA . SER A 1 376 ? -40.589 -30.731 9.578 1.00 27.33 376 SER A CA 1
ATOM 2896 C C . SER A 1 376 ? -40.293 -29.238 9.441 1.00 27.33 376 SER A C 1
ATOM 2898 O O . SER A 1 376 ? -39.413 -28.712 10.120 1.00 27.33 376 SER A O 1
ATOM 2900 N N . GLY A 1 377 ? -40.994 -28.586 8.513 1.00 30.36 377 GLY A N 1
ATOM 2901 C CA . GLY A 1 377 ? -40.808 -27.184 8.166 1.00 30.36 377 GLY A CA 1
ATOM 2902 C C . GLY A 1 377 ? -41.404 -26.197 9.171 1.00 30.36 377 GLY A C 1
ATOM 2903 O O . GLY A 1 377 ? -42.376 -26.482 9.867 1.00 30.36 377 GLY A O 1
ATOM 2904 N N . GLY A 1 378 ? -40.822 -25.000 9.157 1.00 24.91 378 GLY A N 1
ATOM 2905 C CA . GLY A 1 378 ? -41.312 -23.776 9.778 1.00 24.91 378 GLY A CA 1
ATOM 2906 C C . GLY A 1 378 ? -40.457 -22.598 9.301 1.00 24.91 378 GLY A C 1
ATOM 2907 O O . GLY A 1 378 ? -39.328 -22.434 9.744 1.00 24.91 378 GLY A O 1
ATOM 2908 N N . GLN A 1 379 ? -40.983 -21.830 8.341 1.00 30.52 379 GLN A N 1
ATOM 2909 C CA . GLN A 1 379 ? -40.476 -20.533 7.849 1.00 30.52 379 GLN A CA 1
ATOM 2910 C C . GLN A 1 379 ? -40.274 -19.551 9.026 1.00 30.52 379 GLN A C 1
ATOM 2912 O O . GLN A 1 379 ? -40.995 -19.650 10.011 1.00 30.52 379 GLN A O 1
ATOM 2917 N N . SER A 1 380 ? -39.397 -18.544 9.060 1.00 33.25 380 SER A N 1
ATOM 2918 C CA . SER A 1 380 ? -38.524 -17.804 8.128 1.00 33.25 380 SER A CA 1
ATOM 2919 C C . SER A 1 380 ? -37.466 -17.116 9.027 1.00 33.25 380 SER A C 1
ATOM 2921 O O . SER A 1 380 ? -37.787 -16.819 10.174 1.00 33.25 380 SER A O 1
ATOM 2923 N N . THR A 1 381 ? -36.212 -16.841 8.674 1.00 35.53 381 THR A N 1
ATOM 2924 C CA . THR A 1 381 ? -35.657 -16.079 7.540 1.00 35.53 381 THR A CA 1
ATOM 2925 C C . THR A 1 381 ? -34.147 -16.366 7.450 1.00 35.53 381 THR A C 1
ATOM 2927 O O . THR A 1 381 ? -33.550 -16.759 8.446 1.00 35.53 381 THR A O 1
ATOM 2930 N N . ASN A 1 382 ? -33.532 -16.075 6.297 1.00 43.56 382 ASN A N 1
ATOM 2931 C CA . ASN A 1 382 ? -32.117 -16.260 5.903 1.00 43.56 382 ASN A CA 1
ATOM 2932 C C . ASN A 1 382 ? -31.679 -17.591 5.275 1.00 43.56 382 ASN A C 1
ATOM 2934 O O . ASN A 1 382 ? -30.531 -17.676 4.839 1.00 43.56 382 ASN A O 1
ATOM 2938 N N . HIS A 1 383 ? -32.573 -18.561 5.068 1.00 40.00 383 HIS A N 1
ATOM 2939 C CA . HIS A 1 383 ? -32.250 -19.669 4.157 1.00 40.00 383 HIS A CA 1
ATOM 2940 C C . HIS A 1 383 ? -32.225 -19.195 2.693 1.00 40.00 383 HIS A C 1
ATOM 2942 O O . HIS A 1 383 ? -31.313 -19.542 1.956 1.00 40.00 383 HIS A O 1
ATOM 2948 N N . GLU A 1 384 ? -33.127 -18.286 2.305 1.00 39.03 384 GLU A N 1
ATOM 2949 C CA . GLU A 1 384 ? -33.175 -17.727 0.943 1.00 39.03 384 GLU A CA 1
ATOM 2950 C C . GLU A 1 384 ? -31.954 -16.870 0.590 1.00 39.03 384 GLU A C 1
ATOM 2952 O O . GLU A 1 384 ? -31.564 -16.829 -0.565 1.00 39.03 384 GLU A O 1
ATOM 2957 N N . HIS A 1 385 ? -31.301 -16.211 1.554 1.00 39.78 385 HIS A N 1
ATOM 2958 C CA . HIS A 1 385 ? -30.123 -15.382 1.263 1.00 39.78 385 HIS A CA 1
ATOM 2959 C C . HIS A 1 385 ? -28.859 -16.228 1.060 1.00 39.78 385 HIS A C 1
ATOM 2961 O O . HIS A 1 385 ? -28.052 -15.946 0.179 1.00 39.78 385 HIS A O 1
ATOM 2967 N N . ILE A 1 386 ? -28.709 -17.298 1.848 1.00 43.34 386 ILE A N 1
ATOM 2968 C CA . ILE A 1 386 ? -27.614 -18.268 1.714 1.00 43.34 386 ILE A CA 1
ATOM 2969 C C . ILE A 1 386 ? -27.848 -19.165 0.493 1.00 43.34 386 ILE A C 1
ATOM 2971 O O . ILE A 1 386 ? -26.892 -19.497 -0.208 1.00 43.34 386 ILE A O 1
ATOM 2975 N N . GLU A 1 387 ? -29.101 -19.506 0.184 1.00 45.25 387 GLU A N 1
ATOM 2976 C CA . GLU A 1 387 ? -29.446 -20.195 -1.058 1.00 45.25 387 GLU A CA 1
ATOM 2977 C C . GLU A 1 387 ? -29.323 -19.290 -2.280 1.00 45.25 387 GLU A C 1
ATOM 2979 O O . GLU A 1 387 ? -28.772 -19.755 -3.260 1.00 45.25 387 GLU A O 1
ATOM 2984 N N . ALA A 1 388 ? -29.661 -17.999 -2.227 1.00 45.62 388 ALA A N 1
ATOM 2985 C CA . ALA A 1 388 ? -29.373 -17.048 -3.308 1.00 45.62 388 ALA A CA 1
ATOM 2986 C C . ALA A 1 388 ? -27.858 -16.874 -3.544 1.00 45.62 388 ALA A C 1
ATOM 2988 O O . ALA A 1 388 ? -27.415 -16.702 -4.681 1.00 45.62 388 ALA A O 1
ATOM 2989 N N . PHE A 1 389 ? -27.038 -16.968 -2.489 1.00 45.97 389 PHE A N 1
ATOM 2990 C CA . PHE A 1 389 ? -25.573 -16.960 -2.595 1.00 45.97 389 PHE A CA 1
ATOM 2991 C C . PHE A 1 389 ? -25.030 -18.269 -3.193 1.00 45.97 389 PHE A C 1
ATOM 2993 O O . PHE A 1 389 ? -24.161 -18.234 -4.059 1.00 45.97 389 PHE A O 1
ATOM 3000 N N . ARG A 1 390 ? -25.576 -19.425 -2.785 1.00 44.62 390 ARG A N 1
ATOM 3001 C CA . ARG A 1 390 ? -25.225 -20.750 -3.336 1.00 44.62 390 ARG A CA 1
ATOM 3002 C C . ARG A 1 390 ? -25.814 -21.013 -4.729 1.00 44.62 390 ARG A C 1
ATOM 3004 O O . ARG A 1 390 ? -25.253 -21.813 -5.468 1.00 44.62 390 ARG A O 1
ATOM 3011 N N . ALA A 1 391 ? -26.904 -20.343 -5.096 1.00 50.44 391 ALA A N 1
ATOM 3012 C CA . ALA A 1 391 ? -27.596 -20.461 -6.381 1.00 50.44 391 ALA A CA 1
ATOM 3013 C C . ALA A 1 391 ? -27.099 -19.459 -7.439 1.00 50.44 391 ALA A C 1
ATOM 3015 O O . ALA A 1 391 ? -27.570 -19.490 -8.573 1.00 50.44 391 ALA A O 1
ATOM 3016 N N . GLY A 1 392 ? -26.140 -18.586 -7.106 1.00 47.19 392 GLY A N 1
ATOM 3017 C CA . GLY A 1 392 ? -25.507 -17.683 -8.073 1.00 47.19 392 GLY A CA 1
ATOM 3018 C C . GLY A 1 392 ? -26.124 -16.280 -8.194 1.00 47.19 392 GLY A C 1
ATOM 3019 O O . GLY A 1 392 ? -25.636 -15.470 -8.980 1.00 47.19 392 GLY A O 1
ATOM 3020 N N . GLU A 1 393 ? -27.161 -15.939 -7.425 1.00 46.69 393 GLU A N 1
ATOM 3021 C CA . GLU A 1 393 ? -27.909 -14.679 -7.578 1.00 46.69 393 GLU A CA 1
ATOM 3022 C C . GLU A 1 393 ? -27.192 -13.458 -6.970 1.00 46.69 393 GLU A C 1
ATOM 3024 O O . GLU A 1 393 ? -27.280 -12.350 -7.504 1.00 46.69 393 GLU A O 1
ATOM 3029 N N . ALA A 1 394 ? -26.407 -13.641 -5.902 1.00 51.78 394 ALA A N 1
ATOM 3030 C CA . ALA A 1 394 ? -25.630 -12.553 -5.295 1.00 51.78 394 ALA A CA 1
ATOM 3031 C C . ALA A 1 394 ? -24.473 -12.066 -6.196 1.00 51.78 394 ALA A C 1
ATOM 3033 O O . ALA A 1 394 ? -24.197 -10.865 -6.260 1.00 51.78 394 ALA A O 1
ATOM 3034 N N . PHE A 1 395 ? -23.856 -12.972 -6.968 1.00 55.88 395 PHE A N 1
ATOM 3035 C CA . PHE A 1 395 ? -22.824 -12.635 -7.960 1.00 55.88 395 PHE A CA 1
ATOM 3036 C C . PHE A 1 395 ? -23.383 -11.771 -9.101 1.00 55.88 395 PHE A C 1
ATOM 3038 O O . PHE A 1 395 ? -22.687 -10.903 -9.635 1.00 55.88 395 PHE A O 1
ATOM 3045 N N . LEU A 1 396 ? -24.661 -11.961 -9.450 1.00 51.53 396 LEU A N 1
ATOM 3046 C CA . LEU A 1 396 ? -25.340 -11.175 -10.480 1.00 51.53 396 LEU A CA 1
ATOM 3047 C C . LEU A 1 396 ? -25.614 -9.732 -10.025 1.00 51.53 396 LEU A C 1
ATOM 3049 O O . LEU A 1 396 ? -25.561 -8.809 -10.837 1.00 51.53 396 LEU A O 1
ATOM 3053 N N . ALA A 1 397 ? -25.868 -9.500 -8.737 1.00 52.69 397 ALA A N 1
ATOM 3054 C CA . ALA A 1 397 ? -26.032 -8.145 -8.212 1.00 52.69 397 ALA A CA 1
ATOM 3055 C C . ALA A 1 397 ? -24.705 -7.364 -8.225 1.00 52.69 397 ALA A C 1
ATOM 3057 O O . ALA A 1 397 ? -24.689 -6.192 -8.607 1.00 52.69 397 ALA A O 1
ATOM 3058 N N . ASP A 1 398 ? -23.587 -8.017 -7.887 1.00 65.31 398 ASP A N 1
ATOM 3059 C CA . ASP A 1 398 ? -22.275 -7.366 -7.883 1.00 65.31 398 ASP A CA 1
ATOM 3060 C C . ASP A 1 398 ? -21.706 -7.146 -9.293 1.00 65.31 398 ASP A C 1
ATOM 3062 O O . ASP A 1 398 ? -21.198 -6.064 -9.598 1.00 65.31 398 ASP A O 1
ATOM 3066 N N . ILE A 1 399 ? -21.879 -8.088 -10.232 1.00 61.53 399 ILE A N 1
ATOM 3067 C CA . ILE A 1 399 ? -21.476 -7.821 -11.622 1.00 61.53 399 ILE A CA 1
ATOM 3068 C C . ILE A 1 399 ? -22.248 -6.644 -12.214 1.00 61.53 399 ILE A C 1
ATOM 3070 O O . ILE A 1 399 ? -21.716 -5.975 -13.089 1.00 61.53 399 ILE A O 1
ATOM 3074 N N . ASN A 1 400 ? -23.456 -6.349 -11.734 1.00 64.81 400 ASN A N 1
ATOM 3075 C CA . ASN A 1 400 ? -24.209 -5.167 -12.146 1.00 64.81 400 ASN A CA 1
ATOM 3076 C C . ASN A 1 400 ? -23.719 -3.875 -11.468 1.00 64.81 400 ASN A C 1
ATOM 3078 O O . ASN A 1 400 ? -23.960 -2.790 -11.998 1.00 64.81 400 ASN A O 1
ATOM 3082 N N . LEU A 1 401 ? -22.989 -3.970 -10.353 1.00 72.88 401 LEU A N 1
ATOM 3083 C CA . LEU A 1 401 ? -22.449 -2.831 -9.611 1.00 72.88 401 LEU A CA 1
ATOM 3084 C C . LEU A 1 401 ? -20.979 -2.553 -9.974 1.00 72.88 401 LEU A C 1
ATOM 3086 O O . LEU A 1 401 ? -20.648 -1.489 -10.507 1.00 72.88 401 LEU A O 1
ATOM 3090 N N . ILE A 1 402 ? -20.095 -3.522 -9.729 1.00 77.81 402 ILE A N 1
ATOM 3091 C CA . ILE A 1 402 ? -18.653 -3.420 -9.970 1.00 77.81 402 ILE A CA 1
ATOM 3092 C C . ILE A 1 402 ? -18.321 -3.667 -11.441 1.00 77.81 402 ILE A C 1
ATOM 3094 O O . ILE A 1 402 ? -17.476 -2.962 -11.993 1.00 77.81 402 ILE A O 1
ATOM 3098 N N . GLY A 1 403 ? -19.012 -4.589 -12.119 1.00 80.62 403 GLY A N 1
ATOM 3099 C CA . GLY A 1 403 ? -18.721 -4.956 -13.511 1.00 80.62 403 GLY A CA 1
ATOM 3100 C C . GLY A 1 403 ? -18.778 -3.774 -14.496 1.00 80.62 403 GLY A C 1
ATOM 3101 O O . GLY A 1 403 ? -17.780 -3.506 -15.170 1.00 80.62 403 GLY A O 1
ATOM 3102 N N . PRO A 1 404 ? -19.890 -3.012 -14.606 1.00 83.88 404 PRO A N 1
ATOM 3103 C CA . PRO A 1 404 ? -19.941 -1.773 -15.378 1.00 83.88 404 PRO A CA 1
ATOM 3104 C C . PRO A 1 404 ? -18.890 -0.754 -14.945 1.00 83.88 404 PRO A C 1
ATOM 3106 O O . PRO A 1 404 ? -18.292 -0.101 -15.799 1.00 83.88 404 PRO A O 1
ATOM 3109 N N . GLY A 1 405 ? -18.642 -0.629 -13.636 1.00 85.44 405 GLY A N 1
ATOM 3110 C CA . GLY A 1 405 ? -17.615 0.255 -13.093 1.00 85.44 405 GLY A CA 1
ATOM 3111 C C . GLY A 1 405 ? -16.227 -0.091 -13.629 1.00 85.44 405 GLY A C 1
ATOM 3112 O O . GLY A 1 405 ? -15.547 0.773 -14.169 1.00 85.44 405 GLY A O 1
ATOM 3113 N N . MET A 1 406 ? -15.837 -1.361 -13.574 1.00 88.25 406 MET A N 1
ATOM 3114 C CA . MET A 1 406 ? -14.560 -1.853 -14.088 1.00 88.25 406 MET A CA 1
ATOM 3115 C C . MET A 1 406 ? -14.451 -1.746 -15.612 1.00 88.25 406 MET A C 1
ATOM 3117 O O . MET A 1 406 ? -13.397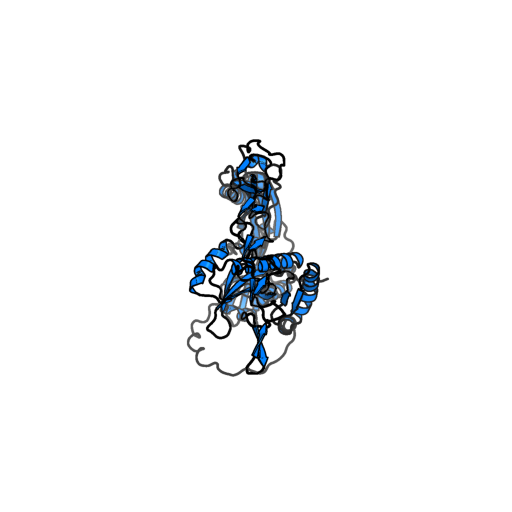 -1.362 -16.124 1.00 88.25 406 MET A O 1
ATOM 3121 N N . ARG A 1 407 ? -15.549 -1.986 -16.341 1.00 89.00 407 ARG A N 1
ATOM 3122 C CA . ARG A 1 407 ? -15.604 -1.790 -17.798 1.00 89.00 407 ARG A CA 1
ATOM 3123 C C . ARG A 1 407 ? -15.335 -0.341 -18.206 1.00 89.00 407 ARG A C 1
ATOM 3125 O O . ARG A 1 407 ? -14.649 -0.125 -19.202 1.00 89.00 407 ARG A O 1
ATOM 3132 N N . LYS A 1 408 ? -15.769 0.652 -17.415 1.00 89.75 408 LYS A N 1
ATOM 3133 C CA . LYS A 1 408 ? -15.418 2.073 -17.643 1.00 89.75 408 LYS A CA 1
ATOM 3134 C C . LYS A 1 408 ? -13.916 2.340 -17.538 1.00 89.75 408 LYS A C 1
ATOM 3136 O O . LYS A 1 408 ? -13.415 3.237 -18.205 1.00 89.75 408 LYS A O 1
ATOM 3141 N N . TYR A 1 409 ? -13.192 1.544 -16.756 1.00 88.88 409 TYR A N 1
ATOM 3142 C CA . TYR A 1 409 ? -11.730 1.591 -16.672 1.00 88.88 409 TYR A CA 1
ATOM 3143 C C . TYR A 1 409 ? -11.055 0.677 -17.695 1.00 88.88 409 TYR A C 1
ATOM 3145 O O . TYR A 1 409 ? -9.881 0.345 -17.539 1.00 88.88 409 TYR A O 1
ATOM 3153 N N . GLY A 1 410 ? -11.780 0.256 -18.736 1.00 87.44 410 GLY A N 1
ATOM 3154 C CA . GLY A 1 410 ? -11.268 -0.590 -19.802 1.00 87.44 410 GLY A CA 1
ATOM 3155 C C . GLY A 1 410 ? -10.796 -1.938 -19.280 1.00 87.44 410 GLY A C 1
ATOM 3156 O O . GLY A 1 410 ? -9.723 -2.371 -19.663 1.00 87.44 410 GLY A O 1
ATOM 3157 N N . VAL A 1 411 ? -11.519 -2.558 -18.351 1.00 92.12 411 VAL A N 1
ATOM 3158 C CA . VAL A 1 411 ? -11.219 -3.907 -17.865 1.00 92.12 411 VAL A CA 1
ATOM 3159 C C . VAL A 1 411 ? -12.406 -4.815 -18.189 1.00 92.12 411 VAL A C 1
ATOM 3161 O O . VAL A 1 411 ? -13.551 -4.476 -17.890 1.00 92.12 411 VAL A O 1
ATOM 3164 N N . GLY A 1 412 ? -12.148 -5.945 -18.847 1.00 92.50 412 GLY A N 1
ATOM 3165 C CA . GLY A 1 412 ? -13.158 -6.961 -19.136 1.00 92.50 412 GLY A CA 1
ATOM 3166 C C . GLY A 1 412 ? -13.481 -7.771 -17.885 1.00 92.50 412 GLY A C 1
ATOM 3167 O O . GLY A 1 412 ? -12.586 -8.065 -17.101 1.00 92.50 412 GLY A O 1
ATOM 3168 N N . VAL A 1 413 ? -14.747 -8.133 -17.690 1.00 92.88 413 VAL A N 1
ATOM 3169 C CA . VAL A 1 413 ? -15.194 -8.946 -16.550 1.00 92.88 413 VAL A CA 1
ATOM 3170 C C . VAL A 1 413 ? -16.136 -10.026 -17.072 1.00 92.88 413 VAL A C 1
ATOM 3172 O O . VAL A 1 413 ? -17.095 -9.708 -17.782 1.00 92.88 413 VAL A O 1
ATOM 3175 N N . SER A 1 414 ? -15.861 -11.279 -16.723 1.00 90.69 414 SER A N 1
ATOM 3176 C CA . SER A 1 414 ? -16.682 -12.459 -17.018 1.00 90.69 414 SER A CA 1
ATOM 3177 C C . SER A 1 414 ? -16.919 -13.267 -15.745 1.00 90.69 414 SER A C 1
ATOM 3179 O O . SER A 1 414 ? -16.023 -13.371 -14.917 1.00 90.69 414 SER A O 1
ATOM 3181 N N . LEU A 1 415 ? -18.111 -13.836 -15.576 1.00 85.00 415 LEU A N 1
ATOM 3182 C CA . LEU A 1 415 ? -18.466 -14.602 -14.376 1.00 85.00 415 LEU A CA 1
ATOM 3183 C C . LEU A 1 415 ? -17.728 -15.942 -14.309 1.00 85.00 415 LEU A C 1
ATOM 3185 O O . LEU A 1 415 ? -17.494 -16.585 -15.333 1.00 85.00 415 LEU A O 1
ATOM 3189 N N . THR A 1 416 ? -17.422 -16.370 -13.089 1.00 85.62 416 THR A N 1
ATOM 3190 C CA . THR A 1 416 ? -16.979 -17.729 -12.751 1.00 85.62 416 THR A CA 1
ATOM 3191 C C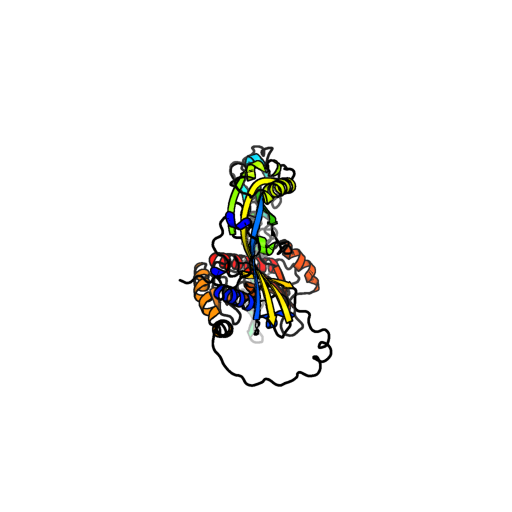 . THR A 1 416 ? -17.882 -18.285 -11.642 1.00 85.62 416 THR A C 1
ATOM 3193 O O . THR A 1 416 ? -18.618 -17.511 -11.029 1.00 85.62 416 THR A O 1
ATOM 3196 N N . PRO A 1 417 ? -17.860 -19.602 -11.358 1.00 81.19 417 PRO A N 1
ATOM 3197 C CA . PRO A 1 417 ? -18.668 -20.173 -10.274 1.00 81.19 417 PRO A CA 1
ATOM 3198 C C . PRO A 1 417 ? -18.394 -19.551 -8.895 1.00 81.19 417 PRO A C 1
ATOM 3200 O O . PRO A 1 417 ? -19.314 -19.422 -8.096 1.00 81.19 417 PRO A O 1
ATOM 3203 N N . ASP A 1 418 ? -17.150 -19.129 -8.647 1.00 82.38 418 ASP A N 1
ATOM 3204 C CA . ASP A 1 418 ? -16.693 -18.627 -7.342 1.00 82.38 418 ASP A CA 1
ATOM 3205 C C . ASP A 1 418 ? -16.518 -17.093 -7.299 1.00 82.38 418 ASP A C 1
ATOM 3207 O O . ASP A 1 418 ? -16.075 -16.534 -6.289 1.00 82.38 418 ASP A O 1
ATOM 3211 N N . GLY A 1 419 ? -16.832 -16.391 -8.394 1.00 89.00 419 GLY A N 1
ATOM 3212 C CA . GLY A 1 419 ? -16.653 -14.946 -8.512 1.00 89.00 419 GLY A CA 1
ATOM 3213 C C . GLY A 1 419 ? -16.603 -14.451 -9.954 1.00 89.00 419 GLY A C 1
ATOM 3214 O O . GLY A 1 419 ? -17.575 -14.569 -10.703 1.00 89.00 419 GLY A O 1
ATOM 3215 N N . TYR A 1 420 ? -15.487 -13.838 -10.349 1.00 90.38 420 TYR A N 1
ATOM 3216 C CA . TYR A 1 420 ? -15.296 -13.388 -11.725 1.00 90.38 420 TYR A CA 1
ATOM 3217 C C . TYR A 1 420 ? -13.844 -13.480 -12.206 1.00 90.38 420 TYR A C 1
ATOM 3219 O O . TYR A 1 420 ? -12.883 -13.299 -11.463 1.00 90.38 420 TYR A O 1
ATOM 3227 N N . GLU A 1 421 ? -13.688 -13.730 -13.503 1.00 93.94 421 GLU A N 1
ATOM 3228 C CA . GLU A 1 421 ? -12.440 -13.598 -14.242 1.00 93.94 421 GLU A CA 1
ATOM 3229 C C . GLU A 1 421 ? -12.372 -12.190 -14.843 1.00 93.94 421 GLU A C 1
ATOM 3231 O O . GLU A 1 421 ? -13.266 -11.734 -15.563 1.00 93.94 421 GLU A O 1
ATOM 3236 N N . VAL A 1 422 ? -11.285 -11.491 -14.545 1.00 94.69 422 VAL A N 1
ATOM 3237 C CA . VAL A 1 422 ? -11.016 -10.138 -15.008 1.00 94.69 422 VAL A CA 1
ATOM 3238 C C . VAL A 1 422 ? -9.976 -10.181 -16.119 1.00 94.69 422 VAL A C 1
ATOM 3240 O O . VAL A 1 422 ? -8.858 -10.640 -15.905 1.00 94.69 422 VAL A O 1
ATOM 3243 N N . THR A 1 423 ? -10.318 -9.648 -17.291 1.00 96.19 423 THR A N 1
ATOM 3244 C CA . THR A 1 423 ? -9.399 -9.493 -18.423 1.00 96.19 423 THR A CA 1
ATOM 3245 C C . THR A 1 423 ? -8.861 -8.066 -18.500 1.00 96.19 423 THR A C 1
ATOM 3247 O O . THR A 1 423 ? -9.608 -7.114 -18.723 1.00 96.19 423 THR A O 1
ATOM 3250 N N . ILE A 1 424 ? -7.549 -7.904 -18.366 1.00 94.62 424 ILE A N 1
ATOM 3251 C CA . ILE A 1 424 ? -6.861 -6.614 -18.415 1.00 94.62 424 ILE A CA 1
ATOM 3252 C C . ILE A 1 424 ? -6.285 -6.410 -19.822 1.00 94.62 424 ILE A C 1
ATOM 3254 O O . ILE A 1 424 ? -5.335 -7.101 -20.199 1.00 94.62 424 ILE A O 1
ATOM 3258 N N . PRO A 1 425 ? -6.818 -5.477 -20.627 1.00 88.50 425 PRO A N 1
ATOM 3259 C CA . PRO A 1 425 ? -6.280 -5.220 -21.954 1.00 88.50 425 PRO A CA 1
ATOM 3260 C C . PRO A 1 425 ? -4.886 -4.603 -21.860 1.00 88.50 425 PRO A C 1
ATOM 3262 O O . PRO A 1 425 ? -4.576 -3.857 -20.928 1.00 88.50 425 PRO A O 1
ATOM 3265 N N . ASN A 1 426 ? -4.054 -4.911 -22.855 1.00 89.12 426 ASN A N 1
ATOM 3266 C CA . ASN A 1 426 ? -2.645 -4.511 -22.938 1.00 89.12 426 ASN A CA 1
ATOM 3267 C C . ASN A 1 426 ? -1.752 -5.064 -21.814 1.00 89.12 426 ASN A C 1
ATOM 3269 O O . ASN A 1 426 ? -0.587 -4.678 -21.718 1.00 89.12 426 ASN A O 1
ATOM 3273 N N . ALA A 1 427 ? -2.263 -5.962 -20.966 1.00 87.00 427 ALA A N 1
ATOM 3274 C CA . ALA A 1 427 ? -1.410 -6.725 -20.072 1.00 87.00 427 ALA A CA 1
ATOM 3275 C C . ALA A 1 427 ? -0.578 -7.743 -20.881 1.00 87.00 427 ALA A C 1
ATOM 3277 O O . ALA A 1 427 ? -1.051 -8.245 -21.907 1.00 87.00 427 ALA A O 1
ATOM 3278 N N . PRO A 1 428 ? 0.649 -8.062 -20.436 1.00 84.06 428 PRO A N 1
ATOM 3279 C CA . PRO A 1 428 ? 1.495 -9.059 -21.084 1.00 84.06 428 PRO A CA 1
ATOM 3280 C C . PRO A 1 428 ? 0.793 -10.414 -21.245 1.00 84.06 428 PRO A C 1
ATOM 3282 O O . PRO A 1 428 ? 0.015 -10.830 -20.382 1.00 84.06 428 PRO A O 1
ATOM 3285 N N . VAL A 1 429 ? 1.081 -11.104 -22.354 1.00 83.19 429 VAL A N 1
ATOM 3286 C CA . VAL A 1 429 ? 0.487 -12.410 -22.686 1.00 83.19 429 VAL A CA 1
ATOM 3287 C C . VAL A 1 429 ? 0.717 -13.393 -21.532 1.00 83.19 429 VAL A C 1
ATOM 3289 O O . VAL A 1 429 ? 1.839 -13.531 -21.051 1.00 83.19 429 VAL A O 1
ATOM 3292 N N . GLY A 1 430 ? -0.356 -14.045 -21.071 1.00 85.25 430 GLY A N 1
ATOM 3293 C CA . GLY A 1 430 ? -0.330 -14.982 -19.939 1.00 85.25 430 GLY A CA 1
ATOM 3294 C C . GLY A 1 430 ? -0.593 -14.357 -18.561 1.00 85.25 430 GLY A C 1
ATOM 3295 O O . GLY A 1 430 ? -0.837 -15.092 -17.612 1.00 85.25 430 GLY A O 1
ATOM 3296 N N . HIS A 1 431 ? -0.619 -13.024 -18.444 1.00 90.00 431 HIS A N 1
ATOM 3297 C CA . HIS A 1 431 ? -0.923 -12.306 -17.191 1.00 90.00 431 HIS A CA 1
ATOM 3298 C C . HIS A 1 431 ? -2.099 -11.334 -17.327 1.00 90.00 431 HIS A C 1
ATOM 3300 O O . HIS A 1 431 ? -2.338 -10.495 -16.461 1.00 90.00 431 HIS A O 1
ATOM 3306 N N . ASN A 1 432 ? -2.835 -11.424 -18.431 1.00 91.25 432 ASN A N 1
ATOM 3307 C CA . ASN A 1 432 ? -3.988 -10.581 -18.706 1.00 91.25 432 ASN A CA 1
ATOM 3308 C C . ASN A 1 432 ? -5.272 -11.065 -18.028 1.00 91.25 432 ASN A C 1
ATOM 3310 O O . ASN A 1 432 ? -6.276 -10.371 -18.133 1.00 91.25 432 ASN A O 1
ATOM 3314 N N . LYS A 1 433 ? -5.255 -12.217 -17.353 1.00 95.06 433 LYS A N 1
ATOM 3315 C CA . LYS A 1 433 ? -6.401 -12.779 -16.634 1.00 95.06 433 LYS A CA 1
ATOM 3316 C C . LYS A 1 433 ? -6.128 -12.794 -15.136 1.00 95.06 433 LYS A C 1
ATOM 3318 O O . LYS A 1 433 ? -5.093 -13.300 -14.704 1.00 95.06 433 LYS A O 1
ATOM 3323 N N . VAL A 1 434 ? -7.060 -12.254 -14.358 1.00 95.06 434 VAL A N 1
ATOM 3324 C CA . VAL A 1 434 ? -7.036 -12.295 -12.892 1.00 95.06 434 VAL A CA 1
ATOM 3325 C C . VAL A 1 434 ? -8.312 -12.956 -12.407 1.00 95.06 434 VAL A C 1
ATOM 3327 O O . VAL A 1 434 ? -9.401 -12.506 -12.756 1.00 95.06 434 VAL A O 1
ATOM 3330 N N . LEU A 1 435 ? -8.188 -14.015 -11.612 1.00 95.06 435 LEU A N 1
ATOM 3331 C CA . LEU A 1 435 ? -9.335 -14.661 -10.986 1.00 95.06 435 LEU A CA 1
ATOM 3332 C C . LEU A 1 435 ? -9.638 -13.945 -9.671 1.00 95.06 435 LEU A C 1
ATOM 3334 O O . LEU A 1 435 ? -8.761 -13.851 -8.817 1.00 95.06 435 LEU A O 1
ATOM 3338 N N . VAL A 1 436 ? -10.851 -13.433 -9.506 1.00 93.38 436 VAL A N 1
ATOM 3339 C CA . VAL A 1 436 ? -11.298 -12.779 -8.276 1.00 93.38 436 VAL A CA 1
ATOM 3340 C C . VAL A 1 436 ? -12.411 -13.620 -7.677 1.00 93.38 436 VAL A C 1
ATOM 3342 O O . VAL A 1 436 ? -13.528 -13.638 -8.190 1.00 93.38 436 VAL A O 1
ATOM 3345 N N . ASN A 1 437 ? -12.087 -14.320 -6.596 1.00 92.31 437 ASN A N 1
ATOM 3346 C CA . ASN A 1 437 ? -13.037 -15.151 -5.869 1.00 92.31 437 ASN A CA 1
ATOM 3347 C C . ASN A 1 437 ? -13.545 -14.410 -4.637 1.00 92.31 437 ASN A C 1
ATOM 3349 O O . ASN A 1 437 ? -12.810 -13.635 -4.021 1.00 92.31 437 ASN A O 1
ATOM 3353 N N . PHE A 1 438 ? -14.778 -14.687 -4.242 1.00 86.38 438 PHE A N 1
ATOM 3354 C CA . PHE A 1 438 ? -15.305 -14.205 -2.973 1.00 86.38 438 PHE A CA 1
ATOM 3355 C C . PHE A 1 438 ? -15.001 -15.224 -1.885 1.00 86.38 438 PHE A C 1
ATOM 3357 O O . PHE A 1 438 ? -15.217 -16.422 -2.050 1.00 86.38 438 PHE A O 1
ATOM 3364 N N . ASN A 1 439 ? -14.475 -14.745 -0.768 1.00 88.38 439 ASN A N 1
ATOM 3365 C CA . ASN A 1 439 ? -14.211 -15.553 0.410 1.00 88.38 439 ASN A CA 1
ATOM 3366 C C . ASN A 1 439 ? -14.696 -14.809 1.658 1.00 88.38 439 ASN A C 1
ATOM 3368 O O . ASN A 1 439 ? -15.158 -13.675 1.563 1.00 88.38 439 ASN A O 1
ATOM 3372 N N . TYR A 1 440 ? -14.557 -15.428 2.822 1.00 83.62 440 TYR A N 1
ATOM 3373 C CA . TYR A 1 440 ? -14.824 -14.810 4.111 1.00 83.62 440 TYR A CA 1
ATOM 3374 C C . TYR A 1 440 ? -13.529 -14.757 4.929 1.00 83.62 440 TYR A C 1
ATOM 3376 O O . TYR A 1 440 ? -12.697 -15.667 4.857 1.00 83.62 440 TYR A O 1
ATOM 3384 N N . ASP A 1 441 ? -13.293 -13.659 5.648 1.00 81.44 441 ASP A N 1
ATOM 3385 C CA . ASP A 1 441 ? -12.246 -13.625 6.675 1.00 81.44 441 ASP A CA 1
ATOM 3386 C C . ASP A 1 441 ? -12.735 -14.230 8.000 1.00 81.44 441 ASP A C 1
ATOM 3388 O O . ASP A 1 441 ? -13.892 -14.621 8.141 1.00 81.44 441 ASP A O 1
ATOM 3392 N N . ALA A 1 442 ? -11.839 -14.306 8.988 1.00 71.00 442 ALA A N 1
ATOM 3393 C CA . ALA A 1 442 ? -12.156 -14.824 10.320 1.00 71.00 442 ALA A CA 1
ATOM 3394 C C . ALA A 1 442 ? -13.198 -13.980 11.082 1.00 71.00 442 ALA A C 1
ATOM 3396 O O . ALA A 1 442 ? -13.703 -14.428 12.105 1.00 71.00 442 ALA A O 1
ATOM 3397 N N . ALA A 1 443 ? -13.502 -12.771 10.602 1.00 70.50 443 ALA A N 1
ATOM 3398 C CA . ALA A 1 443 ? -14.530 -11.892 11.146 1.00 70.50 443 ALA A CA 1
ATOM 3399 C C . ALA A 1 443 ? -15.844 -11.959 10.336 1.00 70.50 443 ALA A C 1
ATOM 3401 O O . ALA A 1 443 ? -16.754 -11.169 10.583 1.00 70.50 443 ALA A O 1
ATOM 3402 N N . GLY A 1 444 ? -15.954 -12.879 9.369 1.00 77.06 444 GLY A N 1
ATOM 3403 C CA . GLY A 1 444 ? -17.138 -13.056 8.529 1.00 77.06 444 GLY A CA 1
ATOM 3404 C C . GLY A 1 444 ? -17.324 -11.969 7.466 1.00 77.06 444 GLY A C 1
ATOM 3405 O O . GLY A 1 444 ? -18.366 -11.930 6.808 1.00 77.06 444 GLY A O 1
ATOM 3406 N N . ASN A 1 445 ? -16.343 -11.084 7.256 1.00 77.31 445 ASN A N 1
ATOM 3407 C CA . ASN A 1 445 ? -16.425 -10.099 6.185 1.00 77.31 445 ASN A CA 1
ATOM 3408 C C . ASN A 1 445 ? -16.184 -10.777 4.842 1.00 77.31 445 ASN A C 1
ATOM 3410 O O . ASN A 1 445 ? -15.286 -11.608 4.707 1.00 77.31 445 ASN A O 1
ATOM 3414 N N . ILE A 1 446 ? -16.925 -10.349 3.820 1.00 82.00 446 ILE A N 1
ATOM 3415 C CA . ILE A 1 446 ? -16.641 -10.749 2.444 1.00 82.00 446 ILE A CA 1
ATOM 3416 C C . ILE A 1 446 ? -15.281 -10.164 2.044 1.00 82.00 446 ILE A C 1
ATOM 3418 O O . ILE A 1 446 ? -15.052 -8.955 2.137 1.00 82.00 446 ILE A O 1
ATOM 3422 N N . VAL A 1 447 ? -14.390 -11.023 1.566 1.00 87.38 447 VAL A N 1
ATOM 3423 C CA . VAL A 1 447 ? -13.059 -10.687 1.068 1.00 87.38 447 VAL A CA 1
ATOM 3424 C C . VAL A 1 447 ? -12.972 -11.048 -0.406 1.00 87.38 447 VAL A C 1
ATOM 3426 O O . VAL A 1 447 ? -13.235 -12.182 -0.799 1.00 87.38 447 VAL A O 1
ATOM 3429 N N . LEU A 1 448 ? -12.551 -10.086 -1.217 1.00 90.50 448 LEU A N 1
ATOM 3430 C CA . LEU A 1 448 ? -12.133 -10.309 -2.591 1.00 90.50 448 LEU A CA 1
ATOM 3431 C C . LEU A 1 448 ? -10.741 -10.936 -2.583 1.00 90.50 448 LEU A C 1
ATOM 3433 O O . LEU A 1 448 ? -9.774 -10.324 -2.129 1.00 90.50 448 LEU A O 1
ATOM 3437 N N . HIS A 1 449 ? -10.648 -12.158 -3.088 1.00 93.88 449 HIS A N 1
ATOM 3438 C CA . HIS A 1 449 ? -9.419 -12.923 -3.216 1.00 93.88 449 HIS A CA 1
ATOM 3439 C C . HIS A 1 449 ? -8.978 -12.929 -4.681 1.00 93.88 449 HIS A C 1
ATOM 3441 O O . HIS A 1 449 ? -9.443 -13.735 -5.488 1.00 93.88 449 HIS A O 1
ATOM 3447 N N . SER A 1 450 ? -8.100 -11.989 -5.029 1.00 95.56 450 SER A N 1
ATOM 3448 C CA . SER A 1 450 ? -7.582 -11.821 -6.389 1.00 95.56 450 SER A CA 1
ATOM 3449 C C . SER A 1 450 ? -6.348 -12.695 -6.587 1.00 95.56 450 SER A C 1
ATOM 3451 O O . SER A 1 450 ? -5.434 -12.652 -5.771 1.00 95.56 450 SER A O 1
ATOM 3453 N N . THR A 1 451 ? -6.301 -13.471 -7.667 1.00 96.31 451 THR A N 1
ATOM 3454 C CA . THR A 1 451 ? -5.253 -14.463 -7.932 1.00 96.31 451 THR A CA 1
ATOM 3455 C C . THR A 1 451 ? -4.775 -14.379 -9.382 1.00 96.31 451 THR A C 1
ATOM 3457 O O . THR A 1 451 ? -5.577 -14.442 -10.315 1.00 96.31 451 THR A O 1
ATOM 3460 N N . ILE A 1 452 ? -3.457 -14.276 -9.579 1.00 96.06 452 ILE A N 1
ATOM 3461 C CA . ILE A 1 452 ? -2.789 -14.416 -10.883 1.00 96.06 452 ILE A CA 1
ATOM 3462 C C . ILE A 1 452 ? -1.784 -15.558 -10.796 1.00 96.06 452 ILE A C 1
ATOM 3464 O O . ILE A 1 452 ? -0.848 -15.497 -10.002 1.00 96.06 452 ILE A O 1
ATOM 3468 N N . THR A 1 453 ? -1.935 -16.582 -11.633 1.00 94.50 453 THR A N 1
ATOM 3469 C CA . THR A 1 453 ? -0.967 -17.683 -11.708 1.00 94.50 453 THR A CA 1
ATOM 3470 C C . THR A 1 453 ? 0.358 -17.189 -12.294 1.00 94.50 453 THR A C 1
ATOM 3472 O O . THR A 1 453 ? 0.387 -16.568 -13.358 1.00 94.50 453 THR A O 1
ATOM 3475 N N . LEU A 1 454 ? 1.465 -17.464 -11.603 1.00 93.75 454 LEU A N 1
ATOM 3476 C CA . LEU A 1 454 ? 2.819 -17.116 -12.045 1.00 93.75 454 LEU A CA 1
ATOM 3477 C C . LEU A 1 454 ? 3.430 -18.244 -12.892 1.00 93.75 454 LEU A C 1
ATOM 3479 O O . LEU A 1 454 ? 4.018 -17.965 -13.940 1.00 93.75 454 LEU A O 1
ATOM 3483 N N . GLY A 1 455 ? 3.222 -19.496 -12.474 1.00 91.69 455 GLY A N 1
ATOM 3484 C CA . GLY A 1 455 ? 3.693 -20.719 -13.135 1.00 91.69 455 GLY A CA 1
ATOM 3485 C C . GLY A 1 455 ? 3.745 -21.897 -12.156 1.00 91.69 455 GLY A C 1
ATOM 3486 O O . GLY A 1 455 ? 3.235 -21.790 -11.037 1.00 91.69 455 GLY A O 1
ATOM 3487 N N . GLU A 1 456 ? 4.333 -23.017 -12.573 1.00 91.88 456 GLU A N 1
ATOM 3488 C CA . GLU A 1 456 ? 4.604 -24.143 -11.668 1.00 91.88 456 GLU A CA 1
ATOM 3489 C C . GLU A 1 456 ? 5.647 -23.741 -10.621 1.00 91.88 456 GLU A C 1
ATOM 3491 O O . GLU A 1 456 ? 6.548 -22.946 -10.896 1.00 91.88 456 GLU A O 1
ATOM 3496 N N . ALA A 1 457 ? 5.471 -24.234 -9.400 1.00 87.94 457 ALA A N 1
ATOM 3497 C CA . ALA A 1 457 ? 6.365 -23.967 -8.290 1.00 87.94 457 ALA A CA 1
ATOM 3498 C C . ALA A 1 457 ? 7.399 -25.085 -8.180 1.00 87.94 457 ALA A C 1
ATOM 3500 O O . ALA A 1 457 ? 7.043 -26.250 -8.001 1.00 87.94 457 ALA A O 1
ATOM 3501 N N . ASP A 1 458 ? 8.672 -24.706 -8.219 1.00 87.94 458 ASP A N 1
ATOM 3502 C CA . ASP A 1 458 ? 9.736 -25.517 -7.647 1.00 87.94 458 ASP A CA 1
ATOM 3503 C C . ASP A 1 458 ? 9.802 -25.227 -6.140 1.00 87.94 458 ASP A C 1
ATOM 3505 O O . ASP A 1 458 ? 9.953 -24.070 -5.723 1.00 87.94 458 ASP A O 1
ATOM 3509 N N . ARG A 1 459 ? 9.658 -26.268 -5.312 1.00 83.19 459 ARG A N 1
ATOM 3510 C CA . ARG A 1 459 ? 9.717 -26.144 -3.848 1.00 83.19 459 ARG A CA 1
ATOM 3511 C C . ARG A 1 459 ? 11.052 -25.579 -3.378 1.00 83.19 459 ARG A C 1
ATOM 3513 O O . ARG A 1 459 ? 11.075 -24.861 -2.376 1.00 83.19 459 ARG A O 1
ATOM 3520 N N . ASP A 1 460 ? 12.131 -25.827 -4.114 1.00 88.50 460 ASP A N 1
ATOM 3521 C CA . ASP A 1 460 ? 13.458 -25.323 -3.763 1.00 88.50 460 ASP A CA 1
ATOM 3522 C C . ASP A 1 460 ? 13.550 -23.794 -3.935 1.00 88.50 460 ASP A C 1
ATOM 3524 O O . ASP A 1 460 ? 14.309 -23.121 -3.233 1.00 88.50 460 ASP A O 1
ATOM 3528 N N . CYS A 1 461 ? 12.683 -23.203 -4.766 1.00 88.25 461 CYS A N 1
ATOM 3529 C CA . CYS A 1 461 ? 12.571 -21.755 -4.957 1.00 88.25 461 CYS A CA 1
ATOM 3530 C C . CYS A 1 461 ? 11.643 -21.057 -3.943 1.00 88.25 461 CYS A C 1
ATOM 3532 O O . CYS A 1 461 ? 11.453 -19.839 -4.019 1.00 88.25 461 CYS A O 1
ATOM 3534 N N . PHE A 1 462 ? 11.060 -21.777 -2.975 1.00 88.62 462 PHE A N 1
ATOM 3535 C CA . PHE A 1 462 ? 10.099 -21.202 -2.023 1.00 88.62 462 PHE A CA 1
ATOM 3536 C C . PHE A 1 462 ? 10.707 -20.102 -1.139 1.00 88.62 462 PHE A C 1
ATOM 3538 O O . PHE A 1 462 ? 10.069 -19.079 -0.883 1.00 88.62 462 PHE A O 1
ATOM 3545 N N . SER A 1 463 ? 11.958 -20.272 -0.703 1.00 89.75 463 SER A N 1
ATOM 3546 C CA . SER A 1 463 ? 12.659 -19.267 0.110 1.00 89.75 463 SER A CA 1
ATOM 3547 C C . SER A 1 463 ? 12.892 -17.960 -0.661 1.00 89.75 463 SER A C 1
ATOM 3549 O O . SER A 1 463 ? 12.671 -16.870 -0.127 1.00 89.75 463 SER A O 1
ATOM 3551 N N . GLU A 1 464 ? 13.251 -18.059 -1.943 1.00 91.50 464 GLU A N 1
ATOM 3552 C CA . GLU A 1 464 ? 13.411 -16.907 -2.828 1.00 91.50 464 GLU A CA 1
ATOM 3553 C C . GLU A 1 464 ? 12.064 -16.227 -3.103 1.00 91.50 464 GLU A C 1
ATOM 3555 O O . GLU A 1 464 ? 11.964 -15.001 -3.004 1.00 91.50 464 GLU A O 1
ATOM 3560 N N . ALA A 1 465 ? 11.003 -17.006 -3.333 1.00 90.69 465 ALA A N 1
ATOM 3561 C CA . ALA A 1 465 ? 9.647 -16.485 -3.492 1.00 90.69 465 ALA A CA 1
ATOM 3562 C C . ALA A 1 465 ? 9.175 -15.703 -2.255 1.00 90.69 465 ALA A C 1
ATOM 3564 O O . ALA A 1 465 ? 8.661 -14.591 -2.391 1.00 90.69 465 ALA A O 1
ATOM 3565 N N . LEU A 1 466 ? 9.421 -16.221 -1.047 1.00 88.12 466 LEU A N 1
ATOM 3566 C CA . LEU A 1 466 ? 9.137 -15.504 0.199 1.00 88.12 466 LEU A CA 1
ATOM 3567 C C . LEU A 1 466 ? 9.962 -14.220 0.335 1.00 88.12 466 LEU A C 1
ATOM 3569 O O . LEU A 1 466 ? 9.433 -13.196 0.770 1.00 88.12 466 LEU A O 1
ATOM 3573 N N . SER A 1 467 ? 11.239 -14.241 -0.059 1.00 91.06 467 SER A N 1
ATOM 3574 C CA . SER A 1 467 ? 12.090 -13.048 0.006 1.00 91.06 467 SER A CA 1
ATOM 3575 C C . SER A 1 467 ? 11.553 -11.912 -0.878 1.00 91.06 467 SER A C 1
ATOM 3577 O O . SER A 1 467 ? 11.582 -10.742 -0.481 1.00 91.06 467 SER A O 1
ATOM 3579 N N . LEU A 1 468 ? 10.972 -12.253 -2.037 1.00 91.69 468 LEU A N 1
ATOM 3580 C CA . LEU A 1 468 ? 10.369 -11.285 -2.949 1.00 91.69 468 LEU A CA 1
ATOM 3581 C C . LEU A 1 468 ? 9.130 -10.616 -2.352 1.00 91.69 468 LEU A C 1
ATOM 3583 O O . LEU A 1 468 ? 8.961 -9.418 -2.575 1.00 91.69 468 LEU A O 1
ATOM 3587 N N . CYS A 1 469 ? 8.313 -11.330 -1.564 1.00 90.94 469 CYS A N 1
ATOM 3588 C CA . CYS A 1 469 ? 7.084 -10.794 -0.959 1.00 90.94 469 CYS A CA 1
ATOM 3589 C C . CYS A 1 469 ? 7.308 -9.493 -0.179 1.00 90.94 469 CYS A C 1
ATOM 3591 O O . CYS A 1 469 ? 6.458 -8.609 -0.219 1.00 90.94 469 CYS A O 1
ATOM 3593 N N . SER A 1 470 ? 8.462 -9.344 0.478 1.00 88.94 470 SER A N 1
ATOM 3594 C CA . SER A 1 470 ? 8.805 -8.135 1.243 1.00 88.94 470 SER A CA 1
ATOM 3595 C C . SER A 1 470 ? 8.919 -6.860 0.393 1.00 88.94 470 SER A C 1
ATOM 3597 O O . SER A 1 470 ? 8.796 -5.758 0.921 1.00 88.94 470 SER A O 1
ATOM 3599 N N . ASN A 1 471 ? 9.126 -7.008 -0.919 1.00 90.81 471 ASN A N 1
ATOM 3600 C CA . ASN A 1 471 ? 9.374 -5.913 -1.856 1.00 90.81 471 ASN A CA 1
ATOM 3601 C C . ASN A 1 471 ? 8.283 -5.775 -2.929 1.00 90.81 471 ASN A C 1
ATOM 3603 O O . ASN A 1 471 ? 8.412 -4.940 -3.831 1.00 90.81 471 ASN A O 1
ATOM 3607 N N . LEU A 1 472 ? 7.227 -6.594 -2.883 1.00 91.31 472 LEU A N 1
ATOM 3608 C CA . LEU A 1 472 ? 6.159 -6.509 -3.873 1.00 91.31 472 LEU A CA 1
ATOM 3609 C C . LEU A 1 472 ? 5.305 -5.263 -3.621 1.00 91.31 472 LEU A C 1
ATOM 3611 O O . LEU A 1 472 ? 4.883 -5.013 -2.495 1.00 91.31 472 LEU A O 1
ATOM 3615 N N . PRO A 1 473 ? 5.000 -4.478 -4.668 1.00 90.56 473 PRO A N 1
ATOM 3616 C CA . PRO A 1 473 ? 4.188 -3.280 -4.505 1.00 90.56 473 PRO A CA 1
ATOM 3617 C C . PRO A 1 473 ? 2.705 -3.587 -4.254 1.00 90.56 473 PRO A C 1
ATOM 3619 O O . PRO A 1 473 ? 1.987 -2.696 -3.810 1.00 90.56 473 PRO A O 1
ATOM 3622 N N . VAL A 1 474 ? 2.241 -4.788 -4.621 1.00 93.94 474 VAL A N 1
ATOM 3623 C CA . VAL A 1 474 ? 0.875 -5.300 -4.424 1.00 93.94 474 VAL A CA 1
ATOM 3624 C C . VAL A 1 474 ? 0.907 -6.825 -4.331 1.00 93.94 474 VAL A C 1
ATOM 3626 O O . VAL A 1 474 ? 1.724 -7.457 -5.009 1.00 93.94 474 VAL A O 1
ATOM 3629 N N . GLY A 1 475 ? -0.017 -7.395 -3.557 1.00 93.69 475 GLY A N 1
ATOM 3630 C CA . GLY A 1 475 ? -0.146 -8.832 -3.356 1.00 93.69 475 GLY A CA 1
ATOM 3631 C C . GLY A 1 475 ? 1.039 -9.502 -2.650 1.00 93.69 475 GLY A C 1
ATOM 3632 O O . GLY A 1 475 ? 2.022 -8.875 -2.258 1.00 93.69 475 GLY A O 1
ATOM 3633 N N . GLN A 1 476 ? 0.924 -10.814 -2.494 1.00 96.31 476 GLN A N 1
ATOM 3634 C CA . GLN A 1 476 ? 1.939 -11.712 -1.955 1.00 96.31 476 GLN A CA 1
ATOM 3635 C C . GLN A 1 476 ? 2.036 -12.955 -2.836 1.00 96.31 476 GLN A C 1
ATOM 3637 O O . GLN A 1 476 ? 1.052 -13.367 -3.449 1.00 96.31 476 GLN A O 1
ATOM 3642 N N . ILE A 1 477 ? 3.220 -13.559 -2.915 1.00 95.19 477 ILE A N 1
ATOM 3643 C CA . ILE A 1 477 ? 3.378 -14.849 -3.585 1.00 95.19 477 ILE A CA 1
ATOM 3644 C C . ILE A 1 477 ? 2.886 -15.931 -2.627 1.00 95.19 477 ILE A C 1
ATOM 3646 O O . ILE A 1 477 ? 3.391 -16.073 -1.515 1.00 95.19 477 ILE A O 1
ATOM 3650 N N . ALA A 1 478 ? 1.895 -16.686 -3.078 1.00 93.88 478 ALA A N 1
ATOM 3651 C CA . ALA A 1 478 ? 1.382 -17.861 -2.405 1.00 93.88 478 ALA A CA 1
ATOM 3652 C C . ALA A 1 478 ? 1.685 -19.105 -3.240 1.00 93.88 478 ALA A C 1
ATOM 3654 O O . ALA A 1 478 ? 1.759 -19.052 -4.470 1.00 93.88 478 ALA A O 1
ATOM 3655 N N . MET A 1 479 ? 1.828 -20.233 -2.558 1.00 92.12 479 MET A N 1
ATOM 3656 C CA . MET A 1 479 ? 1.914 -21.544 -3.182 1.00 92.12 479 MET A CA 1
ATOM 3657 C C . MET A 1 479 ? 0.539 -22.203 -3.100 1.00 92.12 479 MET A C 1
ATOM 3659 O O . MET A 1 479 ? -0.042 -22.294 -2.020 1.00 92.12 479 MET A O 1
ATOM 3663 N N . GLN A 1 480 ? 0.001 -22.622 -4.240 1.00 88.94 480 GLN A N 1
ATOM 3664 C CA . GLN A 1 480 ? -1.315 -23.240 -4.332 1.00 88.94 480 GLN A CA 1
ATOM 3665 C C . GLN A 1 480 ? -1.168 -24.696 -4.769 1.00 88.94 480 GLN A C 1
ATOM 3667 O O . GLN A 1 480 ? -0.541 -24.986 -5.791 1.00 88.94 480 GLN A O 1
ATOM 3672 N N . ALA A 1 481 ? -1.766 -25.609 -4.003 1.00 85.12 481 ALA A N 1
ATOM 3673 C CA . ALA A 1 481 ? -1.880 -27.003 -4.404 1.00 85.12 481 ALA A CA 1
ATOM 3674 C C . ALA A 1 481 ? -2.859 -27.112 -5.582 1.00 85.12 481 ALA A C 1
ATOM 3676 O O . ALA A 1 481 ? -3.983 -26.610 -5.509 1.00 85.12 481 ALA A O 1
ATOM 3677 N N . PHE A 1 482 ? -2.440 -27.756 -6.671 1.00 80.50 482 PHE A N 1
ATOM 3678 C CA . PHE A 1 482 ? -3.326 -28.056 -7.789 1.00 80.50 482 PHE A CA 1
ATOM 3679 C C . PHE A 1 482 ? -3.988 -29.424 -7.568 1.00 80.50 482 PHE A C 1
ATOM 3681 O O . PHE A 1 482 ? -3.317 -30.398 -7.211 1.00 80.50 482 PHE A O 1
ATOM 3688 N N . ASN A 1 483 ? -5.312 -29.501 -7.755 1.00 69.31 483 ASN A N 1
ATOM 3689 C CA . ASN A 1 483 ? -6.086 -30.736 -7.585 1.00 69.31 483 ASN A CA 1
ATOM 3690 C C . ASN A 1 483 ? -5.476 -31.863 -8.438 1.00 69.31 483 ASN A C 1
ATOM 3692 O O . ASN A 1 483 ? -5.463 -31.770 -9.663 1.00 69.31 483 ASN A O 1
ATOM 3696 N N . GLY A 1 484 ? -4.954 -32.908 -7.786 1.00 71.56 484 GLY A N 1
ATOM 3697 C CA . GLY A 1 484 ? -4.256 -34.020 -8.447 1.00 71.56 484 GLY A CA 1
ATOM 3698 C C . GLY A 1 484 ? -2.911 -34.414 -7.824 1.00 71.56 484 GLY A C 1
ATOM 3699 O O . GLY A 1 484 ? -2.371 -35.454 -8.180 1.00 71.56 484 GLY A O 1
ATOM 3700 N N . GLY A 1 485 ? -2.391 -33.643 -6.861 1.00 55.09 485 GLY A N 1
ATOM 3701 C CA . GLY A 1 485 ? -1.450 -34.160 -5.855 1.00 55.09 485 GLY A CA 1
ATOM 3702 C C . GLY A 1 485 ? 0.040 -34.217 -6.212 1.00 55.09 485 GLY A C 1
ATOM 3703 O O . GLY A 1 485 ? 0.793 -34.786 -5.428 1.00 55.09 485 GLY A O 1
ATOM 3704 N N . ALA A 1 486 ? 0.499 -33.622 -7.318 1.00 59.91 486 ALA A N 1
ATOM 3705 C CA . ALA A 1 486 ? 1.939 -33.599 -7.630 1.00 59.91 486 ALA A CA 1
ATOM 3706 C C . ALA A 1 486 ? 2.512 -32.226 -8.012 1.00 59.91 486 ALA A C 1
ATOM 3708 O O . ALA A 1 486 ? 3.706 -32.013 -7.831 1.00 59.91 486 ALA A O 1
ATOM 3709 N N . LEU A 1 487 ? 1.695 -31.292 -8.513 1.00 66.88 487 LEU A N 1
ATOM 3710 C CA . LEU A 1 487 ? 2.184 -30.000 -8.998 1.00 66.88 487 LEU A CA 1
ATOM 3711 C C . LEU A 1 487 ? 1.647 -28.860 -8.132 1.00 66.88 487 LEU A C 1
ATOM 3713 O O . LEU A 1 487 ? 0.438 -28.635 -8.036 1.00 66.88 487 LEU A O 1
ATOM 3717 N N . GLU A 1 488 ? 2.566 -28.141 -7.500 1.00 88.19 488 GLU A N 1
ATOM 3718 C CA . GLU A 1 488 ? 2.299 -26.871 -6.833 1.00 88.19 488 GLU A CA 1
ATOM 3719 C C . GLU A 1 488 ? 2.488 -25.735 -7.841 1.00 88.19 488 GLU A C 1
ATOM 3721 O O . GLU A 1 488 ? 3.254 -25.847 -8.799 1.00 88.19 488 GLU A O 1
ATOM 3726 N N . ARG A 1 489 ? 1.757 -24.635 -7.667 1.00 92.81 489 ARG A N 1
ATOM 3727 C CA . ARG A 1 489 ? 1.906 -23.436 -8.500 1.00 92.81 489 ARG A CA 1
ATOM 3728 C C . ARG A 1 489 ? 2.156 -22.223 -7.633 1.00 92.81 489 ARG A C 1
ATOM 3730 O O . ARG A 1 489 ? 1.533 -22.076 -6.582 1.00 92.81 489 ARG A O 1
ATOM 3737 N N . PHE A 1 490 ? 3.020 -21.331 -8.103 1.00 94.56 490 PHE A N 1
ATOM 3738 C CA . PHE A 1 490 ? 3.121 -20.003 -7.523 1.00 94.56 490 PHE A CA 1
ATOM 3739 C C . PHE A 1 490 ? 2.018 -19.120 -8.099 1.00 94.56 490 PHE A C 1
ATOM 3741 O O . PHE A 1 490 ? 1.808 -19.062 -9.313 1.00 94.56 490 PHE A O 1
ATOM 3748 N N . SER A 1 491 ? 1.337 -18.401 -7.218 1.00 94.56 491 SER A N 1
ATOM 3749 C CA . SER A 1 491 ? 0.311 -17.423 -7.558 1.00 94.56 491 SER A CA 1
ATOM 3750 C C . SER A 1 491 ? 0.612 -16.107 -6.854 1.00 94.56 491 SER A C 1
ATOM 3752 O O . SER A 1 491 ? 1.004 -16.098 -5.691 1.00 94.56 491 SER A O 1
ATOM 3754 N N . LEU A 1 492 ? 0.403 -14.987 -7.540 1.00 96.12 492 LEU A N 1
ATOM 3755 C CA . LEU A 1 492 ? 0.336 -13.679 -6.903 1.00 96.12 492 LEU A CA 1
ATOM 3756 C C . LEU A 1 492 ? -1.089 -13.466 -6.398 1.00 96.12 492 LEU A C 1
ATOM 3758 O O . LEU A 1 492 ? -2.036 -13.461 -7.187 1.00 96.12 492 LEU A O 1
ATOM 3762 N N . VAL A 1 493 ? -1.220 -13.293 -5.090 1.00 95.88 493 VAL A N 1
ATOM 3763 C CA . VAL A 1 493 ? -2.490 -13.243 -4.377 1.00 95.88 493 VAL A CA 1
ATOM 3764 C C . VAL A 1 493 ? -2.651 -11.903 -3.679 1.00 95.88 493 VAL A C 1
ATOM 3766 O O . VAL A 1 493 ? -1.726 -11.427 -3.031 1.00 95.88 493 VAL A O 1
ATOM 3769 N N . ASP A 1 494 ? -3.835 -11.311 -3.765 1.00 96.31 494 ASP A N 1
ATOM 3770 C CA . ASP A 1 494 ? -4.208 -10.124 -3.000 1.00 96.31 494 ASP A CA 1
ATOM 3771 C C . ASP A 1 494 ? -5.580 -10.328 -2.336 1.00 96.31 494 ASP A C 1
ATOM 3773 O O . ASP A 1 494 ? -6.475 -10.952 -2.915 1.00 96.31 494 ASP A O 1
ATOM 3777 N N . ARG A 1 495 ? -5.728 -9.848 -1.096 1.00 94.75 495 ARG A N 1
ATOM 3778 C CA . ARG A 1 495 ? -6.947 -9.977 -0.288 1.00 94.75 495 ARG A CA 1
ATOM 3779 C C . ARG A 1 495 ? -7.438 -8.590 0.100 1.00 94.75 495 ARG A C 1
ATOM 3781 O O . ARG A 1 495 ? -6.754 -7.890 0.841 1.00 94.75 495 ARG A O 1
ATOM 3788 N N . GLN A 1 496 ? -8.638 -8.228 -0.346 1.00 92.06 496 GLN A N 1
ATOM 3789 C CA . GLN A 1 496 ? -9.276 -6.953 -0.010 1.00 92.06 496 GLN A CA 1
ATOM 3790 C C . GLN A 1 496 ? -10.624 -7.179 0.653 1.00 92.06 496 GLN A C 1
ATOM 3792 O O . GLN A 1 496 ? -11.412 -7.998 0.190 1.00 92.06 496 GLN A O 1
ATOM 3797 N N . VAL A 1 497 ? -10.934 -6.413 1.697 1.00 89.44 497 VAL A N 1
ATOM 3798 C CA . VAL A 1 497 ? -12.288 -6.410 2.259 1.00 89.44 497 VAL A CA 1
ATOM 3799 C C . VAL A 1 497 ? -13.233 -5.807 1.218 1.00 89.44 497 VAL A C 1
ATOM 3801 O O . VAL A 1 497 ? -13.007 -4.713 0.689 1.00 89.44 497 VAL A O 1
ATOM 3804 N N . TYR A 1 498 ? -14.296 -6.534 0.891 1.00 85.00 498 TYR A N 1
ATOM 3805 C CA . TYR A 1 498 ? -15.229 -6.151 -0.164 1.00 85.00 498 TYR A CA 1
ATOM 3806 C C . TYR A 1 498 ? -15.906 -4.811 0.144 1.00 85.00 498 TYR A C 1
ATOM 3808 O O . TYR A 1 498 ? -15.966 -3.937 -0.715 1.00 85.00 498 TYR A O 1
ATOM 3816 N N . ALA A 1 499 ? -16.315 -4.600 1.400 1.00 78.44 499 ALA A N 1
ATOM 3817 C CA . ALA A 1 499 ? -16.989 -3.377 1.844 1.00 78.44 499 ALA A CA 1
ATOM 3818 C C . ALA A 1 499 ? -16.164 -2.092 1.629 1.00 78.44 499 ALA A C 1
ATOM 3820 O O . ALA A 1 499 ? -16.729 -1.006 1.518 1.00 78.44 499 ALA A O 1
ATOM 3821 N N . THR A 1 500 ? -14.834 -2.198 1.558 1.00 81.81 500 THR A N 1
ATOM 3822 C CA . THR A 1 500 ? -13.934 -1.059 1.317 1.00 81.81 500 THR A CA 1
ATOM 3823 C C . THR A 1 500 ? -13.504 -0.931 -0.146 1.00 81.81 500 THR A C 1
ATOM 3825 O O . THR A 1 500 ? -12.797 0.012 -0.502 1.00 81.81 500 THR A O 1
ATOM 3828 N N . SER A 1 501 ? -13.908 -1.867 -1.005 1.00 85.38 501 SER A N 1
ATOM 3829 C CA . SER A 1 501 ? -13.460 -1.945 -2.393 1.00 85.38 501 SER A CA 1
ATOM 3830 C C . SER A 1 501 ? -14.394 -1.162 -3.314 1.00 85.38 501 SER A C 1
ATOM 3832 O O . SER A 1 501 ? -15.597 -1.391 -3.363 1.00 85.38 501 SER A O 1
ATOM 3834 N N . SER A 1 502 ? -13.832 -0.234 -4.090 1.00 89.06 502 SER A N 1
ATOM 3835 C CA . SER A 1 502 ? -14.551 0.467 -5.161 1.00 89.06 502 SER A CA 1
ATOM 3836 C C . SER A 1 502 ? -14.071 -0.017 -6.529 1.00 89.06 502 SER A C 1
ATOM 3838 O O . SER A 1 502 ? -12.910 -0.398 -6.677 1.00 89.06 502 SER A O 1
ATOM 3840 N N . ALA A 1 503 ? -14.922 0.042 -7.559 1.00 88.12 503 ALA A N 1
ATOM 3841 C CA . ALA A 1 503 ? -14.540 -0.376 -8.913 1.00 88.12 503 ALA A CA 1
ATOM 3842 C C . ALA A 1 503 ? -13.269 0.320 -9.468 1.00 88.12 503 ALA A C 1
ATOM 3844 O O . ALA A 1 503 ? -12.444 -0.374 -10.065 1.00 88.12 503 ALA A O 1
ATOM 3845 N N . PRO A 1 504 ? -13.039 1.639 -9.258 1.00 88.88 504 PRO A N 1
ATOM 3846 C CA . PRO A 1 504 ? -11.792 2.292 -9.666 1.00 88.88 504 PRO A CA 1
ATOM 3847 C C . PRO A 1 504 ? -10.572 1.742 -8.919 1.00 88.88 504 PRO A C 1
ATOM 3849 O O . PRO A 1 504 ? -9.529 1.497 -9.525 1.00 88.88 504 PRO A O 1
ATOM 3852 N N . HIS A 1 505 ? -10.708 1.531 -7.605 1.00 90.06 505 HIS A N 1
ATOM 3853 C CA . HIS A 1 505 ? -9.639 0.992 -6.770 1.00 90.06 505 HIS A CA 1
ATOM 3854 C C . HIS A 1 505 ? -9.282 -0.439 -7.183 1.00 90.06 505 HIS A C 1
ATOM 3856 O O . HIS A 1 505 ? -8.110 -0.740 -7.401 1.00 90.06 505 HIS A O 1
ATOM 3862 N N . LEU A 1 506 ? -10.291 -1.289 -7.381 1.00 91.25 506 LEU A N 1
ATOM 3863 C CA . LEU A 1 506 ? -10.104 -2.671 -7.800 1.00 91.25 506 LEU A CA 1
ATOM 3864 C C . LEU A 1 506 ? -9.484 -2.752 -9.204 1.00 91.25 506 LEU A C 1
ATOM 3866 O O . LEU A 1 506 ? -8.522 -3.486 -9.411 1.00 91.25 506 LEU A O 1
ATOM 3870 N N . ALA A 1 507 ? -9.939 -1.936 -10.160 1.00 91.19 507 ALA A N 1
ATOM 3871 C CA . ALA A 1 507 ? -9.334 -1.877 -11.493 1.00 91.19 507 ALA A CA 1
ATOM 3872 C C . ALA A 1 507 ? -7.854 -1.448 -11.453 1.00 91.19 507 ALA A C 1
ATOM 3874 O O . ALA A 1 507 ? -7.025 -2.010 -12.175 1.00 91.19 507 ALA A O 1
ATOM 3875 N N . TYR A 1 508 ? -7.508 -0.470 -10.608 1.00 93.25 508 TYR A N 1
ATOM 3876 C CA . TYR A 1 508 ? -6.121 -0.055 -10.385 1.00 93.25 508 TYR A CA 1
ATOM 3877 C C . TYR A 1 508 ? -5.279 -1.191 -9.789 1.00 93.25 508 TYR A C 1
ATOM 3879 O O . TYR A 1 508 ? -4.209 -1.506 -10.316 1.00 93.25 508 TYR A O 1
ATOM 3887 N N . LEU A 1 509 ? -5.777 -1.827 -8.728 1.00 93.69 509 LEU A N 1
ATOM 3888 C CA . LEU A 1 509 ? -5.104 -2.918 -8.030 1.00 93.69 509 LEU A CA 1
ATOM 3889 C C . LEU A 1 509 ? -4.821 -4.094 -8.971 1.00 93.69 509 LEU A C 1
ATOM 3891 O O . LEU A 1 509 ? -3.680 -4.536 -9.073 1.00 93.69 509 LEU A O 1
ATOM 3895 N N . LEU A 1 510 ? -5.820 -4.541 -9.735 1.00 93.75 510 LEU A N 1
ATOM 3896 C CA . LEU A 1 510 ? -5.681 -5.678 -10.648 1.00 93.75 510 LEU A CA 1
ATOM 3897 C C . LEU A 1 510 ? -4.676 -5.392 -11.776 1.00 93.75 510 LEU A C 1
ATOM 3899 O O . LEU A 1 510 ? -3.865 -6.253 -12.117 1.00 93.75 510 LEU A O 1
ATOM 3903 N N . ARG A 1 511 ? -4.637 -4.158 -12.307 1.00 93.75 511 ARG A N 1
ATOM 3904 C CA . ARG A 1 511 ? -3.601 -3.728 -13.272 1.00 93.75 511 ARG A CA 1
ATOM 3905 C C . ARG A 1 511 ? -2.202 -3.784 -12.665 1.00 93.75 511 ARG A C 1
ATOM 3907 O O . ARG A 1 511 ? -1.260 -4.230 -13.323 1.00 93.75 511 ARG A O 1
ATOM 3914 N N . ARG A 1 512 ? -2.060 -3.343 -11.412 1.00 94.06 512 ARG A N 1
ATOM 3915 C CA . ARG A 1 512 ? -0.792 -3.427 -10.677 1.00 94.06 512 ARG A CA 1
ATOM 3916 C C . ARG A 1 512 ? -0.393 -4.881 -10.454 1.00 94.06 512 ARG A C 1
ATOM 3918 O O . ARG A 1 512 ? 0.761 -5.205 -10.707 1.00 94.06 512 ARG A O 1
ATOM 3925 N N . MET A 1 513 ? -1.328 -5.755 -10.079 1.00 95.19 513 MET A N 1
ATOM 3926 C CA . MET A 1 513 ? -1.061 -7.184 -9.905 1.00 95.19 513 MET A CA 1
ATOM 3927 C C . MET A 1 513 ? -0.567 -7.826 -11.203 1.00 95.19 513 MET A C 1
ATOM 3929 O O . MET A 1 513 ? 0.465 -8.489 -11.184 1.00 95.19 513 MET A O 1
ATOM 3933 N N . ALA A 1 514 ? -1.225 -7.582 -12.340 1.00 92.56 514 ALA A N 1
ATOM 3934 C CA . ALA A 1 514 ? -0.791 -8.129 -13.630 1.00 92.56 514 ALA A CA 1
ATOM 3935 C C . ALA A 1 514 ? 0.604 -7.639 -14.042 1.00 92.56 514 ALA A C 1
ATOM 3937 O O . ALA A 1 514 ? 1.436 -8.426 -14.499 1.00 92.56 514 ALA A O 1
ATOM 3938 N N . SER A 1 515 ? 0.898 -6.353 -13.822 1.00 92.06 515 SER A N 1
ATOM 3939 C CA . SER A 1 515 ? 2.240 -5.812 -14.047 1.00 92.06 515 SER A CA 1
ATOM 3940 C C . SER A 1 515 ? 3.277 -6.472 -13.134 1.00 92.06 515 SER A C 1
ATOM 3942 O O . SER A 1 515 ? 4.360 -6.812 -13.604 1.00 92.06 515 SER A O 1
ATOM 3944 N N . THR A 1 516 ? 2.974 -6.654 -11.847 1.00 93.69 516 THR A N 1
ATOM 3945 C CA . THR A 1 516 ? 3.869 -7.308 -10.881 1.00 93.69 516 THR A CA 1
ATOM 3946 C C . THR A 1 516 ? 4.119 -8.766 -11.260 1.00 93.69 516 THR A C 1
ATOM 3948 O O . THR A 1 516 ? 5.272 -9.187 -11.316 1.00 93.69 516 THR A O 1
ATOM 3951 N N . ALA A 1 517 ? 3.067 -9.514 -11.601 1.00 93.50 517 ALA A N 1
ATOM 3952 C CA . ALA A 1 517 ? 3.156 -10.905 -12.036 1.00 93.50 517 ALA A CA 1
ATOM 3953 C C . ALA A 1 517 ? 4.071 -11.068 -13.259 1.00 93.50 517 ALA A C 1
ATOM 3955 O O . ALA A 1 517 ? 4.952 -11.930 -13.270 1.00 93.50 517 ALA A O 1
ATOM 3956 N N . TYR A 1 518 ? 3.936 -10.176 -14.245 1.00 94.19 518 TYR A N 1
ATOM 3957 C CA . TYR A 1 518 ? 4.820 -10.158 -15.407 1.00 94.19 518 TYR A CA 1
ATOM 3958 C C . TYR A 1 518 ? 6.284 -9.894 -15.039 1.00 94.19 518 TYR A C 1
ATOM 3960 O O . TYR A 1 518 ? 7.171 -10.575 -15.551 1.00 94.19 518 TYR A O 1
ATOM 3968 N N . GLN A 1 519 ? 6.560 -8.932 -14.151 1.00 93.12 519 GLN A N 1
ATOM 3969 C CA . GLN A 1 519 ? 7.938 -8.647 -13.736 1.00 93.12 519 GLN A CA 1
ATOM 3970 C C . GLN A 1 519 ? 8.560 -9.825 -12.982 1.00 93.12 519 GLN A C 1
ATOM 3972 O O . GLN A 1 519 ? 9.716 -10.163 -13.238 1.00 93.12 519 GLN A O 1
ATOM 3977 N N . ILE A 1 520 ? 7.790 -10.493 -12.115 1.00 92.31 520 ILE A N 1
ATOM 3978 C CA . ILE A 1 520 ? 8.239 -11.707 -11.423 1.00 92.31 520 ILE A CA 1
ATOM 3979 C C . ILE A 1 520 ? 8.615 -12.778 -12.455 1.00 92.31 520 ILE A C 1
ATOM 3981 O O . ILE A 1 520 ? 9.744 -13.271 -12.428 1.00 92.31 520 ILE A O 1
ATOM 3985 N N . ARG A 1 521 ? 7.733 -13.073 -13.421 1.00 89.62 521 ARG A N 1
ATOM 3986 C CA . ARG A 1 521 ? 7.997 -14.090 -14.453 1.00 89.62 521 ARG A CA 1
ATOM 3987 C C . ARG A 1 521 ? 9.185 -13.725 -15.343 1.00 89.62 521 ARG A C 1
ATOM 3989 O O . ARG A 1 521 ? 10.046 -14.565 -15.592 1.00 89.62 521 ARG A O 1
ATOM 3996 N N . LYS A 1 522 ? 9.286 -12.461 -15.769 1.00 90.88 522 LYS A N 1
ATOM 3997 C CA . LYS A 1 522 ? 10.403 -11.957 -16.583 1.00 90.88 522 LYS A CA 1
ATOM 3998 C C . LYS A 1 522 ? 11.744 -12.067 -15.856 1.00 90.88 522 LYS A C 1
ATOM 4000 O O . LYS A 1 522 ? 12.755 -12.334 -16.498 1.00 90.88 522 LYS A O 1
ATOM 4005 N N . SER A 1 523 ? 11.758 -11.874 -14.537 1.00 89.00 523 SER A N 1
ATOM 4006 C CA . SER A 1 523 ? 12.986 -11.933 -13.741 1.00 89.00 523 SER A CA 1
ATOM 4007 C C . SER A 1 523 ? 13.589 -13.337 -13.637 1.00 89.00 523 SER A C 1
ATOM 4009 O O . SER A 1 523 ? 14.762 -13.446 -13.294 1.00 89.00 523 SER A O 1
ATOM 4011 N N . LYS A 1 524 ? 12.801 -14.395 -13.906 1.00 84.75 524 LYS A N 1
ATOM 4012 C CA . LYS A 1 524 ? 13.169 -15.814 -13.722 1.00 84.75 524 LYS A CA 1
ATOM 4013 C C . LYS A 1 524 ? 13.709 -16.170 -12.326 1.00 84.75 524 LYS A C 1
ATOM 4015 O O . LYS A 1 524 ? 14.254 -17.251 -12.153 1.00 84.75 524 LYS A O 1
ATOM 4020 N N . ARG A 1 525 ? 13.535 -15.293 -11.331 1.00 81.62 525 ARG A N 1
ATOM 4021 C CA . ARG A 1 525 ? 14.090 -15.463 -9.980 1.00 81.62 525 ARG A CA 1
ATOM 4022 C C . ARG A 1 525 ? 13.533 -16.684 -9.258 1.00 81.62 525 ARG A C 1
ATOM 4024 O O . ARG A 1 525 ? 14.266 -17.425 -8.642 1.00 81.62 525 ARG A O 1
ATOM 4031 N N . ILE A 1 526 ? 12.245 -16.965 -9.413 1.00 84.62 526 ILE A N 1
ATOM 4032 C CA . ILE A 1 526 ? 11.581 -18.053 -8.676 1.00 84.62 526 ILE A CA 1
ATOM 4033 C C . ILE A 1 526 ? 11.468 -19.367 -9.464 1.00 84.62 526 ILE A C 1
ATOM 4035 O O . ILE A 1 526 ? 10.494 -20.090 -9.292 1.00 84.62 526 ILE A O 1
ATOM 4039 N N . GLY A 1 527 ? 12.419 -19.649 -10.364 1.00 79.44 527 GLY A N 1
ATOM 4040 C CA . GLY A 1 527 ? 12.531 -20.962 -11.021 1.00 79.44 527 GLY A CA 1
ATOM 4041 C C . GLY A 1 527 ? 11.311 -21.408 -11.838 1.00 79.44 527 GLY A C 1
ATOM 4042 O O . GLY A 1 527 ? 11.101 -22.600 -12.020 1.00 79.44 527 GLY A O 1
ATOM 4043 N N . LEU A 1 528 ? 10.487 -20.473 -12.322 1.00 80.62 528 LEU A N 1
ATOM 4044 C CA . LEU A 1 528 ? 9.248 -20.805 -13.034 1.00 80.62 528 LEU A CA 1
ATOM 4045 C C . LEU A 1 528 ? 9.557 -21.548 -14.342 1.00 80.62 528 LEU A C 1
ATOM 4047 O O . LEU A 1 528 ? 10.190 -20.979 -15.240 1.00 80.62 528 LEU A O 1
ATOM 4051 N N . SER A 1 529 ? 9.062 -22.783 -14.469 1.00 70.00 529 SER A N 1
ATOM 4052 C CA . SER A 1 529 ? 8.958 -23.465 -15.761 1.00 70.00 529 SER A CA 1
ATOM 4053 C C . SER A 1 529 ? 7.973 -22.690 -16.649 1.00 70.00 529 SER A C 1
ATOM 4055 O O . SER A 1 529 ? 6.961 -22.154 -16.178 1.00 70.00 529 SER A O 1
ATOM 4057 N N . LEU A 1 530 ? 8.335 -22.515 -17.926 1.00 56.91 530 LEU A N 1
ATOM 4058 C CA . LEU A 1 530 ? 7.543 -21.739 -18.887 1.00 56.91 530 LEU A CA 1
ATOM 4059 C C . LEU A 1 530 ? 6.276 -22.472 -19.315 1.00 56.91 530 LEU A C 1
ATOM 4061 O O . LEU A 1 530 ? 6.390 -23.667 -19.656 1.00 56.91 530 LEU A O 1
#

Radius of gyration: 36.06 Å; chains: 1; bounding box: 72×71×110 Å

Organism: NCBI:txid1263868

pLDDT: mean 84.27, std 16.16, range [24.91, 98.19]

Sequence (530 aa):
MIDNTFRRVRTLQPNVTEEFFNDDAESVNNRQLVNDLRIAISCWDPPVESFGSFFRDEFTVQKVVRQIVTGAVVKTQRVRCRIVHSSVAYDGGKLHDSPLPSSLRSLSESYFDLNFPTQPVYQRKRIFAGESLSVCTNCEGAAEVACDTCDGAGVVSCRGCETRGERACRACNGAGEVMATATESVQCQSCAGNGTYQCRACYGDGTVACSDCTRGMIPCKICDASGMMREQTFLHKETFIDVKHLLHCKNGWVDPGSELATDLVVMKSQAFKGNGAHISAKMLRDVLTENFRKDAATFSRSMAKEETKTDWDLGTKFELRYGYIYHVVVEHMKQQSELFVSGCSNSVTLFKAAEQPRGLGKLKRGLMGFVEPPGSGGQSTNHEHIEAFRAGEAFLADINLIGPGMRKYGVGVSLTPDGYEVTIPNAPVGHNKVLVNFNYDAAGNIVLHSTITLGEADRDCFSEALSLCSNLPVGQIAMQAFNGGALERFSLVDRQVYATSSAPHLAYLLRRMASTAYQIRKSKRIGLSL

Foldseek 3Di:
DDDPDPPLLLVLFDDDDPVQLPPDKDWDPPPVVLVVLLVLQCPFQALDPVCRVVSVDDWDFDTKIKGKKKKKKKKFKKKFKDKDKDKAADPVDDALAAADDPFPCVVCVVPDDPDADPDKDKDKAWDRYNKDKDFDPQCRLQQKDFDPQPRLQQKDFDPQPRLQQKDFDPQPRLQQWDDPDPPDIDGDPSCRSRRIDGRPQPRSRRIDGDPQDDNRIDGDPRNRSRSMIMITMMMIMIIHMDMDMGMDDPPPPPDLDVVLRVLFDFDFKDKDFFQLLPQALVNCPVADDPVCSVVSSVVSNVPGDDDDSRMHTGIMMMTITMWMKMFTWMDDPNFTWTWIATSRSRDIDTDGDGDDPPPCVPPPVPDDDDDDDDDDDDDDDDPVVVVCVQVCNVLVVVCVALVVLLVVVVWHWDDDNFHIWIAAPPQPPQLRIWDWGWDADSRRFTKTKIKRWLAWADPVLVVVQQVCQVVQPAAHWDWDDDPPPDIITTIGIHIDGPVPDHSVNVSVRSSSRSVSSVVVNVVCSRVHDD